Protein AF-A0A847LY54-F1 (afdb_monomer_lite)

Sequence (424 aa):
MKSSWKLTSFGIGLLILSSCANLAVPTSDQKTAAGLQSETESPLGGGNTGEVLPLSSDNLATEPVSVPRSSDPFVSGLALFYISVSSDLALVPADVGQGDAAIPEPVVRQFKAEYERALVSFVPLGGVLGADRLHRWTNKKGDGSTVTALVQNWKSTIPLPNGYGLPQLILAMDGSDGGPVYCIIPPILDLYSQNRGIGRAAGLAGYGKPMTGSFLMRDGESYVYAQRFSEALLYGSLDVQGKSSGKSFLEPAPSLSAIPPSTVGLLPDGTKSEAFVRTWSQALDRGLPSGSTGNPDGSVATLLLTELDNQTILFQSFDQGRWAIIQTSKVNGEPILITSPFIELFVTGQKDIASALAKAFSLYGMPVSDSYALPLAYVLQNPEIKTAIAGRITNEHPYIPLLVQRFQRGLWVAVAKGAVPKAD

Structure (mmCIF, N/CA/C/O backbone):
data_AF-A0A847LY54-F1
#
_entry.id   AF-A0A847LY54-F1
#
loop_
_atom_site.group_PDB
_atom_site.id
_atom_site.type_symbol
_atom_site.label_atom_id
_atom_site.label_alt_id
_atom_site.label_comp_id
_atom_site.label_asym_id
_atom_site.label_entity_id
_atom_site.label_seq_id
_atom_site.pdbx_PDB_ins_code
_atom_site.Cartn_x
_atom_site.Cartn_y
_atom_site.Cartn_z
_atom_site.occupancy
_atom_site.B_iso_or_equiv
_atom_site.auth_seq_id
_atom_site.auth_comp_id
_atom_site.auth_asym_id
_atom_site.auth_atom_id
_atom_site.pdbx_PDB_model_num
ATOM 1 N N . MET A 1 1 ? -7.994 -12.860 -53.972 1.00 38.91 1 MET A N 1
ATOM 2 C CA . MET A 1 1 ? -8.695 -14.161 -54.053 1.00 38.91 1 MET A CA 1
ATOM 3 C C . MET A 1 1 ? -9.860 -14.125 -53.071 1.00 38.91 1 MET A C 1
ATOM 5 O O . MET A 1 1 ? -9.635 -13.833 -51.906 1.00 38.91 1 MET A O 1
ATOM 9 N N . LYS A 1 2 ? -11.096 -14.285 -53.565 1.00 33.03 2 LYS A N 1
ATOM 10 C CA . LYS A 1 2 ? -12.345 -14.352 -52.780 1.00 33.03 2 LYS A CA 1
ATOM 11 C C . LYS A 1 2 ? -12.659 -15.816 -52.442 1.00 33.03 2 LYS A C 1
ATOM 13 O O . LYS A 1 2 ? -12.486 -16.651 -53.322 1.00 33.03 2 LYS A O 1
ATOM 18 N N . SER A 1 3 ? -13.158 -16.085 -51.232 1.00 27.23 3 SER A N 1
ATOM 19 C CA . SER A 1 3 ? -13.951 -17.272 -50.818 1.00 27.23 3 SER A CA 1
ATOM 20 C C . SER A 1 3 ? -14.069 -17.214 -49.281 1.00 27.23 3 SER A C 1
ATOM 22 O O . SER A 1 3 ? -13.033 -17.293 -48.634 1.00 27.23 3 SER A O 1
ATOM 24 N N . SER A 1 4 ? -15.168 -16.911 -48.572 1.00 29.95 4 SER A N 1
ATOM 25 C CA . SER A 1 4 ? -16.618 -17.220 -48.618 1.00 29.95 4 SER A CA 1
ATOM 26 C C . SER A 1 4 ? -17.025 -18.626 -48.145 1.00 29.95 4 SER A C 1
ATOM 28 O O . SER A 1 4 ? -17.230 -19.504 -48.973 1.00 29.95 4 SER A O 1
ATOM 30 N N . TRP A 1 5 ? -17.239 -18.814 -46.838 1.00 27.06 5 TRP A N 1
ATOM 31 C CA . TRP A 1 5 ? -17.983 -19.946 -46.246 1.00 27.06 5 TRP A CA 1
ATOM 32 C C . TRP A 1 5 ? -18.849 -19.370 -45.103 1.00 27.06 5 TRP A C 1
ATOM 34 O O . TRP A 1 5 ? -18.306 -18.880 -44.122 1.00 27.06 5 TRP A O 1
ATOM 44 N N . LYS A 1 6 ? -20.102 -18.977 -45.374 1.00 28.22 6 LYS A N 1
ATOM 45 C CA . LYS A 1 6 ? -21.385 -19.711 -45.247 1.00 28.22 6 LYS A CA 1
ATOM 46 C C . LYS A 1 6 ? -21.785 -20.091 -43.808 1.00 28.22 6 LYS A C 1
ATOM 48 O O . LYS A 1 6 ? -21.259 -21.035 -43.237 1.00 28.22 6 LYS A O 1
ATOM 53 N N . LEU A 1 7 ? -22.794 -19.361 -43.311 1.00 27.89 7 LEU A N 1
ATOM 54 C CA . LEU A 1 7 ? -23.718 -19.749 -42.242 1.00 27.89 7 LEU A CA 1
ATOM 55 C C . LEU A 1 7 ? -24.556 -20.967 -42.659 1.00 27.89 7 LEU A C 1
ATOM 57 O O . LEU A 1 7 ? -25.033 -21.026 -43.794 1.00 27.89 7 LEU A O 1
ATOM 61 N N . THR A 1 8 ? -24.868 -21.821 -41.688 1.00 30.94 8 THR A N 1
ATOM 62 C CA . THR A 1 8 ? -26.078 -22.653 -41.691 1.00 30.94 8 THR A CA 1
ATOM 63 C C . THR A 1 8 ? -26.722 -22.616 -40.312 1.00 30.94 8 THR A C 1
ATOM 65 O O . THR A 1 8 ? -26.123 -23.032 -39.324 1.00 30.94 8 THR A O 1
ATOM 68 N N . SER A 1 9 ? -27.949 -22.105 -40.287 1.00 29.50 9 SER A N 1
ATOM 69 C CA . SER A 1 9 ? -28.897 -22.101 -39.177 1.00 29.50 9 SER A CA 1
ATOM 70 C C . SER A 1 9 ? -29.832 -23.303 -39.318 1.00 29.50 9 SER A C 1
ATOM 72 O O . SER A 1 9 ? -30.367 -23.486 -40.401 1.00 29.50 9 SER A O 1
ATOM 74 N N . PHE A 1 10 ? -30.057 -24.067 -38.250 1.00 28.91 10 PHE A N 1
ATOM 75 C CA . PHE A 1 10 ? -31.198 -24.967 -37.979 1.00 28.91 10 PHE A CA 1
ATOM 76 C C . PHE A 1 10 ? -31.014 -25.403 -36.509 1.00 28.91 10 PHE A C 1
ATOM 78 O O . PHE A 1 10 ? -29.893 -25.681 -36.110 1.00 28.91 10 PHE A O 1
ATOM 85 N N . GLY A 1 11 ? -31.989 -25.463 -35.613 1.00 25.27 11 GLY A N 1
ATOM 86 C CA . GLY A 1 11 ? -33.422 -25.284 -35.702 1.00 25.27 11 GLY A CA 1
ATOM 87 C C . GLY A 1 11 ? -33.998 -25.213 -34.282 1.00 25.27 11 GLY A C 1
ATOM 88 O O . GLY A 1 11 ? -33.346 -25.536 -33.292 1.00 25.27 11 GLY A O 1
ATOM 89 N N . ILE A 1 12 ? -35.225 -24.719 -34.234 1.00 28.27 12 ILE A N 1
ATOM 90 C CA . ILE A 1 12 ? -36.079 -24.490 -33.073 1.00 28.27 12 ILE A CA 1
ATOM 91 C C . ILE A 1 12 ? -36.404 -25.811 -32.360 1.00 28.27 12 ILE A C 1
ATOM 93 O O . ILE A 1 12 ? -36.768 -26.790 -33.006 1.00 28.27 12 ILE A O 1
ATOM 97 N N . GLY A 1 13 ? -36.345 -25.797 -31.027 1.00 25.66 13 GLY A N 1
ATOM 98 C CA . GLY A 1 13 ? -36.837 -26.857 -30.149 1.00 25.66 13 GLY A CA 1
ATOM 99 C C . GLY A 1 13 ? -37.478 -26.250 -28.905 1.00 25.66 13 GLY A C 1
ATOM 100 O O . GLY A 1 13 ? -36.844 -26.139 -27.864 1.00 25.66 13 GLY A O 1
ATOM 101 N N . LEU A 1 14 ? -38.725 -25.801 -29.056 1.00 25.08 14 LEU A N 1
ATOM 102 C CA . LEU A 1 14 ? -39.623 -25.384 -27.983 1.00 25.08 14 LEU A CA 1
ATOM 103 C C . LEU A 1 14 ? -40.124 -26.642 -27.251 1.00 25.08 14 LEU A C 1
ATOM 105 O O . LEU A 1 14 ? -40.684 -27.529 -27.892 1.00 25.08 14 LEU A O 1
ATOM 109 N N . LEU A 1 15 ? -39.972 -26.708 -25.928 1.00 25.62 15 LEU A N 1
ATOM 110 C CA . LEU A 1 15 ? -40.658 -27.687 -25.081 1.00 25.62 15 LEU A CA 1
ATOM 111 C C . LEU A 1 15 ? -41.190 -26.970 -23.836 1.00 25.62 15 LEU A C 1
ATOM 113 O O . LEU A 1 15 ? -40.460 -26.654 -22.902 1.00 25.62 15 LEU A O 1
ATOM 117 N N . ILE A 1 16 ? -42.487 -26.675 -23.890 1.00 29.97 16 ILE A N 1
ATOM 118 C CA . ILE A 1 16 ? -43.351 -26.317 -22.765 1.00 29.97 16 ILE A CA 1
ATOM 119 C C . ILE A 1 16 ? -44.171 -27.570 -22.451 1.00 29.97 16 ILE A C 1
ATOM 121 O O . ILE A 1 16 ? -44.657 -28.183 -23.395 1.00 29.97 16 ILE A O 1
ATOM 125 N N . LEU A 1 17 ? -44.315 -27.906 -21.163 1.00 26.14 17 LEU A N 1
ATOM 126 C CA . LEU A 1 17 ? -45.436 -28.590 -20.475 1.00 26.14 17 LEU A CA 1
ATOM 127 C C . LEU A 1 17 ? -44.976 -28.754 -19.003 1.00 26.14 17 LEU A C 1
ATOM 129 O O . LEU A 1 17 ? -44.039 -29.492 -18.729 1.00 26.14 17 LEU A O 1
ATOM 133 N N . SER A 1 18 ? -45.340 -27.861 -18.078 1.00 25.06 18 SER A N 1
ATOM 134 C CA . SER A 1 18 ? -46.552 -27.873 -17.236 1.00 25.06 18 SER A CA 1
ATOM 135 C C . SER A 1 18 ? -46.674 -29.067 -16.274 1.00 25.06 18 SER A C 1
ATOM 137 O O . SER A 1 18 ? -47.041 -30.160 -16.693 1.00 25.06 18 SER A O 1
ATOM 139 N N . SER A 1 19 ? -46.541 -28.805 -14.970 1.00 24.81 19 SER A N 1
ATOM 140 C CA . SER A 1 19 ? -47.400 -29.418 -13.946 1.00 24.81 19 SER A CA 1
ATOM 141 C C . SER A 1 19 ? -47.397 -28.586 -12.664 1.00 24.81 19 SER A C 1
ATOM 143 O O . SER A 1 19 ? -46.353 -28.308 -12.077 1.00 24.81 19 SER A O 1
ATOM 145 N N . CYS A 1 20 ? -48.602 -28.188 -12.274 1.00 23.75 20 CYS A N 1
ATOM 146 C CA . CYS A 1 20 ? -48.973 -27.468 -11.068 1.00 23.75 20 CYS A CA 1
ATOM 147 C C . CYS A 1 20 ? -48.830 -28.336 -9.809 1.00 23.75 20 CYS A C 1
ATOM 149 O O . CYS A 1 20 ? -49.183 -29.511 -9.841 1.00 23.75 20 CYS A O 1
ATOM 151 N N . ALA A 1 21 ? -48.479 -27.719 -8.679 1.00 27.19 21 ALA A N 1
ATOM 152 C CA . ALA A 1 21 ? -49.024 -28.092 -7.375 1.00 27.19 21 ALA A CA 1
ATOM 153 C C . ALA A 1 21 ? -48.956 -26.883 -6.429 1.00 27.19 21 ALA A C 1
ATOM 155 O O . ALA A 1 21 ? -47.886 -26.463 -5.997 1.00 27.19 21 ALA A O 1
ATOM 156 N N . ASN A 1 22 ? -50.132 -26.322 -6.153 1.00 26.66 22 ASN A N 1
ATOM 157 C CA . ASN A 1 22 ? -50.392 -25.398 -5.057 1.00 26.66 22 ASN A CA 1
ATOM 158 C C . ASN A 1 22 ? -50.210 -26.118 -3.717 1.00 26.66 22 ASN A C 1
ATOM 160 O O . ASN A 1 22 ? -50.698 -27.237 -3.575 1.00 26.66 22 ASN A O 1
ATOM 164 N N . LEU A 1 23 ? -49.670 -25.429 -2.711 1.00 24.64 23 LEU A N 1
ATOM 165 C CA . LEU A 1 23 ? -50.144 -25.567 -1.333 1.00 24.64 23 LEU A CA 1
ATOM 166 C C . LEU A 1 23 ? -49.785 -24.312 -0.534 1.00 24.64 23 LEU A C 1
ATOM 168 O O . LEU A 1 23 ? -48.630 -24.043 -0.216 1.00 24.64 23 LEU A O 1
ATOM 172 N N . ALA A 1 24 ? -50.825 -23.528 -0.266 1.00 23.73 24 ALA A N 1
ATOM 173 C CA . ALA A 1 24 ? -50.826 -22.397 0.639 1.00 23.73 24 ALA A CA 1
ATOM 174 C C . ALA A 1 24 ? -51.053 -22.883 2.086 1.00 23.73 24 ALA A C 1
ATOM 176 O O . ALA A 1 24 ? -51.949 -23.690 2.306 1.00 23.73 24 ALA A O 1
ATOM 177 N N . VAL A 1 25 ? -50.220 -22.361 3.000 1.00 30.61 25 VAL A N 1
ATOM 178 C CA . VAL A 1 25 ? -50.463 -21.818 4.365 1.00 30.61 25 VAL A CA 1
ATOM 179 C C . VAL A 1 25 ? -51.388 -22.606 5.326 1.00 30.61 25 VAL A C 1
ATOM 181 O O . VAL A 1 25 ? -52.477 -23.035 4.960 1.00 30.61 25 VAL A O 1
ATOM 184 N N . PRO A 1 26 ? -51.021 -22.695 6.621 1.00 26.45 26 PRO A N 1
ATOM 185 C CA . PRO A 1 26 ? -51.700 -21.802 7.562 1.00 26.45 26 PRO A CA 1
ATOM 186 C C . PRO A 1 26 ? -50.772 -21.141 8.594 1.00 26.45 26 PRO A C 1
ATOM 188 O O . PRO A 1 26 ? -49.856 -21.741 9.151 1.00 26.45 26 PRO A O 1
ATOM 191 N N . THR A 1 27 ? -51.085 -19.878 8.856 1.00 29.38 27 THR A N 1
ATOM 192 C CA . THR A 1 27 ? -50.789 -19.112 10.064 1.00 29.38 27 THR A CA 1
ATOM 193 C C . THR A 1 27 ? -51.477 -19.732 11.285 1.00 29.38 27 THR A C 1
ATOM 195 O O . THR A 1 27 ? -52.611 -20.201 11.190 1.00 29.38 27 THR A O 1
ATOM 198 N N . SER A 1 28 ? -50.850 -19.640 12.461 1.00 24.45 28 SER A N 1
ATOM 199 C CA . SER A 1 28 ? -51.590 -19.565 13.727 1.00 24.45 28 SER A CA 1
ATOM 200 C C . SER A 1 28 ? -50.861 -18.693 14.749 1.00 24.45 28 SER A C 1
ATOM 202 O O . SER A 1 28 ? -49.747 -19.004 15.167 1.00 24.45 28 SER A O 1
ATOM 204 N N . ASP A 1 29 ? -51.542 -17.618 15.132 1.00 25.30 29 ASP A N 1
ATOM 205 C CA . ASP A 1 29 ? -51.276 -16.718 16.253 1.00 25.30 29 ASP A CA 1
ATOM 206 C C . ASP A 1 29 ? -51.541 -17.353 17.636 1.00 25.30 29 ASP A C 1
ATOM 208 O O . ASP A 1 29 ? -52.228 -18.369 17.740 1.00 25.30 29 ASP A O 1
ATOM 212 N N . GLN A 1 30 ? -51.148 -16.586 18.673 1.00 26.09 30 GLN A N 1
ATOM 213 C CA . GLN A 1 30 ? -51.548 -16.587 20.104 1.00 26.09 30 GLN A CA 1
ATOM 214 C C . GLN A 1 30 ? -50.579 -17.287 21.079 1.00 26.09 30 GLN A C 1
ATOM 216 O O . GLN A 1 30 ? -50.145 -18.398 20.825 1.00 26.09 30 GLN A O 1
ATOM 221 N N . LYS A 1 31 ? -50.231 -16.760 22.269 1.00 24.92 31 LYS A N 1
ATOM 222 C CA . LYS A 1 31 ? -50.610 -15.554 23.044 1.00 24.92 31 LYS A CA 1
ATOM 223 C C . LYS A 1 31 ? -49.627 -15.394 24.236 1.00 24.92 31 LYS A C 1
ATOM 225 O O . LYS A 1 31 ? -49.384 -16.355 24.950 1.00 24.92 31 LYS A O 1
ATOM 230 N N . THR A 1 32 ? -49.119 -14.173 24.425 1.00 25.92 32 THR A N 1
ATOM 231 C CA . THR A 1 32 ? -49.100 -13.315 25.646 1.00 25.92 32 THR A CA 1
ATOM 232 C C . THR A 1 32 ? -48.731 -13.842 27.055 1.00 25.92 32 THR A C 1
ATOM 234 O O . THR A 1 32 ? -49.431 -14.683 27.604 1.00 25.92 32 THR A O 1
ATOM 237 N N . ALA A 1 33 ? -47.785 -13.144 27.717 1.00 25.52 33 ALA A N 1
ATOM 238 C CA . ALA A 1 33 ? -47.862 -12.571 29.089 1.00 25.52 33 ALA A CA 1
ATOM 239 C C . ALA A 1 33 ? -46.629 -11.640 29.296 1.00 25.52 33 ALA A C 1
ATOM 241 O O . ALA A 1 33 ? -45.511 -12.116 29.164 1.00 25.52 33 ALA A O 1
ATOM 242 N N . ALA A 1 34 ? -46.706 -10.301 29.330 1.00 26.02 34 ALA A N 1
ATOM 243 C CA . ALA A 1 34 ? -47.303 -9.350 30.289 1.00 26.02 34 ALA A CA 1
ATOM 244 C C . ALA A 1 34 ? -46.384 -8.950 31.477 1.00 26.02 34 ALA A C 1
ATOM 246 O O . ALA A 1 34 ? -46.007 -9.797 32.279 1.00 26.02 34 ALA A O 1
ATOM 247 N N . GLY A 1 35 ? -46.145 -7.629 31.606 1.00 22.83 35 GLY A N 1
ATOM 248 C CA . GLY A 1 35 ? -45.613 -6.896 32.779 1.00 22.83 35 GLY A CA 1
ATOM 249 C C . GLY A 1 35 ? -44.132 -6.488 32.661 1.00 22.83 35 GLY A C 1
ATOM 250 O O . GLY A 1 35 ? -43.305 -7.350 32.424 1.00 22.83 35 GLY A O 1
ATOM 251 N N . LEU A 1 36 ? -43.684 -5.233 32.807 1.00 24.88 36 LEU A N 1
ATOM 252 C CA . LEU A 1 36 ? -44.243 -4.042 33.458 1.00 24.88 36 LEU A CA 1
ATOM 253 C C . LEU A 1 36 ? -43.760 -2.733 32.787 1.00 24.88 36 LEU A C 1
ATOM 255 O O . LEU A 1 36 ? -42.695 -2.675 32.181 1.00 24.88 36 LEU A O 1
ATOM 259 N N . GLN A 1 37 ? -44.583 -1.698 32.960 1.00 24.44 37 GLN A N 1
ATOM 260 C CA . GLN A 1 37 ? -44.458 -0.301 32.527 1.00 24.44 37 GLN A CA 1
ATOM 261 C C . GLN A 1 37 ? -43.404 0.512 33.305 1.00 24.44 37 GLN A C 1
ATOM 263 O O . GLN A 1 37 ? -43.166 0.231 34.477 1.00 24.44 37 GLN A O 1
ATOM 268 N N . SER A 1 38 ? -42.898 1.584 32.678 1.00 24.50 38 SER A N 1
ATOM 269 C CA . SER A 1 38 ? -42.789 2.958 33.232 1.00 24.50 38 SER A CA 1
ATOM 270 C C . SER A 1 38 ? -42.177 3.874 32.152 1.00 24.50 38 SER A C 1
ATOM 272 O O . SER A 1 38 ? -41.035 3.670 31.750 1.00 24.50 38 SER A O 1
ATOM 274 N N . GLU A 1 39 ? -43.016 4.580 31.389 1.00 24.52 39 GLU A N 1
ATOM 275 C CA . GLU A 1 39 ? -43.232 6.046 31.432 1.00 24.52 39 GLU A CA 1
ATOM 276 C C . GLU A 1 39 ? -42.025 6.894 30.972 1.00 24.52 39 GLU A C 1
ATOM 278 O O . GLU A 1 39 ? -41.015 7.006 31.651 1.00 24.52 39 GLU A O 1
ATOM 283 N N . THR A 1 40 ? -41.999 7.280 29.692 1.00 25.59 40 THR A N 1
ATOM 284 C CA . THR A 1 40 ? -42.357 8.613 29.143 1.00 25.59 40 THR A CA 1
ATOM 285 C C . THR A 1 40 ? -41.452 9.756 29.609 1.00 25.59 40 THR A C 1
ATOM 287 O O . THR A 1 40 ? -41.632 10.277 30.696 1.00 25.59 40 THR A O 1
ATOM 290 N N . GLU A 1 41 ? -40.576 10.228 28.718 1.00 25.38 41 GLU A N 1
ATOM 291 C CA . GLU A 1 41 ? -40.551 11.639 28.306 1.00 25.38 41 GLU A CA 1
ATOM 292 C C . GLU A 1 41 ? -39.705 11.802 27.032 1.00 25.38 41 GLU A C 1
ATOM 294 O O . GLU A 1 41 ? -38.524 11.471 26.968 1.00 25.38 41 GLU A O 1
ATOM 299 N N . SER A 1 42 ? -40.343 12.304 25.978 1.00 23.94 42 SER A N 1
ATOM 300 C CA . SER A 1 42 ? -39.691 13.018 24.882 1.00 23.94 42 SER A CA 1
ATOM 301 C C . SER A 1 42 ? -40.209 14.451 24.925 1.00 23.94 42 SER A C 1
ATOM 303 O O . SER A 1 42 ? -41.396 14.657 25.186 1.00 23.94 42 SER A O 1
ATOM 305 N N . PRO A 1 43 ? -39.375 15.427 24.549 1.00 30.17 43 PRO A N 1
ATOM 306 C CA . PRO A 1 43 ? -39.761 16.191 23.375 1.00 30.17 43 PRO A CA 1
ATOM 307 C C . PRO A 1 43 ? -38.617 16.336 22.367 1.00 30.17 43 PRO A C 1
ATOM 309 O O . PRO A 1 43 ? -37.552 16.877 22.641 1.00 30.17 43 PRO A O 1
ATOM 312 N N . LEU A 1 44 ? -38.913 15.830 21.171 1.00 27.17 44 LEU A N 1
ATOM 313 C CA . LEU A 1 44 ? -38.640 16.391 19.847 1.00 27.17 44 LEU A CA 1
ATOM 314 C C . LEU A 1 44 ? -37.743 17.645 19.790 1.00 27.17 44 LEU A C 1
ATOM 316 O O . LEU A 1 44 ? -38.195 18.772 19.979 1.00 27.17 44 LEU A O 1
ATOM 320 N N . GLY A 1 45 ? -36.507 17.427 19.344 1.00 23.81 45 GLY A N 1
ATOM 321 C CA . GLY A 1 45 ? -35.674 18.393 18.635 1.00 23.81 45 GLY A CA 1
ATOM 322 C C . GLY A 1 45 ? -34.925 17.642 17.536 1.00 23.81 45 GLY A C 1
ATOM 323 O O . GLY A 1 45 ? -34.036 16.850 17.826 1.00 23.81 45 GLY A O 1
ATOM 324 N N . GLY A 1 46 ? -35.358 17.809 16.286 1.00 26.92 46 GLY A N 1
ATOM 325 C CA . GLY A 1 46 ? -34.887 17.037 15.138 1.00 26.92 46 GLY A CA 1
ATOM 326 C C . GLY A 1 46 ? -33.397 17.222 14.849 1.00 26.92 46 GLY A C 1
ATOM 327 O O . GLY A 1 46 ? -32.944 18.308 14.503 1.00 26.92 46 GLY A O 1
ATOM 328 N N . GLY A 1 47 ? -32.666 16.118 14.914 1.00 22.94 47 GLY A N 1
ATOM 329 C CA . GLY A 1 47 ? -31.340 15.947 14.347 1.00 22.94 47 GLY A CA 1
ATOM 330 C C . GLY A 1 47 ? -31.091 14.452 14.243 1.00 22.94 47 GLY A C 1
ATOM 331 O O . GLY A 1 47 ? -31.183 13.756 15.247 1.00 22.94 47 GLY A O 1
ATOM 332 N N . ASN A 1 48 ? -30.836 13.947 13.035 1.00 25.56 48 ASN A N 1
ATOM 333 C CA . ASN A 1 48 ? -30.385 12.572 12.827 1.00 25.56 48 ASN A CA 1
ATOM 334 C C . ASN A 1 48 ? -29.071 12.369 13.597 1.00 25.56 48 ASN A C 1
ATOM 336 O O . ASN A 1 48 ? -27.991 12.632 13.070 1.00 25.56 48 ASN A O 1
ATOM 340 N N . THR A 1 49 ? -29.148 11.909 14.842 1.00 27.33 49 THR A N 1
ATOM 341 C CA . THR A 1 49 ? -28.022 11.278 15.518 1.00 27.33 49 THR A CA 1
ATOM 342 C C . THR A 1 49 ? -27.819 9.944 14.821 1.00 27.33 49 THR A C 1
ATOM 344 O O . THR A 1 49 ? -28.622 9.030 14.993 1.00 27.33 49 THR A O 1
ATOM 347 N N . GLY A 1 50 ? -26.809 9.875 13.951 1.00 30.16 50 GLY A N 1
ATOM 348 C CA . GLY A 1 50 ? -26.403 8.627 13.318 1.00 30.16 50 GLY A CA 1
ATOM 349 C C . GLY A 1 50 ? -26.191 7.573 14.397 1.00 30.16 50 GLY A C 1
ATOM 350 O O . GLY A 1 50 ? -25.427 7.806 15.334 1.00 30.16 50 GLY A O 1
ATOM 351 N N . GLU A 1 51 ? -26.924 6.467 14.296 1.00 28.62 51 GLU A N 1
ATOM 352 C CA . GLU A 1 51 ? -26.785 5.336 15.204 1.00 28.62 51 GLU A CA 1
ATOM 353 C C . GLU A 1 51 ? -25.322 4.889 15.217 1.00 28.62 51 GLU A C 1
ATOM 355 O O . GLU A 1 51 ? -24.753 4.465 14.210 1.00 28.62 51 GLU A O 1
ATOM 360 N N . VAL A 1 52 ? -24.700 5.062 16.379 1.00 39.38 52 VAL A N 1
ATOM 361 C CA . VAL A 1 52 ? -23.364 4.571 16.689 1.00 39.38 52 VAL A CA 1
ATOM 362 C C . VAL A 1 52 ? -23.471 3.057 16.820 1.00 39.38 52 VAL A C 1
ATOM 364 O O . VAL A 1 52 ? -24.296 2.563 17.587 1.00 39.38 52 VAL A O 1
ATOM 367 N N . LEU A 1 53 ? -22.636 2.317 16.088 1.00 44.09 53 LEU A N 1
ATOM 368 C CA . LEU A 1 53 ? -22.585 0.861 16.197 1.00 44.09 53 LEU A CA 1
ATOM 369 C C . LEU A 1 53 ? -22.263 0.470 17.648 1.00 44.09 53 LEU A C 1
ATOM 371 O O . LEU A 1 53 ? -21.229 0.902 18.175 1.00 44.09 53 LEU A O 1
ATOM 375 N N . PRO A 1 54 ? -23.090 -0.356 18.313 1.00 35.25 54 PRO A N 1
ATOM 376 C CA . PRO A 1 54 ? -22.718 -0.923 19.594 1.00 35.25 54 PRO A CA 1
ATOM 377 C C . PRO A 1 54 ? -21.573 -1.914 19.358 1.00 35.25 54 PRO A C 1
ATOM 379 O O . PRO A 1 54 ? -21.773 -3.067 18.995 1.00 35.25 54 PRO A O 1
ATOM 382 N N . LEU A 1 55 ? -20.340 -1.442 19.546 1.00 45.81 55 LEU A N 1
ATOM 383 C CA . LEU A 1 55 ? -19.141 -2.272 19.641 1.00 45.81 55 LEU A CA 1
ATOM 384 C C . LEU A 1 55 ? -19.222 -3.082 20.951 1.00 45.81 55 LEU A C 1
ATOM 386 O O . LEU A 1 55 ? -18.636 -2.677 21.961 1.00 45.81 55 LEU A O 1
ATOM 390 N N . SER A 1 56 ? -20.014 -4.159 20.953 1.00 37.19 56 SER A N 1
ATOM 391 C CA . SER A 1 56 ? -20.052 -5.186 22.002 1.00 37.19 56 SER A CA 1
ATOM 392 C C . SER A 1 56 ? -19.261 -6.414 21.554 1.00 37.19 56 SER A C 1
ATOM 394 O O . SER A 1 56 ? -19.405 -6.847 20.411 1.00 37.19 56 SER A O 1
ATOM 396 N N . SER A 1 57 ? -18.475 -6.994 22.464 1.00 39.94 57 SER A N 1
ATOM 397 C CA . SER A 1 57 ? -17.667 -8.211 22.266 1.00 39.94 57 SER A CA 1
ATOM 398 C C . SER A 1 57 ? -18.440 -9.400 21.691 1.00 39.94 57 SER A C 1
ATOM 400 O O . SER A 1 57 ? -17.847 -10.248 21.032 1.00 39.94 57 SER A O 1
ATOM 402 N N . ASP A 1 58 ? -19.753 -9.441 21.912 1.00 33.72 58 ASP A N 1
ATOM 403 C CA . ASP A 1 58 ? -20.579 -10.618 21.639 1.00 33.72 58 ASP A CA 1
ATOM 404 C C . ASP A 1 58 ? -21.101 -10.672 20.192 1.00 33.72 58 ASP A C 1
ATOM 406 O O . ASP A 1 58 ? -21.646 -11.687 19.778 1.00 33.72 58 ASP A O 1
ATOM 410 N N . ASN A 1 59 ? -20.890 -9.611 19.402 1.00 40.16 59 ASN A N 1
ATOM 411 C CA . ASN A 1 59 ? -21.314 -9.510 18.003 1.00 40.16 59 ASN A CA 1
ATOM 412 C C . ASN A 1 59 ? -20.202 -8.885 17.144 1.00 40.16 59 ASN A C 1
ATOM 414 O O . ASN A 1 59 ? -20.344 -7.777 16.623 1.00 40.16 59 ASN A O 1
ATOM 418 N N . LEU A 1 60 ? -19.078 -9.591 16.976 1.00 51.19 60 LEU A N 1
ATOM 419 C CA . LEU A 1 60 ? -18.156 -9.302 15.870 1.00 51.19 60 LEU A CA 1
ATOM 420 C C . LEU A 1 60 ? -18.958 -9.437 14.570 1.00 51.19 60 LEU A C 1
ATOM 422 O O . LEU A 1 60 ? -19.348 -10.543 14.209 1.00 51.19 60 LEU A O 1
ATOM 426 N N . ALA A 1 61 ? -19.275 -8.304 13.939 1.00 48.06 61 ALA A N 1
ATOM 427 C CA . ALA A 1 61 ? -20.314 -8.185 12.921 1.00 48.06 61 ALA A CA 1
ATOM 428 C C . ALA A 1 61 ? -20.253 -9.301 11.863 1.00 48.06 61 ALA A C 1
ATOM 430 O O . ALA A 1 61 ? -19.374 -9.328 11.000 1.00 48.06 61 ALA A O 1
ATOM 431 N N . THR A 1 62 ? -21.209 -10.227 11.941 1.00 49.22 62 THR A N 1
ATOM 432 C CA . THR A 1 62 ? -21.437 -11.279 10.945 1.00 49.22 62 THR A CA 1
ATOM 433 C C . THR A 1 62 ? -22.235 -10.766 9.746 1.00 49.22 62 THR A C 1
ATOM 435 O O . THR A 1 62 ? -22.188 -11.383 8.689 1.00 49.22 62 THR A O 1
ATOM 438 N N . GLU A 1 63 ? -22.906 -9.623 9.877 1.00 52.47 63 GLU A N 1
ATOM 439 C CA . GLU A 1 63 ? -23.693 -8.967 8.828 1.00 52.47 63 GLU A CA 1
ATOM 440 C C . GLU A 1 63 ? -22.965 -7.733 8.256 1.00 52.47 63 GLU A C 1
ATOM 442 O O . GLU A 1 63 ? -22.147 -7.128 8.961 1.00 52.47 63 GLU A O 1
ATOM 447 N N . PRO A 1 64 ? -23.234 -7.336 6.992 1.00 51.03 64 PRO A N 1
ATOM 448 C CA . PRO A 1 64 ? -22.655 -6.137 6.403 1.00 51.03 64 PRO A CA 1
ATOM 449 C C . PRO A 1 64 ? -22.970 -4.900 7.240 1.00 51.03 64 PRO A C 1
ATOM 451 O O . PRO A 1 64 ? -24.127 -4.539 7.461 1.00 51.03 64 PRO A O 1
ATOM 454 N N . VAL A 1 65 ? -21.920 -4.200 7.650 1.00 58.47 65 VAL A N 1
ATOM 455 C CA . VAL A 1 65 ? -22.043 -2.958 8.401 1.00 58.47 65 VAL A CA 1
ATOM 456 C C . VAL A 1 65 ? -22.109 -1.796 7.419 1.00 58.47 65 VAL A C 1
ATOM 458 O O . VAL A 1 65 ? -21.228 -1.611 6.573 1.00 58.47 65 VAL A O 1
ATOM 461 N N . SER A 1 66 ? -23.160 -0.985 7.534 1.00 51.16 66 SER A N 1
ATOM 462 C CA . SER A 1 66 ? -23.224 0.297 6.835 1.00 51.16 66 SER A CA 1
ATOM 463 C C . SER A 1 66 ? -22.374 1.314 7.589 1.00 51.16 66 SER A C 1
ATOM 465 O O . SER A 1 66 ? -22.667 1.621 8.742 1.00 51.16 66 SER A O 1
ATOM 467 N N . VAL A 1 67 ? -21.340 1.862 6.943 1.00 51.53 67 VAL A N 1
ATOM 468 C CA . VAL A 1 67 ? -20.649 3.047 7.478 1.00 51.53 67 VAL A CA 1
ATOM 469 C C . VAL A 1 67 ? -21.685 4.171 7.579 1.00 51.53 67 VAL A C 1
ATOM 471 O O . VAL A 1 67 ? -22.455 4.353 6.620 1.00 51.53 67 VAL A O 1
ATOM 474 N N . PRO A 1 68 ? -21.734 4.934 8.688 1.00 48.69 68 PRO A N 1
ATOM 475 C CA . PRO A 1 68 ? -22.469 6.195 8.726 1.00 48.69 68 PRO A CA 1
ATOM 476 C C . PRO A 1 68 ? -22.132 7.001 7.470 1.00 48.69 68 PRO A C 1
ATOM 478 O O . PRO A 1 68 ? -20.989 6.947 7.026 1.00 48.69 68 PRO A O 1
ATOM 481 N N . ARG A 1 69 ? -23.112 7.687 6.857 1.00 44.84 69 ARG A N 1
ATOM 482 C CA . ARG A 1 69 ? -22.923 8.416 5.585 1.00 44.84 69 ARG A CA 1
ATOM 483 C C . ARG A 1 69 ? -21.612 9.207 5.613 1.00 44.84 69 ARG A C 1
ATOM 485 O O . ARG A 1 69 ? -21.558 10.277 6.214 1.00 44.84 69 ARG A O 1
ATOM 492 N N . SER A 1 70 ? -20.586 8.665 4.961 1.00 51.00 70 SER A N 1
ATOM 493 C CA . SER A 1 70 ? -19.295 9.324 4.867 1.00 51.00 70 SER A CA 1
ATOM 494 C C . SER A 1 70 ? -19.485 10.581 4.025 1.00 51.00 70 SER A C 1
ATOM 496 O O . SER A 1 70 ? -20.105 10.534 2.958 1.00 51.00 70 SER A O 1
ATOM 498 N N . SER A 1 71 ? -18.997 11.717 4.522 1.00 49.09 71 SER A N 1
ATOM 499 C CA . SER A 1 71 ? -18.874 12.938 3.721 1.00 49.09 71 SER A CA 1
ATOM 500 C C . SER A 1 71 ? -17.795 12.792 2.646 1.00 49.09 71 SER A C 1
ATOM 502 O O . SER A 1 71 ? -17.721 13.625 1.743 1.00 49.09 71 SER A O 1
ATOM 504 N N . ASP A 1 72 ? -16.985 11.732 2.714 1.00 57.84 72 ASP A N 1
ATOM 505 C CA . ASP A 1 72 ? -15.972 11.433 1.726 1.00 57.84 72 ASP A CA 1
ATOM 506 C C . ASP A 1 72 ? -16.576 10.659 0.530 1.00 57.84 72 ASP A C 1
ATOM 508 O O . ASP A 1 72 ? -16.987 9.493 0.651 1.00 57.84 72 ASP A O 1
ATOM 512 N N . PRO A 1 73 ? -16.623 11.277 -0.668 1.00 54.66 73 PRO A N 1
ATOM 513 C CA . PRO A 1 73 ? -17.145 10.631 -1.868 1.00 54.66 73 PRO A CA 1
ATOM 514 C C . PRO A 1 73 ? -16.339 9.386 -2.259 1.00 54.66 73 PRO A C 1
ATOM 516 O O . PRO A 1 73 ? -16.868 8.521 -2.959 1.00 54.66 73 PRO A O 1
ATOM 519 N N . PHE A 1 74 ? -15.092 9.254 -1.804 1.00 59.34 74 PHE A N 1
ATOM 520 C CA . PHE A 1 74 ? -14.259 8.083 -2.045 1.00 59.34 74 PHE A CA 1
ATOM 521 C C . PHE A 1 74 ? -14.803 6.818 -1.375 1.00 59.34 74 PHE A C 1
ATOM 523 O O . PHE A 1 74 ? -14.541 5.722 -1.848 1.00 59.34 74 PHE A O 1
ATOM 530 N N . VAL A 1 75 ? -15.587 6.941 -0.307 1.00 64.94 75 VAL A N 1
ATOM 531 C CA . VAL A 1 75 ? -16.056 5.809 0.512 1.00 64.94 75 VAL A CA 1
ATOM 532 C C . VAL A 1 75 ? -17.558 5.564 0.375 1.00 64.94 75 VAL A C 1
ATOM 534 O O . VAL A 1 75 ? -18.087 4.533 0.799 1.00 64.94 75 VAL A O 1
ATOM 537 N N . SER A 1 76 ? -18.258 6.506 -0.263 1.00 66.44 76 SER A N 1
ATOM 538 C CA . SER A 1 76 ? -19.667 6.368 -0.611 1.00 66.44 76 SER A CA 1
ATOM 539 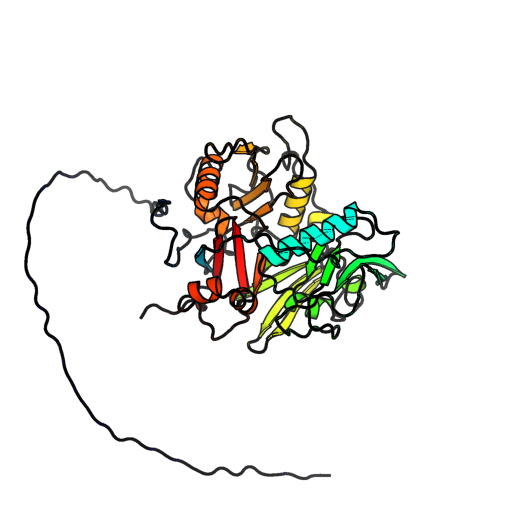C C . SER A 1 76 ? -19.893 5.162 -1.532 1.00 66.44 76 SER A C 1
ATOM 541 O O . SER A 1 76 ? -19.264 5.029 -2.577 1.00 66.44 76 SER A O 1
ATOM 543 N N . GLY A 1 77 ? -20.819 4.278 -1.156 1.00 72.50 77 GLY A N 1
ATOM 544 C CA . GLY A 1 77 ? -21.165 3.114 -1.978 1.00 72.50 77 GLY A CA 1
ATOM 545 C C . GLY A 1 77 ? -20.345 1.851 -1.705 1.00 72.50 77 GLY A C 1
ATOM 546 O O . GLY A 1 77 ? -20.508 0.882 -2.442 1.00 72.50 77 GLY A O 1
ATOM 547 N N . LEU A 1 78 ? -19.538 1.820 -0.640 1.00 80.19 78 LEU A N 1
ATOM 548 C CA . LEU A 1 78 ? -18.927 0.591 -0.127 1.00 80.19 78 LEU A CA 1
ATOM 549 C C . LEU A 1 78 ? -19.818 -0.084 0.936 1.00 80.19 78 LEU A C 1
ATOM 551 O O . LEU A 1 78 ? -20.567 0.578 1.658 1.00 80.19 78 LEU A O 1
ATOM 555 N N . ALA A 1 79 ? -19.747 -1.410 1.007 1.00 81.56 79 ALA A N 1
ATOM 556 C CA . ALA A 1 79 ? -20.262 -2.257 2.080 1.00 81.56 79 ALA A CA 1
ATOM 557 C C . ALA A 1 79 ? -19.078 -2.894 2.813 1.00 81.56 79 ALA A C 1
ATOM 559 O O . ALA A 1 79 ? -18.096 -3.262 2.162 1.00 81.56 79 ALA A O 1
ATOM 560 N N . LEU A 1 80 ? -19.158 -2.998 4.144 1.00 85.19 80 LEU A N 1
ATOM 561 C CA . LEU A 1 80 ? -18.064 -3.512 4.965 1.00 85.19 80 LEU A CA 1
ATOM 562 C C . LEU A 1 80 ? -18.422 -4.807 5.675 1.00 85.19 80 LEU A C 1
ATOM 564 O O . LEU A 1 80 ? -19.526 -4.963 6.189 1.00 85.19 80 LEU A O 1
ATOM 568 N N . PHE A 1 81 ? -17.433 -5.689 5.766 1.00 82.94 81 PHE A N 1
ATOM 569 C CA . PHE A 1 81 ? -17.533 -6.980 6.429 1.00 82.94 81 PHE A CA 1
ATOM 570 C C . PHE A 1 81 ? -16.326 -7.195 7.325 1.00 82.94 81 PHE A C 1
ATOM 572 O O . PHE A 1 81 ? -15.194 -6.932 6.910 1.00 82.94 81 PHE A O 1
ATOM 579 N N . TYR A 1 82 ? -16.563 -7.724 8.520 1.00 86.50 82 TYR A N 1
ATOM 580 C CA . TYR A 1 82 ? -15.496 -8.266 9.340 1.00 86.50 82 TYR A CA 1
ATOM 581 C C . TYR A 1 82 ? -15.379 -9.769 9.119 1.00 86.50 82 TYR A C 1
ATOM 583 O O . TYR A 1 82 ? -16.376 -10.487 9.016 1.00 86.50 82 TYR A O 1
ATOM 591 N N . ILE A 1 83 ? -14.140 -10.241 9.044 1.00 84.56 83 ILE A N 1
ATOM 592 C CA . ILE A 1 83 ? -13.820 -11.648 8.861 1.00 84.56 83 ILE A CA 1
ATOM 593 C C . ILE A 1 83 ? -12.784 -12.019 9.907 1.00 84.56 83 ILE A C 1
ATOM 595 O O . ILE A 1 83 ? -11.654 -11.524 9.874 1.00 84.56 83 ILE A O 1
ATOM 599 N N . SER A 1 84 ? -13.174 -12.883 10.842 1.00 84.19 84 SER A N 1
ATOM 600 C CA . SER A 1 84 ? -12.228 -13.457 11.792 1.00 84.19 84 SER A CA 1
ATOM 601 C C . SER A 1 84 ? -11.369 -14.489 11.069 1.00 84.19 84 SER A C 1
ATOM 603 O O . SER A 1 84 ? -11.895 -15.402 10.437 1.00 84.19 84 SER A O 1
ATOM 605 N N . VAL A 1 85 ? -10.056 -14.287 11.123 1.00 78.50 85 VAL A N 1
ATOM 606 C CA . VAL A 1 85 ? -9.039 -15.149 10.508 1.00 78.50 85 VAL A CA 1
ATOM 607 C C . VAL A 1 85 ? -7.823 -15.090 11.414 1.00 78.50 85 VAL A C 1
ATOM 609 O O . VAL A 1 85 ? -7.336 -13.985 11.716 1.00 78.50 85 VAL A O 1
ATOM 612 N N . SER A 1 86 ? -7.319 -16.249 11.839 1.00 67.19 86 SER A N 1
ATOM 613 C CA . SER A 1 86 ? -6.094 -16.308 12.634 1.00 67.19 86 SER A CA 1
ATOM 614 C C . SER A 1 86 ? -4.933 -15.699 11.846 1.00 67.19 86 SER A C 1
ATOM 616 O O . SER A 1 86 ? -4.813 -15.835 10.627 1.00 67.19 86 SER A O 1
ATOM 618 N N . SER A 1 87 ? -4.102 -14.915 12.528 1.00 60.12 87 SER A N 1
ATOM 619 C CA . SER A 1 87 ? -2.850 -14.436 11.951 1.00 60.12 87 SER A CA 1
ATOM 620 C C . SER A 1 87 ? -1.771 -15.464 12.238 1.00 60.12 87 SER A C 1
ATOM 622 O O . SER A 1 87 ? -1.030 -15.321 13.208 1.00 60.12 87 SER A O 1
ATOM 624 N N . ASP A 1 88 ? -1.665 -16.487 11.398 1.00 59.00 88 ASP A N 1
ATOM 625 C CA . ASP A 1 88 ? -0.455 -17.299 11.413 1.00 59.00 88 ASP A CA 1
ATOM 626 C C . ASP A 1 88 ? 0.686 -16.450 10.844 1.00 59.00 88 ASP A C 1
ATOM 628 O O . ASP A 1 88 ? 0.556 -15.836 9.781 1.00 59.00 88 ASP A O 1
ATOM 632 N N . LEU A 1 89 ? 1.795 -16.364 11.584 1.00 56.44 89 LEU A N 1
ATOM 633 C CA . LEU A 1 89 ? 3.010 -15.718 11.097 1.00 56.44 89 LEU A CA 1
ATOM 634 C C . LEU A 1 89 ? 3.458 -16.453 9.838 1.00 56.44 89 LEU A C 1
ATOM 636 O O . LEU A 1 89 ? 3.799 -17.638 9.876 1.00 56.44 89 LEU A O 1
ATOM 640 N N . ALA A 1 90 ? 3.423 -15.752 8.712 1.00 64.19 90 ALA A N 1
ATOM 641 C CA . ALA A 1 90 ? 3.774 -16.349 7.447 1.00 64.19 90 ALA A CA 1
ATOM 642 C C . ALA A 1 90 ? 5.298 -16.504 7.386 1.00 64.19 90 ALA A C 1
ATOM 644 O O . ALA A 1 90 ? 6.049 -15.538 7.519 1.00 64.19 90 ALA A O 1
ATOM 645 N N . LEU A 1 91 ? 5.767 -17.742 7.231 1.00 69.88 91 LEU A N 1
ATOM 646 C CA . LEU A 1 91 ? 7.193 -18.032 7.269 1.00 69.88 91 LEU A CA 1
ATOM 647 C C . LEU A 1 91 ? 7.849 -17.494 5.995 1.00 69.88 91 LEU A C 1
ATOM 649 O O . LEU A 1 91 ? 7.594 -17.997 4.902 1.00 69.88 91 LEU A O 1
ATOM 653 N N . VAL A 1 92 ? 8.675 -16.457 6.145 1.00 77.75 92 VAL A N 1
ATOM 654 C CA . VAL A 1 92 ? 9.406 -15.827 5.040 1.00 77.75 92 VAL A CA 1
ATOM 655 C C . VAL A 1 92 ? 10.440 -16.822 4.499 1.00 77.75 92 VAL A C 1
ATOM 657 O O . VAL A 1 92 ? 11.356 -17.206 5.235 1.00 77.75 92 VAL A O 1
ATOM 660 N N . PRO A 1 93 ? 10.328 -17.259 3.233 1.00 76.69 93 PRO A N 1
ATOM 661 C CA . PRO A 1 93 ? 11.296 -18.150 2.616 1.00 76.69 93 PRO A CA 1
ATOM 662 C C . PRO A 1 93 ? 12.718 -17.571 2.623 1.00 76.69 93 PRO A C 1
ATOM 664 O O . PRO A 1 93 ? 12.932 -16.361 2.522 1.00 76.69 93 PRO A O 1
ATOM 667 N N . ALA A 1 94 ? 13.719 -18.446 2.734 1.00 79.56 94 ALA A N 1
ATOM 668 C CA . ALA A 1 94 ? 15.121 -18.039 2.843 1.00 79.56 94 ALA A CA 1
ATOM 669 C C . ALA A 1 94 ? 15.680 -17.378 1.569 1.00 79.56 94 ALA A C 1
ATOM 671 O O . ALA A 1 94 ? 16.740 -16.755 1.632 1.00 79.56 94 ALA A O 1
ATOM 672 N N . ASP A 1 95 ? 15.010 -17.540 0.426 1.00 76.75 95 ASP A N 1
ATOM 673 C CA . ASP A 1 95 ? 15.337 -16.934 -0.870 1.00 76.75 95 ASP A CA 1
ATOM 674 C C . ASP A 1 95 ? 14.891 -15.465 -0.985 1.00 76.75 95 ASP A C 1
ATOM 676 O O . ASP A 1 95 ? 15.395 -14.730 -1.842 1.00 76.75 95 ASP A O 1
ATOM 680 N N . VAL A 1 96 ? 14.031 -14.985 -0.080 1.00 77.44 96 VAL A N 1
ATOM 681 C CA . VAL A 1 96 ? 13.653 -13.571 -0.014 1.00 77.44 96 VAL A CA 1
ATOM 682 C C . VAL A 1 96 ? 14.855 -12.717 0.366 1.00 77.44 96 VAL A C 1
ATOM 684 O O . VAL A 1 96 ? 15.491 -12.905 1.408 1.00 77.44 96 VAL A O 1
ATOM 687 N N . GLY A 1 97 ? 15.151 -11.740 -0.487 1.00 76.31 97 GLY A N 1
ATOM 688 C CA . GLY A 1 97 ? 16.272 -10.837 -0.292 1.00 76.31 97 GLY A CA 1
ATOM 689 C C . GLY A 1 97 ? 17.651 -11.476 -0.507 1.00 76.31 97 GLY A C 1
ATOM 690 O O . GLY A 1 97 ? 18.656 -10.858 -0.165 1.00 76.31 97 GLY A O 1
ATOM 691 N N . GLN A 1 98 ? 17.743 -12.686 -1.075 1.00 78.50 98 GLN A N 1
ATOM 692 C CA . GLN A 1 98 ? 19.037 -13.215 -1.512 1.00 78.50 98 GLN A CA 1
ATOM 693 C C . GLN A 1 98 ? 19.566 -12.381 -2.676 1.00 78.50 98 GLN A C 1
ATOM 695 O O . GLN A 1 98 ? 18.888 -12.229 -3.684 1.00 78.50 98 GLN A O 1
ATOM 700 N N . GLY A 1 99 ? 20.778 -11.852 -2.543 1.00 73.06 99 GLY A N 1
ATOM 701 C CA . GLY A 1 99 ? 21.433 -10.970 -3.506 1.00 73.06 99 GLY A CA 1
ATOM 702 C C . GLY A 1 99 ? 22.913 -11.293 -3.663 1.00 73.06 99 GLY A C 1
ATOM 703 O O . GLY A 1 99 ? 23.431 -12.207 -3.019 1.00 73.06 99 GLY A O 1
ATOM 704 N N . ASP A 1 100 ? 23.615 -10.523 -4.490 1.00 65.69 100 ASP A N 1
ATOM 705 C CA . ASP A 1 100 ? 25.079 -10.501 -4.446 1.00 65.69 100 ASP A CA 1
ATOM 706 C C . ASP A 1 100 ? 25.560 -10.037 -3.059 1.00 65.69 100 ASP A C 1
ATOM 708 O O . ASP A 1 100 ? 24.903 -9.223 -2.409 1.00 65.69 100 ASP A O 1
ATOM 712 N N . ALA A 1 101 ? 26.737 -10.496 -2.615 1.00 62.12 101 ALA A N 1
ATOM 713 C CA . ALA A 1 101 ? 27.297 -10.184 -1.288 1.00 62.12 101 ALA A CA 1
ATOM 714 C C . ALA A 1 101 ? 27.491 -8.674 -1.008 1.00 62.12 101 ALA A C 1
ATOM 716 O O . ALA A 1 101 ? 27.777 -8.283 0.119 1.00 62.12 101 ALA A O 1
ATOM 717 N N . ALA A 1 102 ? 27.344 -7.828 -2.030 1.00 72.25 102 ALA A N 1
ATOM 718 C CA . ALA A 1 102 ? 27.416 -6.376 -1.937 1.00 72.25 102 ALA A CA 1
ATOM 719 C C . ALA A 1 102 ? 26.092 -5.701 -1.524 1.00 72.25 102 ALA A C 1
ATOM 721 O O . ALA A 1 102 ? 26.083 -4.483 -1.354 1.00 72.25 102 ALA A O 1
ATOM 722 N N . ILE A 1 103 ? 24.975 -6.433 -1.399 1.00 78.06 103 ILE A N 1
ATOM 723 C CA . ILE A 1 103 ? 23.703 -5.845 -0.956 1.00 78.06 103 ILE A CA 1
ATOM 724 C C . ILE A 1 103 ? 23.698 -5.720 0.577 1.00 78.06 103 ILE A C 1
ATOM 726 O O . ILE A 1 103 ? 23.829 -6.732 1.264 1.00 78.06 103 ILE A O 1
ATOM 730 N N . PRO A 1 104 ? 23.531 -4.506 1.137 1.00 82.19 104 PRO A N 1
ATOM 731 C CA . PRO A 1 104 ? 23.547 -4.311 2.584 1.00 82.19 104 PRO A CA 1
ATOM 732 C C . PRO A 1 104 ? 22.404 -5.047 3.301 1.00 82.19 104 PRO A C 1
ATOM 734 O O . PRO A 1 104 ? 21.261 -5.024 2.850 1.00 82.19 104 PRO A O 1
ATOM 737 N N . GLU A 1 105 ? 22.674 -5.603 4.484 1.00 83.88 105 GLU A N 1
ATOM 738 C CA . GLU A 1 105 ? 21.665 -6.277 5.323 1.00 83.88 105 GLU A CA 1
ATOM 739 C C . GLU A 1 105 ? 20.399 -5.429 5.600 1.00 83.88 105 GLU A C 1
ATOM 741 O O . GLU A 1 105 ? 19.296 -5.979 5.557 1.00 83.88 105 GLU A O 1
ATOM 746 N N . PRO A 1 106 ? 20.477 -4.095 5.816 1.00 83.94 106 PRO A N 1
ATOM 747 C CA . PRO A 1 106 ? 19.275 -3.271 5.955 1.00 83.94 106 PRO A CA 1
ATOM 748 C C . PRO A 1 106 ? 18.351 -3.308 4.730 1.00 83.94 106 PRO A C 1
ATOM 750 O O . PRO A 1 106 ? 17.136 -3.256 4.891 1.00 83.94 106 PRO A O 1
ATOM 753 N N . VAL A 1 107 ? 18.904 -3.437 3.519 1.00 85.88 107 VAL A N 1
ATOM 754 C CA . VAL A 1 107 ? 18.135 -3.548 2.268 1.00 85.88 107 VAL A CA 1
ATOM 755 C C . VAL A 1 107 ? 17.434 -4.901 2.208 1.00 85.88 107 VAL A C 1
ATOM 757 O O . VAL A 1 107 ? 16.230 -4.963 1.967 1.00 85.88 107 VAL A O 1
ATOM 760 N N . VAL A 1 108 ? 18.164 -5.982 2.498 1.00 85.25 108 VAL A N 1
ATOM 761 C CA . VAL A 1 108 ? 17.619 -7.349 2.556 1.00 85.25 108 VAL A CA 1
ATOM 762 C C . VAL A 1 108 ? 16.455 -7.429 3.546 1.00 85.25 108 VAL A C 1
ATOM 764 O O . VAL A 1 108 ? 15.415 -8.016 3.242 1.00 85.25 108 VAL A O 1
ATOM 767 N N . ARG A 1 109 ? 16.593 -6.784 4.710 1.00 84.94 109 ARG A N 1
ATOM 768 C CA . ARG A 1 109 ? 15.540 -6.718 5.729 1.00 84.94 109 ARG A CA 1
ATOM 769 C C . ARG A 1 109 ? 14.257 -6.071 5.208 1.00 84.94 109 ARG A C 1
ATOM 771 O O . ARG A 1 109 ? 13.184 -6.563 5.533 1.00 84.94 109 ARG A O 1
ATOM 778 N N . GLN A 1 110 ? 14.351 -5.021 4.391 1.00 85.94 110 GLN A N 1
ATOM 779 C CA . GLN A 1 110 ? 13.171 -4.360 3.819 1.00 85.94 110 GLN A CA 1
ATOM 780 C C . GLN A 1 110 ? 12.425 -5.266 2.832 1.00 85.94 110 GLN A C 1
ATOM 782 O O . GLN A 1 110 ? 11.199 -5.328 2.868 1.00 85.94 110 GLN A O 1
ATOM 787 N N . PHE A 1 111 ? 13.142 -6.041 2.011 1.00 86.75 111 PHE A N 1
ATOM 788 C CA . PHE A 1 111 ? 12.514 -7.032 1.129 1.00 86.75 111 PHE A CA 1
ATOM 789 C C . PHE A 1 111 ? 11.812 -8.144 1.908 1.00 86.75 111 PHE A C 1
ATOM 791 O O . PHE A 1 111 ? 10.692 -8.514 1.566 1.00 86.75 111 PHE A O 1
ATOM 798 N N . LYS A 1 112 ? 12.443 -8.649 2.975 1.00 85.31 112 LYS A N 1
ATOM 799 C CA . LYS A 1 112 ? 11.825 -9.645 3.862 1.00 85.31 112 LYS A CA 1
ATOM 800 C C . LYS A 1 112 ? 10.581 -9.096 4.556 1.00 85.31 112 LYS A C 1
ATOM 802 O O . LYS A 1 112 ? 9.562 -9.777 4.573 1.00 85.31 112 LYS A O 1
ATOM 807 N N . ALA A 1 113 ? 10.653 -7.865 5.061 1.00 83.56 113 ALA A N 1
ATOM 808 C CA . ALA A 1 113 ? 9.535 -7.207 5.727 1.00 83.56 113 ALA A CA 1
ATOM 809 C C . ALA A 1 113 ? 8.348 -6.978 4.779 1.00 83.56 113 ALA A C 1
ATOM 811 O O . ALA A 1 113 ? 7.213 -7.277 5.139 1.00 83.56 113 ALA A O 1
ATOM 812 N N . GLU A 1 114 ? 8.588 -6.499 3.554 1.00 85.69 114 GLU A N 1
ATOM 813 C CA . GLU A 1 114 ? 7.506 -6.314 2.579 1.00 85.69 114 GLU A CA 1
ATOM 814 C C . GLU A 1 114 ? 6.933 -7.653 2.097 1.00 85.69 114 GLU A C 1
ATOM 816 O O . GLU A 1 114 ? 5.725 -7.773 1.911 1.00 85.69 114 GLU A O 1
ATOM 821 N N . TYR A 1 115 ? 7.763 -8.687 1.945 1.00 84.75 115 TYR A N 1
ATOM 822 C CA . TYR A 1 115 ? 7.287 -10.026 1.604 1.00 84.75 115 TYR A CA 1
ATOM 823 C C . TYR A 1 115 ? 6.371 -10.600 2.696 1.00 84.75 115 TYR A C 1
ATOM 825 O O . TYR A 1 115 ? 5.281 -11.090 2.400 1.00 84.75 115 TYR A O 1
ATOM 833 N N . GLU A 1 116 ? 6.781 -10.503 3.963 1.00 82.38 116 GLU A N 1
ATOM 834 C CA . GLU A 1 116 ? 5.957 -10.898 5.109 1.00 82.38 116 GLU A CA 1
ATOM 835 C C . GLU A 1 116 ? 4.641 -10.112 5.138 1.00 82.38 116 GLU A C 1
ATOM 837 O O . GLU A 1 116 ? 3.563 -10.701 5.244 1.00 82.38 116 GLU A O 1
ATOM 842 N N . ARG A 1 117 ? 4.708 -8.788 4.941 1.00 81.44 117 ARG A N 1
ATOM 843 C CA . ARG A 1 117 ? 3.528 -7.919 4.864 1.00 81.44 117 ARG A CA 1
ATOM 844 C C . ARG A 1 117 ? 2.591 -8.321 3.727 1.00 81.44 117 ARG A C 1
ATOM 846 O O . ARG A 1 117 ? 1.375 -8.322 3.923 1.00 81.44 117 ARG A O 1
ATOM 853 N N . ALA A 1 118 ? 3.124 -8.680 2.562 1.00 81.12 118 ALA A N 1
ATOM 854 C CA . ALA A 1 118 ? 2.340 -9.129 1.418 1.00 81.12 118 ALA A CA 1
ATOM 855 C C . ALA A 1 118 ? 1.633 -10.466 1.708 1.00 81.12 118 ALA A C 1
ATOM 857 O O . ALA A 1 118 ? 0.450 -10.603 1.398 1.00 81.12 118 ALA A O 1
ATOM 858 N N . LEU A 1 119 ? 2.306 -11.414 2.371 1.00 79.62 119 LEU A N 1
ATOM 859 C CA . LEU A 1 119 ? 1.695 -12.676 2.803 1.00 79.62 119 LEU A CA 1
ATOM 860 C C . LEU A 1 119 ? 0.578 -12.463 3.831 1.00 79.62 119 LEU A C 1
ATOM 862 O O . LEU A 1 119 ? -0.514 -13.010 3.678 1.00 79.62 119 LEU A O 1
ATOM 866 N N . VAL A 1 120 ? 0.822 -11.625 4.841 1.00 79.50 120 VAL A N 1
ATOM 867 C CA . VAL A 1 120 ? -0.190 -11.236 5.841 1.00 79.50 120 VAL A CA 1
ATOM 868 C C . VAL A 1 120 ? -1.371 -10.501 5.188 1.00 79.50 120 VAL A C 1
ATOM 870 O O . VAL A 1 120 ? -2.504 -10.586 5.666 1.00 79.50 120 VAL A O 1
ATOM 873 N N . SER A 1 121 ? -1.117 -9.832 4.061 1.00 77.31 121 SER A N 1
ATOM 874 C CA . SER A 1 121 ? -2.112 -9.170 3.209 1.00 77.31 121 SER A CA 1
ATOM 875 C C . SER A 1 121 ? -2.761 -10.096 2.164 1.00 77.31 121 SER A C 1
ATOM 877 O O . SER A 1 121 ? -3.393 -9.619 1.224 1.00 77.31 121 SER A O 1
ATOM 879 N N . PHE A 1 122 ? -2.605 -11.420 2.293 1.00 76.38 122 PHE A N 1
ATOM 880 C CA . PHE A 1 122 ? -3.162 -12.437 1.386 1.00 76.38 122 PHE A CA 1
ATOM 881 C C . PHE A 1 122 ? -2.770 -12.271 -0.085 1.00 76.38 122 PHE A C 1
ATOM 883 O O . PHE A 1 122 ? -3.468 -12.754 -0.981 1.00 76.38 122 PHE A O 1
ATOM 890 N N . VAL A 1 123 ? -1.640 -11.619 -0.362 1.00 75.94 123 VAL A N 1
ATOM 891 C CA . VAL A 1 123 ? -1.051 -11.659 -1.695 1.00 75.94 123 VAL A CA 1
ATOM 892 C C . VAL A 1 123 ? -0.565 -13.096 -1.906 1.00 75.94 123 VAL A C 1
ATOM 894 O O . VAL A 1 123 ? 0.292 -13.566 -1.155 1.00 75.94 123 VAL A O 1
ATOM 897 N N . PRO A 1 124 ? -1.107 -13.833 -2.890 1.00 68.94 124 PRO A N 1
ATOM 898 C CA . PRO A 1 124 ? -0.741 -15.218 -3.098 1.00 68.94 124 PRO A CA 1
ATOM 899 C C . PRO A 1 124 ? 0.671 -15.230 -3.662 1.00 68.94 124 PRO A C 1
ATOM 901 O O . PRO A 1 124 ? 0.834 -14.961 -4.842 1.00 68.94 124 PRO A O 1
ATOM 904 N N . LEU A 1 125 ? 1.689 -15.494 -2.850 1.00 71.44 125 LEU A N 1
ATOM 905 C CA . LEU A 1 125 ? 3.085 -15.604 -3.279 1.00 71.44 125 LEU A CA 1
ATOM 906 C C . LEU A 1 125 ? 3.458 -17.090 -3.314 1.00 71.44 125 LEU A C 1
ATOM 908 O O . LEU A 1 125 ? 3.220 -17.826 -2.364 1.00 71.44 125 LEU A O 1
ATOM 912 N N . GLY A 1 126 ? 3.963 -17.551 -4.455 1.00 58.22 126 GLY A N 1
ATOM 913 C CA . GLY A 1 126 ? 4.106 -18.968 -4.815 1.00 58.22 126 GLY A CA 1
ATOM 914 C C . GLY A 1 126 ? 5.539 -19.420 -5.117 1.00 58.22 126 GLY A C 1
ATOM 915 O O . GLY A 1 126 ? 5.711 -20.508 -5.661 1.00 58.22 126 GLY A O 1
ATOM 916 N N . GLY A 1 127 ? 6.549 -18.594 -4.815 1.00 62.00 127 GLY A N 1
ATOM 917 C CA . GLY A 1 127 ? 7.985 -18.897 -4.981 1.00 62.00 127 GLY A CA 1
ATOM 918 C C . GLY A 1 127 ? 8.701 -17.977 -5.976 1.00 62.00 127 GLY A C 1
ATOM 919 O O . GLY A 1 127 ? 8.047 -17.289 -6.739 1.00 62.00 127 GLY A O 1
ATOM 920 N N . VAL A 1 128 ? 10.032 -17.918 -5.999 1.00 61.38 128 VAL A N 1
ATOM 921 C CA . VAL A 1 128 ? 10.766 -17.035 -6.933 1.00 61.38 128 VAL A CA 1
ATOM 922 C C . VAL A 1 128 ? 10.649 -17.547 -8.375 1.00 61.38 128 VAL A C 1
ATOM 924 O O . VAL A 1 128 ? 10.814 -18.742 -8.639 1.00 61.38 128 VAL A O 1
ATOM 927 N N . LEU A 1 129 ? 10.388 -16.652 -9.336 1.00 57.59 129 LEU A N 1
ATOM 928 C CA . LEU A 1 129 ? 10.393 -16.984 -10.765 1.00 57.59 129 LEU A CA 1
ATOM 929 C C . LEU A 1 129 ? 11.835 -17.161 -11.263 1.00 57.59 129 LEU A C 1
ATOM 931 O O . LEU A 1 129 ? 12.384 -16.299 -11.928 1.00 57.59 129 LEU A O 1
ATOM 935 N N . GLY A 1 130 ? 12.442 -18.305 -10.939 1.00 49.47 130 GLY A N 1
ATOM 936 C CA . GLY A 1 130 ? 13.641 -18.790 -11.628 1.00 49.47 130 GLY A CA 1
ATOM 937 C C . GLY A 1 130 ? 14.990 -18.280 -11.111 1.00 49.47 130 GLY A C 1
ATOM 938 O O . GLY A 1 130 ? 15.855 -17.982 -11.922 1.00 49.47 130 GLY A O 1
ATOM 939 N N . ALA A 1 131 ? 15.211 -18.254 -9.792 1.00 47.53 131 ALA A N 1
ATOM 940 C CA . ALA A 1 131 ? 16.500 -17.884 -9.180 1.00 47.53 131 ALA A CA 1
ATOM 941 C C . ALA A 1 131 ? 16.920 -16.402 -9.325 1.00 47.53 131 ALA A C 1
ATOM 943 O O . ALA A 1 131 ? 18.097 -16.080 -9.145 1.00 47.53 131 ALA A O 1
ATOM 944 N N . ASP A 1 132 ? 15.965 -15.495 -9.561 1.00 59.88 132 ASP A N 1
ATOM 945 C CA . ASP A 1 132 ? 16.196 -14.049 -9.520 1.00 59.88 132 ASP A CA 1
ATOM 946 C C . ASP A 1 132 ? 16.486 -13.593 -8.085 1.00 59.88 132 ASP A C 1
ATOM 948 O O . ASP A 1 132 ? 15.604 -13.271 -7.281 1.00 59.88 132 ASP A O 1
ATOM 952 N N . ARG A 1 133 ? 17.781 -13.573 -7.775 1.00 74.62 133 ARG A N 1
ATOM 953 C CA . ARG A 1 133 ? 18.339 -12.800 -6.674 1.00 74.62 133 ARG A CA 1
ATOM 954 C C . ARG A 1 133 ? 17.927 -11.333 -6.819 1.00 74.62 133 ARG A C 1
ATOM 956 O O . ARG A 1 133 ? 17.634 -10.856 -7.919 1.00 74.62 133 ARG A O 1
ATOM 963 N N . LEU A 1 134 ? 17.947 -10.607 -5.706 1.00 81.94 134 LEU A N 1
ATOM 964 C CA . LEU A 1 134 ? 17.898 -9.153 -5.712 1.00 81.94 134 LEU A CA 1
ATOM 965 C C . LEU A 1 134 ? 18.874 -8.613 -6.754 1.00 81.94 134 LEU A C 1
ATOM 967 O O . LEU A 1 134 ? 20.076 -8.875 -6.682 1.00 81.94 134 LEU A O 1
ATOM 971 N N . HIS A 1 135 ? 18.348 -7.857 -7.709 1.00 79.44 135 HIS A N 1
ATOM 972 C CA . HIS A 1 135 ? 19.133 -7.298 -8.796 1.00 79.44 135 HIS A CA 1
ATOM 973 C C . HIS A 1 135 ? 18.768 -5.840 -9.032 1.00 79.44 135 HIS A C 1
ATOM 975 O O . HIS A 1 135 ? 17.692 -5.361 -8.668 1.00 79.44 135 HIS A O 1
ATOM 981 N N . ARG A 1 136 ? 19.708 -5.115 -9.640 1.00 83.19 136 ARG A N 1
ATOM 982 C CA . ARG A 1 136 ? 19.497 -3.732 -10.055 1.00 83.19 136 ARG A CA 1
ATOM 983 C C . ARG A 1 136 ? 18.764 -3.731 -11.387 1.00 83.19 136 ARG A C 1
ATOM 985 O O . ARG A 1 136 ? 19.311 -4.165 -12.398 1.00 83.19 136 ARG A O 1
ATOM 992 N N . TRP A 1 137 ? 17.546 -3.213 -11.385 1.00 82.44 137 TRP A N 1
ATOM 993 C CA . TRP A 1 137 ? 16.843 -2.860 -12.603 1.00 82.44 137 TRP A CA 1
ATOM 994 C C . TRP A 1 137 ? 17.246 -1.438 -12.985 1.00 82.44 137 TRP A C 1
ATOM 996 O O . TRP A 1 137 ? 16.873 -0.475 -12.315 1.00 82.44 137 TRP A O 1
ATOM 1006 N N . THR A 1 138 ? 18.081 -1.322 -14.016 1.00 84.38 138 THR A N 1
ATOM 1007 C CA . THR A 1 138 ? 18.655 -0.054 -14.470 1.00 84.38 138 THR A CA 1
ATOM 1008 C C . THR A 1 138 ? 18.169 0.280 -15.874 1.00 84.38 138 THR A C 1
ATOM 1010 O O . THR A 1 138 ? 18.372 -0.495 -16.809 1.00 84.38 138 THR A O 1
ATOM 1013 N N . ASN A 1 139 ? 17.595 1.470 -16.047 1.00 84.56 139 ASN A N 1
ATOM 1014 C CA . ASN A 1 139 ? 17.123 1.961 -17.336 1.00 84.56 139 ASN A CA 1
ATOM 1015 C C . ASN A 1 139 ? 17.723 3.335 -17.641 1.00 84.56 139 ASN A C 1
ATOM 1017 O O . ASN A 1 139 ? 17.882 4.173 -16.753 1.00 84.56 139 ASN A O 1
ATOM 1021 N N . LYS A 1 140 ? 17.999 3.593 -18.922 1.00 84.25 140 LYS A N 1
ATOM 1022 C CA . LYS A 1 140 ? 18.299 4.944 -19.406 1.00 84.25 140 LYS A CA 1
ATOM 1023 C C . LYS A 1 140 ? 17.000 5.666 -19.742 1.00 84.25 140 LYS A C 1
ATOM 1025 O O . LYS A 1 140 ? 16.158 5.117 -20.453 1.00 84.25 140 LYS A O 1
ATOM 1030 N N . LYS A 1 141 ? 16.856 6.888 -19.243 1.00 81.81 141 LYS A N 1
ATOM 1031 C CA . LYS A 1 141 ? 15.785 7.807 -19.626 1.00 81.81 141 LYS A CA 1
ATOM 1032 C C . LYS A 1 141 ? 16.102 8.463 -20.971 1.00 81.81 141 LYS A C 1
ATOM 1034 O O . LYS A 1 141 ? 17.243 8.448 -21.438 1.00 81.81 141 LYS A O 1
ATOM 1039 N N . GLY A 1 142 ? 15.080 9.051 -21.593 1.00 74.19 142 GLY A N 1
ATOM 1040 C CA . GLY A 1 142 ? 15.214 9.747 -22.879 1.00 74.19 142 GLY A CA 1
ATOM 1041 C C . GLY A 1 142 ? 16.158 10.957 -22.844 1.00 74.19 142 GLY A C 1
ATOM 1042 O O . GLY A 1 142 ? 16.700 11.328 -23.879 1.00 74.19 142 GLY A O 1
ATOM 1043 N N . ASP A 1 143 ? 16.399 11.529 -21.662 1.00 80.06 143 ASP A N 1
ATOM 1044 C CA . ASP A 1 143 ? 17.343 12.631 -21.421 1.00 80.06 143 ASP A CA 1
ATOM 1045 C C . ASP A 1 143 ? 18.800 12.165 -21.201 1.00 80.06 143 ASP A C 1
ATOM 1047 O O . ASP A 1 143 ? 19.685 12.978 -20.943 1.00 80.06 143 ASP A O 1
ATOM 1051 N N . GLY A 1 144 ? 19.066 10.858 -21.294 1.00 81.38 144 GLY A N 1
ATOM 1052 C CA . GLY A 1 144 ? 20.385 10.263 -21.075 1.00 81.38 144 GLY A CA 1
ATOM 1053 C C . GLY A 1 144 ? 20.725 9.980 -19.608 1.00 81.38 144 GLY A C 1
ATOM 1054 O O . GLY A 1 144 ? 21.728 9.308 -19.348 1.00 81.38 144 GLY A O 1
ATOM 1055 N N . SER A 1 145 ? 19.897 10.418 -18.654 1.00 85.06 145 SER A N 1
ATOM 1056 C CA . SER A 1 145 ? 20.047 10.057 -17.243 1.00 85.06 145 SER A CA 1
ATOM 1057 C C . SER A 1 145 ? 19.715 8.578 -17.011 1.00 85.06 145 SER A C 1
ATOM 1059 O O . SER A 1 145 ? 19.088 7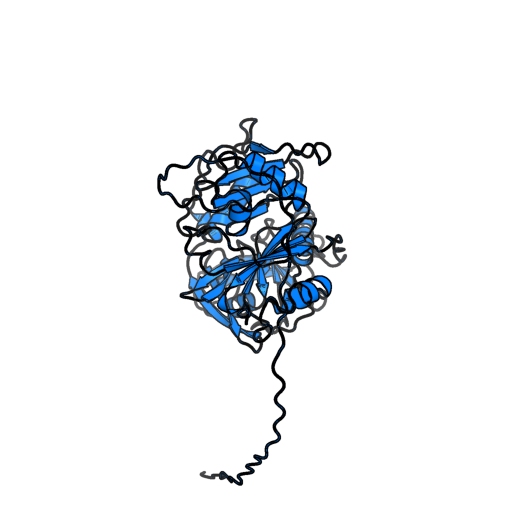.909 -17.837 1.00 85.06 145 SER A O 1
ATOM 1061 N N . THR A 1 146 ? 20.185 8.025 -15.893 1.00 84.25 146 THR A N 1
ATOM 1062 C CA . THR A 1 146 ? 19.963 6.619 -15.534 1.00 84.25 146 THR A CA 1
ATOM 1063 C C . THR A 1 146 ? 19.115 6.536 -14.275 1.00 84.25 146 THR A C 1
ATOM 1065 O O . THR A 1 146 ? 19.385 7.228 -13.297 1.00 84.25 146 THR A O 1
ATOM 1068 N N . VAL A 1 147 ? 18.109 5.667 -14.291 1.00 83.00 147 VAL A N 1
ATOM 1069 C CA . VAL A 1 147 ? 17.289 5.331 -13.127 1.00 83.00 147 VAL A CA 1
ATOM 1070 C C . VAL A 1 147 ? 17.525 3.877 -12.753 1.00 83.00 147 VAL A C 1
ATOM 1072 O O . VAL A 1 147 ? 17.515 3.000 -13.615 1.00 83.00 147 VAL A O 1
ATOM 1075 N N . THR A 1 148 ? 17.750 3.633 -11.464 1.00 85.00 148 THR A N 1
ATOM 1076 C CA . THR A 1 148 ? 18.016 2.299 -10.923 1.00 85.00 148 THR A CA 1
ATOM 1077 C C . THR A 1 148 ? 17.160 2.052 -9.691 1.00 85.00 148 THR A C 1
ATOM 1079 O O . THR A 1 148 ? 17.096 2.910 -8.808 1.00 85.00 148 THR A O 1
ATOM 1082 N N . ALA A 1 149 ? 16.558 0.869 -9.611 1.00 85.62 149 ALA A N 1
ATOM 1083 C CA . ALA A 1 149 ? 15.937 0.341 -8.400 1.00 85.62 149 ALA A CA 1
ATOM 1084 C C . ALA A 1 149 ? 16.438 -1.081 -8.133 1.00 85.62 149 ALA A C 1
ATOM 1086 O O . ALA A 1 149 ? 16.813 -1.796 -9.064 1.00 85.62 149 ALA A O 1
ATOM 1087 N N . LEU A 1 150 ? 16.451 -1.492 -6.866 1.00 88.00 150 LEU A N 1
ATOM 1088 C CA . LEU A 1 150 ? 16.593 -2.904 -6.522 1.00 88.00 150 LEU A CA 1
ATOM 1089 C C . LEU A 1 150 ? 15.226 -3.577 -6.596 1.00 88.00 150 LEU A C 1
ATOM 1091 O O . LEU A 1 150 ? 14.245 -3.030 -6.085 1.00 88.00 150 LEU A O 1
ATOM 1095 N N . VAL A 1 151 ? 15.167 -4.751 -7.221 1.00 86.94 151 VAL A N 1
ATOM 1096 C CA . VAL A 1 151 ? 13.928 -5.517 -7.378 1.00 86.94 151 VAL A CA 1
ATOM 1097 C C . VAL A 1 151 ? 14.135 -7.014 -7.159 1.00 86.94 151 VAL A C 1
ATOM 1099 O O . VAL A 1 151 ? 15.245 -7.532 -7.305 1.00 86.94 151 VAL A O 1
ATOM 1102 N N . GLN A 1 152 ? 13.045 -7.704 -6.826 1.00 85.44 152 GLN A N 1
ATOM 1103 C CA . GLN A 1 152 ? 12.956 -9.162 -6.804 1.00 85.44 152 GLN A CA 1
ATOM 1104 C C . GLN A 1 152 ? 11.641 -9.613 -7.450 1.00 85.44 152 GLN A C 1
ATOM 1106 O O . GLN A 1 152 ? 10.569 -9.117 -7.095 1.00 85.44 152 GLN A O 1
ATOM 1111 N N . ASN A 1 153 ? 11.719 -10.563 -8.382 1.00 83.06 153 ASN A N 1
ATOM 1112 C CA . ASN A 1 153 ? 10.569 -11.067 -9.136 1.00 83.06 153 ASN A CA 1
ATOM 1113 C C . ASN A 1 153 ? 9.966 -12.298 -8.451 1.00 83.06 153 ASN A C 1
ATOM 1115 O O . ASN A 1 153 ? 10.696 -13.202 -8.040 1.00 83.06 153 ASN A O 1
ATOM 1119 N N . TRP A 1 154 ? 8.636 -12.374 -8.373 1.00 77.25 154 TRP A N 1
ATOM 1120 C CA . TRP A 1 154 ? 7.960 -13.424 -7.609 1.00 77.25 154 TRP A CA 1
ATOM 1121 C C . TRP A 1 154 ? 6.858 -14.130 -8.385 1.00 77.25 154 TRP A C 1
ATOM 1123 O O . TRP A 1 154 ? 6.142 -13.526 -9.176 1.00 77.25 154 TRP A O 1
ATOM 1133 N N . LYS A 1 155 ? 6.739 -15.435 -8.115 1.00 75.75 155 LYS A N 1
ATOM 1134 C CA . LYS A 1 155 ? 5.611 -16.302 -8.449 1.00 75.75 155 LYS A CA 1
ATOM 1135 C C . LYS A 1 155 ? 4.519 -16.192 -7.347 1.00 75.75 155 LYS A C 1
ATOM 1137 O O . LYS A 1 155 ? 4.713 -15.609 -6.290 1.00 75.75 155 LYS A O 1
ATOM 1142 N N . SER A 1 156 ? 3.352 -16.770 -7.616 1.00 72.44 156 SER A N 1
ATOM 1143 C CA . SER A 1 156 ? 1.983 -16.462 -7.147 1.00 72.44 156 SER A CA 1
ATOM 1144 C C . SER A 1 156 ? 1.187 -17.637 -7.626 1.00 72.44 156 SER A C 1
ATOM 1146 O O . SER A 1 156 ? 1.454 -18.244 -8.670 1.00 72.44 156 SER A O 1
ATOM 1148 N N . THR A 1 157 ? 0.197 -17.992 -6.852 1.00 67.00 157 THR A N 1
ATOM 1149 C CA . THR A 1 157 ? -0.651 -19.114 -7.190 1.00 67.00 157 THR A CA 1
ATOM 1150 C C . THR A 1 157 ? -1.739 -18.720 -8.194 1.00 67.00 157 THR A C 1
ATOM 1152 O O . THR A 1 157 ? -2.390 -19.609 -8.734 1.00 67.00 157 THR A O 1
ATOM 1155 N N . ILE A 1 158 ? -1.889 -17.425 -8.524 1.00 70.81 158 ILE A N 1
ATOM 1156 C CA . ILE A 1 158 ? -2.884 -16.925 -9.482 1.00 70.81 158 ILE A CA 1
ATOM 1157 C C . ILE A 1 158 ? -2.195 -16.469 -10.782 1.00 70.81 158 ILE A C 1
ATOM 1159 O O . ILE A 1 158 ? -1.389 -15.537 -10.755 1.00 70.81 158 ILE A O 1
ATOM 1163 N N . PRO A 1 159 ? -2.488 -17.101 -11.935 1.00 67.38 159 PRO A N 1
ATOM 1164 C CA . PRO A 1 159 ? -1.851 -16.768 -13.205 1.00 67.38 159 PRO A CA 1
ATOM 1165 C C . PRO A 1 159 ? -2.518 -15.543 -13.850 1.00 67.38 159 PRO A C 1
ATOM 1167 O O . PRO A 1 159 ? -3.452 -15.684 -14.635 1.00 67.38 159 PRO A O 1
ATOM 1170 N N . LEU A 1 160 ? -2.033 -14.341 -13.529 1.00 70.38 160 LEU A N 1
ATOM 1171 C CA . LEU A 1 160 ? -2.413 -13.102 -14.217 1.00 70.38 160 LEU A CA 1
ATOM 1172 C C . LEU A 1 160 ? -1.250 -12.628 -15.102 1.00 70.38 160 LEU A C 1
ATOM 1174 O O . LEU A 1 160 ? -0.298 -12.056 -14.570 1.00 70.38 160 LEU A O 1
ATOM 1178 N N . PRO A 1 161 ? -1.292 -12.852 -16.429 1.00 63.94 161 PRO A N 1
ATOM 1179 C CA . PRO A 1 161 ? -0.187 -12.478 -17.305 1.00 63.94 161 PRO A CA 1
ATOM 1180 C C . PRO A 1 161 ? 0.042 -10.962 -17.275 1.00 63.94 161 PRO A C 1
ATOM 1182 O O . PRO A 1 161 ? -0.915 -10.192 -17.332 1.00 63.94 161 PRO A O 1
ATOM 1185 N N . ASN A 1 162 ? 1.306 -10.536 -17.224 1.00 69.00 162 ASN A N 1
ATOM 1186 C CA . ASN A 1 162 ? 1.687 -9.138 -17.433 1.00 69.00 162 ASN A CA 1
ATOM 1187 C C . ASN A 1 162 ? 2.490 -8.964 -18.728 1.00 69.00 162 ASN A C 1
ATOM 1189 O O . ASN A 1 162 ? 3.042 -9.923 -19.275 1.00 69.00 162 ASN A O 1
ATOM 1193 N N . GLY A 1 163 ? 2.579 -7.725 -19.211 1.00 60.50 163 GLY A N 1
ATOM 1194 C CA . GLY A 1 163 ? 3.288 -7.392 -20.446 1.00 60.50 163 GLY A CA 1
ATOM 1195 C C . GLY A 1 163 ? 4.808 -7.616 -20.444 1.00 60.50 163 GLY A C 1
ATOM 1196 O O . GLY A 1 163 ? 5.414 -7.510 -21.507 1.00 60.50 163 GLY A O 1
ATOM 1197 N N . TYR A 1 164 ? 5.431 -7.999 -19.320 1.00 69.75 164 TYR A N 1
ATOM 1198 C CA . TYR A 1 164 ? 6.822 -8.478 -19.294 1.00 69.75 164 TYR A CA 1
ATOM 1199 C C . TYR A 1 164 ? 6.952 -9.992 -19.525 1.00 69.75 164 TYR A C 1
ATOM 1201 O O . TYR A 1 164 ? 8.063 -10.518 -19.516 1.00 69.75 164 TYR A O 1
ATOM 1209 N N . GLY A 1 165 ? 5.844 -10.720 -19.705 1.00 63.75 165 GLY A N 1
ATOM 1210 C CA . GLY A 1 165 ? 5.857 -12.182 -19.827 1.00 63.75 165 GLY A CA 1
ATOM 1211 C C . GLY A 1 165 ? 6.227 -12.898 -18.525 1.00 63.75 165 GLY A C 1
ATOM 1212 O O . GLY A 1 165 ? 6.262 -14.129 -18.482 1.00 63.75 165 GLY A O 1
ATOM 1213 N N . LEU A 1 166 ? 6.454 -12.141 -17.447 1.00 64.56 166 LEU A N 1
ATOM 1214 C CA . LEU A 1 166 ? 6.447 -12.676 -16.103 1.00 64.56 166 LEU A CA 1
ATOM 1215 C C . LEU A 1 166 ? 5.005 -13.082 -15.841 1.00 64.56 166 LEU A C 1
ATOM 1217 O O . LEU A 1 166 ? 4.090 -12.292 -16.095 1.00 64.56 166 LEU A O 1
ATOM 1221 N N . PRO A 1 167 ? 4.745 -14.284 -15.321 1.00 53.41 167 PRO A N 1
ATOM 1222 C CA . PRO A 1 167 ? 3.375 -14.616 -15.022 1.00 53.41 167 PRO A CA 1
ATOM 1223 C C . PRO A 1 167 ? 2.768 -13.659 -13.976 1.00 53.41 167 PRO A C 1
ATOM 1225 O O . PRO A 1 167 ? 1.592 -13.874 -13.699 1.00 53.41 167 PRO A O 1
ATOM 1228 N N . GLN A 1 168 ? 3.544 -12.751 -13.310 1.00 71.75 168 GLN A N 1
ATOM 1229 C CA . GLN A 1 168 ? 3.188 -12.101 -12.028 1.00 71.75 168 GLN A CA 1
ATOM 1230 C C . GLN A 1 168 ? 4.079 -10.936 -11.491 1.00 71.75 168 GLN A C 1
ATOM 1232 O O . GLN A 1 168 ? 4.935 -10.430 -12.206 1.00 71.75 168 GLN A O 1
ATOM 1237 N N . LEU A 1 169 ? 3.833 -10.539 -10.224 1.00 69.25 169 LEU A N 1
ATOM 1238 C CA . LEU A 1 169 ? 4.274 -9.359 -9.458 1.00 69.25 169 LEU A CA 1
ATOM 1239 C C . LEU A 1 169 ? 5.786 -9.191 -9.212 1.00 69.25 169 LEU A C 1
ATOM 1241 O O . LEU A 1 169 ? 6.578 -10.131 -9.281 1.00 69.25 169 LEU A O 1
ATOM 1245 N N . ILE A 1 170 ? 6.157 -7.961 -8.846 1.00 74.75 170 ILE A N 1
ATOM 1246 C CA . ILE A 1 170 ? 7.527 -7.546 -8.517 1.00 74.75 170 ILE A CA 1
ATOM 1247 C C . ILE A 1 170 ? 7.528 -6.873 -7.141 1.00 74.75 170 ILE A C 1
ATOM 1249 O O . ILE A 1 170 ? 6.667 -6.038 -6.862 1.00 74.75 170 ILE A O 1
ATOM 1253 N N . LEU A 1 171 ? 8.509 -7.209 -6.301 1.00 72.62 171 LEU A N 1
ATOM 1254 C CA . LEU A 1 171 ? 8.889 -6.388 -5.152 1.00 72.62 171 LEU A CA 1
ATOM 1255 C C . LEU A 1 171 ? 9.932 -5.380 -5.621 1.00 72.62 171 LEU A C 1
ATOM 1257 O O . LEU A 1 171 ? 10.982 -5.782 -6.125 1.00 72.62 171 LEU A O 1
ATOM 1261 N N . ALA A 1 172 ? 9.654 -4.090 -5.477 1.00 78.81 172 ALA A N 1
ATOM 1262 C CA . ALA A 1 172 ? 10.531 -3.036 -5.966 1.00 78.81 172 ALA A CA 1
ATOM 1263 C C . ALA A 1 172 ? 10.777 -1.970 -4.897 1.00 78.81 172 ALA A C 1
ATOM 1265 O O . ALA A 1 172 ? 9.853 -1.519 -4.224 1.00 78.81 172 ALA A O 1
ATOM 1266 N N . MET A 1 173 ? 12.044 -1.588 -4.743 1.00 81.69 173 MET A N 1
ATOM 1267 C CA . MET A 1 173 ? 12.480 -0.588 -3.775 1.00 81.69 173 MET A CA 1
ATOM 1268 C C . MET A 1 173 ? 12.372 0.832 -4.350 1.00 81.69 173 MET A C 1
ATOM 1270 O O . MET A 1 173 ? 12.698 1.069 -5.515 1.00 81.69 173 MET A O 1
ATOM 1274 N N . ASP A 1 174 ? 11.997 1.790 -3.503 1.00 77.75 174 ASP A N 1
ATOM 1275 C CA . ASP A 1 174 ? 11.977 3.239 -3.793 1.00 77.75 174 ASP A CA 1
ATOM 1276 C C . ASP A 1 174 ? 13.395 3.828 -4.053 1.00 77.75 174 ASP A C 1
ATOM 1278 O O . ASP A 1 174 ? 13.610 4.941 -4.531 1.00 77.75 174 ASP A O 1
ATOM 1282 N N . GLY A 1 175 ? 14.444 3.042 -3.818 1.00 68.31 175 GLY A N 1
ATOM 1283 C CA . GLY A 1 175 ? 15.840 3.447 -3.946 1.00 68.31 175 GLY A CA 1
ATOM 1284 C C . GLY A 1 175 ? 16.744 2.327 -4.449 1.00 68.31 175 GLY A C 1
ATOM 1285 O O . GLY A 1 175 ? 16.438 1.145 -4.329 1.00 68.31 175 GLY A O 1
ATOM 1286 N N . SER A 1 176 ? 17.885 2.702 -5.029 1.00 61.22 176 SER A N 1
ATOM 1287 C CA . SER A 1 176 ? 18.953 1.757 -5.388 1.00 61.22 176 SER A CA 1
ATOM 1288 C C . SER A 1 176 ? 19.787 1.322 -4.183 1.00 61.22 176 SER A C 1
ATOM 1290 O O . SER A 1 176 ? 20.400 0.259 -4.228 1.00 61.22 176 SER A O 1
ATOM 1292 N N . ASP A 1 177 ? 19.802 2.142 -3.130 1.00 61.09 177 ASP A N 1
ATOM 1293 C CA . ASP A 1 177 ? 20.734 2.031 -2.001 1.00 61.09 177 ASP A CA 1
ATOM 1294 C C . ASP A 1 177 ? 20.010 1.950 -0.642 1.00 61.09 177 ASP A C 1
ATOM 1296 O O . ASP A 1 177 ? 20.642 1.997 0.411 1.00 61.09 177 ASP A O 1
ATOM 1300 N N . GLY A 1 178 ? 18.680 1.819 -0.657 1.00 71.38 178 GLY A N 1
ATOM 1301 C CA . GLY A 1 178 ? 17.834 1.766 0.534 1.00 71.38 178 GLY A CA 1
ATOM 1302 C C . GLY A 1 178 ? 16.481 2.445 0.328 1.00 71.38 178 GLY A C 1
ATOM 1303 O O . GLY A 1 178 ? 16.287 3.185 -0.632 1.00 71.38 178 GLY A O 1
ATOM 1304 N N . GLY A 1 179 ? 15.547 2.178 1.238 1.00 79.00 179 GLY A N 1
ATOM 1305 C CA . GLY A 1 179 ? 14.184 2.710 1.211 1.00 79.00 179 GLY A CA 1
ATOM 1306 C C . GLY A 1 179 ? 13.132 1.617 1.410 1.00 79.00 179 GLY A C 1
ATOM 1307 O O . GLY A 1 179 ? 13.487 0.443 1.556 1.00 79.00 179 GLY A O 1
ATOM 1308 N N . PRO A 1 180 ? 11.844 1.987 1.442 1.00 83.81 180 PRO A N 1
ATOM 1309 C CA . PRO A 1 180 ? 10.759 1.020 1.476 1.00 83.81 180 PRO A CA 1
ATOM 1310 C C . PRO A 1 180 ? 10.732 0.161 0.209 1.00 83.81 180 PRO A C 1
ATOM 1312 O O . PRO A 1 180 ? 11.113 0.602 -0.880 1.00 83.81 180 PRO A O 1
ATOM 1315 N N . VAL A 1 181 ? 10.257 -1.069 0.365 1.00 88.31 181 VAL A N 1
ATOM 1316 C CA . VAL A 1 181 ? 9.953 -1.980 -0.739 1.00 88.31 181 VAL A CA 1
ATOM 1317 C C . VAL A 1 181 ? 8.442 -2.044 -0.879 1.00 88.31 181 VAL A C 1
ATOM 1319 O O . VAL A 1 181 ? 7.737 -2.087 0.126 1.00 88.31 181 VAL A O 1
ATOM 1322 N N . TYR A 1 182 ? 7.959 -2.052 -2.116 1.00 88.69 182 TYR A N 1
ATOM 1323 C CA . TYR A 1 182 ? 6.540 -2.137 -2.426 1.00 88.69 182 TYR A CA 1
ATOM 1324 C C . TYR A 1 182 ? 6.262 -3.290 -3.381 1.00 88.69 182 TYR A C 1
ATOM 1326 O O . TYR A 1 182 ? 6.994 -3.513 -4.350 1.00 88.69 182 TYR A O 1
ATOM 1334 N N . CYS A 1 183 ? 5.162 -3.992 -3.135 1.00 87.50 183 CYS A N 1
ATOM 1335 C CA . CYS A 1 183 ? 4.601 -4.940 -4.087 1.00 87.50 183 CYS A CA 1
ATOM 1336 C C . CYS A 1 183 ? 3.888 -4.213 -5.245 1.00 87.50 183 CYS A C 1
ATOM 1338 O O . CYS A 1 183 ? 3.012 -3.374 -5.024 1.00 87.50 183 CYS A O 1
ATOM 1340 N N . ILE A 1 184 ? 4.241 -4.547 -6.490 1.00 88.00 184 ILE A N 1
ATOM 1341 C CA . ILE A 1 184 ? 3.540 -4.097 -7.702 1.00 88.00 184 ILE A CA 1
ATOM 1342 C C . ILE A 1 184 ? 2.641 -5.234 -8.193 1.00 88.00 184 ILE A C 1
ATOM 1344 O O . ILE A 1 184 ? 3.111 -6.212 -8.780 1.00 88.00 184 ILE A O 1
ATOM 1348 N N . ILE A 1 185 ? 1.336 -5.109 -7.948 1.00 82.06 185 ILE A N 1
ATOM 1349 C CA . ILE A 1 185 ? 0.348 -6.144 -8.285 1.00 82.06 185 ILE A CA 1
ATOM 1350 C C . ILE A 1 185 ? 0.101 -6.241 -9.804 1.00 82.06 185 ILE A C 1
ATOM 1352 O O . ILE A 1 185 ? 0.267 -5.247 -10.514 1.00 82.06 185 ILE A O 1
ATOM 1356 N N . PRO A 1 186 ? -0.365 -7.392 -10.332 1.00 80.94 186 PRO A N 1
ATOM 1357 C CA . PRO A 1 186 ? -0.499 -7.610 -11.776 1.00 80.94 186 PRO A CA 1
ATOM 1358 C C . PRO A 1 186 ? -1.263 -6.551 -12.587 1.00 80.94 186 PRO A C 1
ATOM 1360 O O . PRO A 1 186 ? -0.739 -6.168 -13.633 1.00 80.94 186 PRO A O 1
ATOM 1363 N N . PRO A 1 187 ? -2.433 -6.018 -12.161 1.00 84.56 187 PRO A N 1
ATOM 1364 C CA . PRO A 1 187 ? -3.121 -4.996 -12.955 1.00 84.56 187 PRO A CA 1
ATOM 1365 C C . PRO A 1 187 ? -2.276 -3.734 -13.156 1.00 84.56 187 PRO A C 1
ATOM 1367 O O . PRO A 1 187 ? -2.315 -3.133 -14.226 1.00 84.56 187 PRO A O 1
ATOM 1370 N N . ILE A 1 188 ? -1.477 -3.359 -12.155 1.00 90.44 188 ILE A N 1
ATOM 1371 C CA . ILE A 1 188 ? -0.556 -2.224 -12.241 1.00 90.44 188 ILE A CA 1
ATOM 1372 C C . ILE A 1 188 ? 0.695 -2.602 -13.026 1.00 90.44 188 ILE A C 1
ATOM 1374 O O . ILE A 1 188 ? 1.135 -1.833 -13.875 1.00 90.44 188 ILE A O 1
ATOM 1378 N N . LEU A 1 189 ? 1.257 -3.784 -12.772 1.00 87.94 189 LEU A N 1
ATOM 1379 C CA . LEU A 1 189 ? 2.475 -4.243 -13.429 1.00 87.94 189 LEU A CA 1
ATOM 1380 C C . LEU A 1 189 ? 2.302 -4.363 -14.947 1.00 87.94 189 LEU A C 1
ATOM 1382 O O . LEU A 1 189 ? 3.216 -4.022 -15.695 1.00 87.94 189 LEU A O 1
ATOM 1386 N N . ASP A 1 190 ? 1.124 -4.786 -15.412 1.00 87.50 190 ASP A N 1
ATOM 1387 C CA . ASP A 1 190 ? 0.818 -4.794 -16.840 1.00 87.50 190 ASP A CA 1
ATOM 1388 C C . ASP A 1 190 ? 0.899 -3.386 -17.443 1.00 87.50 190 ASP A C 1
ATOM 1390 O O . ASP A 1 190 ? 1.571 -3.192 -18.450 1.00 87.50 190 ASP A O 1
ATOM 1394 N N . LEU A 1 191 ? 0.316 -2.376 -16.792 1.00 90.12 191 LEU A N 1
ATOM 1395 C CA . LEU A 1 191 ? 0.402 -0.985 -17.249 1.00 90.12 191 LEU A CA 1
ATOM 1396 C C . LEU A 1 191 ? 1.828 -0.444 -17.176 1.00 90.12 191 LEU A C 1
ATOM 1398 O O . LEU A 1 191 ? 2.287 0.207 -18.110 1.00 90.12 191 LEU A O 1
ATOM 1402 N N . TYR A 1 192 ? 2.539 -0.757 -16.094 1.00 91.06 192 TYR A N 1
ATOM 1403 C CA . TYR A 1 192 ? 3.930 -0.370 -15.880 1.00 91.06 192 TYR A CA 1
ATOM 1404 C C . TYR A 1 192 ? 4.855 -0.934 -16.968 1.00 91.06 192 TYR A C 1
ATOM 1406 O O . TYR A 1 192 ? 5.860 -0.317 -17.309 1.00 91.06 192 TYR A O 1
ATOM 1414 N N . SER A 1 193 ? 4.490 -2.072 -17.567 1.00 88.12 193 SER A N 1
ATOM 1415 C CA . SER A 1 193 ? 5.235 -2.693 -18.666 1.00 88.12 193 SER A CA 1
ATOM 1416 C C . SER A 1 193 ? 5.035 -2.049 -20.036 1.00 88.12 193 SER A C 1
ATOM 1418 O O . SER A 1 193 ? 5.792 -2.317 -20.971 1.00 88.12 193 SER A O 1
ATOM 1420 N N . GLN A 1 194 ? 4.031 -1.186 -20.176 1.00 88.62 194 GLN A N 1
ATOM 1421 C CA . GLN A 1 194 ? 3.680 -0.603 -21.460 1.00 88.62 194 GLN A CA 1
ATOM 1422 C C . GLN A 1 194 ? 4.544 0.623 -21.765 1.00 88.62 194 GLN A C 1
ATOM 1424 O O . GLN A 1 194 ? 4.876 1.425 -20.900 1.00 88.62 194 GLN A O 1
ATOM 1429 N N . ASN A 1 195 ? 4.846 0.824 -23.047 1.00 89.69 195 ASN A N 1
ATOM 1430 C CA . ASN A 1 195 ? 5.586 1.982 -23.562 1.00 89.69 195 ASN A CA 1
ATOM 1431 C C . ASN A 1 195 ? 4.715 3.258 -23.614 1.00 89.69 195 ASN A C 1
ATOM 1433 O O . ASN A 1 195 ? 4.639 3.936 -24.642 1.00 89.69 195 ASN A O 1
ATOM 1437 N N . ARG A 1 196 ? 3.989 3.554 -22.528 1.00 90.31 196 ARG A N 1
ATOM 1438 C CA . ARG A 1 196 ? 3.094 4.718 -22.393 1.00 90.31 196 ARG A CA 1
ATOM 1439 C C . ARG A 1 196 ? 3.590 5.733 -21.354 1.00 90.31 196 ARG A C 1
ATOM 1441 O O . ARG A 1 196 ? 2.892 6.707 -21.096 1.00 90.31 196 ARG A O 1
ATOM 1448 N N . GLY A 1 197 ? 4.765 5.508 -20.767 1.00 90.19 197 GLY A N 1
ATOM 1449 C CA . GLY A 1 197 ? 5.405 6.434 -19.839 1.00 90.19 197 GLY A CA 1
ATOM 1450 C C . GLY A 1 197 ? 6.050 7.637 -20.528 1.00 90.19 197 GLY A C 1
ATOM 1451 O O . GLY A 1 197 ? 5.911 7.856 -21.739 1.00 90.19 197 GLY A O 1
ATOM 1452 N N . ILE A 1 198 ? 6.802 8.412 -19.750 1.00 90.31 198 ILE A N 1
ATOM 1453 C CA . ILE A 1 198 ? 7.600 9.543 -20.228 1.00 90.31 198 ILE A CA 1
ATOM 1454 C C . ILE A 1 198 ? 8.525 9.079 -21.358 1.00 90.31 198 ILE A C 1
ATOM 1456 O O . ILE A 1 198 ? 9.162 8.028 -21.292 1.00 90.31 198 ILE A O 1
ATOM 1460 N N . GLY A 1 199 ? 8.546 9.839 -22.456 1.00 88.81 199 GLY A N 1
ATOM 1461 C CA . GLY A 1 199 ? 9.344 9.497 -23.636 1.00 88.81 199 GLY A CA 1
ATOM 1462 C C . GLY A 1 199 ? 8.944 8.182 -24.319 1.00 88.81 199 GLY A C 1
ATOM 1463 O O . GLY A 1 199 ? 9.749 7.638 -25.069 1.00 88.81 199 GLY A O 1
ATOM 1464 N N . ARG A 1 200 ? 7.726 7.663 -24.079 1.00 90.00 200 ARG A N 1
ATOM 1465 C CA . ARG A 1 200 ? 7.268 6.329 -24.522 1.00 90.00 200 ARG A CA 1
ATOM 1466 C C . ARG A 1 200 ? 8.103 5.177 -23.952 1.00 90.00 200 ARG A C 1
ATOM 1468 O O . ARG A 1 200 ? 8.156 4.106 -24.551 1.00 90.00 200 ARG A O 1
ATOM 1475 N N . ALA A 1 201 ? 8.755 5.384 -22.812 1.00 89.50 201 ALA A N 1
ATOM 1476 C CA . ALA A 1 201 ? 9.434 4.317 -22.094 1.00 89.50 201 ALA A CA 1
ATOM 1477 C C . ALA A 1 201 ? 8.448 3.528 -21.214 1.00 89.50 201 ALA A C 1
ATOM 1479 O O . ALA A 1 201 ? 7.392 4.034 -20.830 1.00 89.50 201 ALA A O 1
ATOM 1480 N N . ALA A 1 202 ? 8.815 2.289 -20.899 1.00 89.75 202 ALA A N 1
ATOM 1481 C CA . ALA A 1 202 ? 8.161 1.451 -19.899 1.00 89.75 202 ALA A CA 1
ATOM 1482 C C . ALA A 1 202 ? 8.982 1.405 -18.600 1.00 89.75 202 ALA A C 1
ATOM 1484 O O . ALA A 1 202 ? 10.148 1.817 -18.555 1.00 89.75 202 ALA A O 1
ATOM 1485 N N . GLY A 1 203 ? 8.384 0.842 -17.556 1.00 89.19 203 GLY A N 1
ATOM 1486 C CA . GLY A 1 203 ? 9.023 0.564 -16.279 1.00 89.19 203 GLY A CA 1
ATOM 1487 C C . GLY A 1 203 ? 9.617 1.807 -15.621 1.00 89.19 203 GLY A C 1
ATOM 1488 O O . GLY A 1 203 ? 9.086 2.914 -15.740 1.00 89.19 203 GLY A O 1
ATOM 1489 N N . LEU A 1 204 ? 10.768 1.629 -14.969 1.00 89.69 204 LEU A N 1
ATOM 1490 C CA . LEU A 1 204 ? 11.450 2.686 -14.217 1.00 89.69 204 LEU A CA 1
ATOM 1491 C C . LEU A 1 204 ? 11.752 3.931 -15.057 1.00 89.69 204 LEU A C 1
ATOM 1493 O O . LEU A 1 204 ? 11.659 5.043 -14.546 1.00 89.69 204 LEU A O 1
ATOM 1497 N N . ALA A 1 205 ? 12.102 3.768 -16.337 1.00 89.31 205 ALA A N 1
ATOM 1498 C CA . ALA A 1 205 ? 12.411 4.902 -17.211 1.00 89.31 205 ALA A CA 1
ATOM 1499 C C . ALA A 1 205 ? 11.179 5.704 -17.642 1.00 89.31 205 ALA A C 1
ATOM 1501 O O . ALA A 1 205 ? 11.327 6.879 -17.963 1.00 89.31 205 ALA A O 1
ATOM 1502 N N . GLY A 1 206 ? 10.003 5.073 -17.697 1.00 91.75 206 GLY A N 1
ATOM 1503 C CA . GLY A 1 206 ? 8.771 5.722 -18.143 1.00 91.75 206 GLY A CA 1
ATOM 1504 C C . GLY A 1 206 ? 7.912 6.279 -17.013 1.00 91.75 206 GLY A C 1
ATOM 1505 O O . GLY A 1 206 ? 7.253 7.298 -17.198 1.00 91.75 206 GLY A O 1
ATOM 1506 N N . TYR A 1 207 ? 7.891 5.599 -15.870 1.00 93.00 207 TYR A N 1
ATOM 1507 C CA . TYR A 1 207 ? 6.961 5.885 -14.774 1.00 93.00 207 TYR A CA 1
ATOM 1508 C C . TYR A 1 207 ? 7.673 6.189 -13.451 1.00 93.00 207 TYR A C 1
ATOM 1510 O O . TYR A 1 207 ? 7.050 6.688 -12.515 1.00 93.00 207 TYR A O 1
ATOM 1518 N N . GLY A 1 208 ? 8.974 5.905 -13.363 1.00 91.56 208 GLY A N 1
ATOM 1519 C CA . GLY A 1 208 ? 9.747 6.078 -12.143 1.00 91.56 208 GLY A CA 1
ATOM 1520 C C . GLY A 1 208 ? 9.629 4.910 -11.162 1.00 91.56 208 GLY A C 1
ATOM 1521 O O . GLY A 1 208 ? 9.176 3.813 -11.506 1.00 91.56 208 GLY A O 1
ATOM 1522 N N . LYS A 1 209 ? 10.102 5.145 -9.937 1.00 90.81 209 LYS A N 1
ATOM 1523 C CA . LYS A 1 209 ? 10.172 4.151 -8.853 1.00 90.81 209 LYS A CA 1
ATOM 1524 C C . LYS A 1 209 ? 8.851 4.088 -8.087 1.00 90.81 209 LYS A C 1
ATOM 1526 O O . LYS A 1 209 ? 8.162 5.105 -8.049 1.00 90.81 209 LYS A O 1
ATOM 1531 N N . PRO A 1 210 ? 8.467 2.940 -7.506 1.00 91.81 210 PRO A N 1
ATOM 1532 C CA . PRO A 1 210 ? 7.253 2.866 -6.698 1.00 91.81 210 PRO A CA 1
ATOM 1533 C C . PRO A 1 210 ? 7.404 3.692 -5.415 1.00 91.81 210 PRO A C 1
ATOM 1535 O O . PRO A 1 210 ? 8.420 3.593 -4.736 1.00 91.81 210 PRO A O 1
ATOM 1538 N N . MET A 1 211 ? 6.365 4.459 -5.082 1.00 90.56 211 MET A N 1
ATOM 1539 C CA . MET A 1 211 ? 6.300 5.310 -3.882 1.00 90.56 211 MET A CA 1
ATOM 1540 C C . MET A 1 211 ? 5.285 4.784 -2.855 1.00 90.56 211 MET A C 1
ATOM 1542 O O . MET A 1 211 ? 5.265 5.203 -1.700 1.00 90.56 211 MET A O 1
ATOM 1546 N N . THR A 1 212 ? 4.387 3.890 -3.280 1.00 89.88 212 THR A N 1
ATOM 1547 C CA . THR A 1 212 ? 3.320 3.321 -2.447 1.00 89.88 212 THR A CA 1
ATOM 1548 C C . THR A 1 212 ? 3.084 1.852 -2.791 1.00 89.88 212 THR A C 1
ATOM 1550 O O . THR A 1 212 ? 3.381 1.407 -3.903 1.00 89.88 212 THR A O 1
ATOM 1553 N N . GLY A 1 213 ? 2.450 1.110 -1.877 1.00 87.56 213 GLY A N 1
ATOM 1554 C CA . GLY A 1 213 ? 1.727 -0.117 -2.228 1.00 87.56 213 GLY A CA 1
ATOM 1555 C C . GLY A 1 213 ? 0.470 0.184 -3.060 1.00 87.56 213 GLY A C 1
ATOM 1556 O O . GLY A 1 213 ? 0.144 1.354 -3.304 1.00 87.56 213 GLY A O 1
ATOM 1557 N N . SER A 1 214 ? -0.245 -0.858 -3.495 1.00 87.38 214 SER A N 1
ATOM 1558 C CA . SER A 1 214 ? -1.520 -0.700 -4.202 1.00 87.38 214 SER A CA 1
ATOM 1559 C C . SER A 1 214 ? -2.631 -0.219 -3.268 1.00 87.38 214 SER A C 1
ATOM 1561 O O . SER A 1 214 ? -2.836 -0.745 -2.173 1.00 87.38 214 SER A O 1
ATOM 1563 N N . PHE A 1 215 ? -3.398 0.759 -3.731 1.00 88.06 215 PHE A N 1
ATOM 1564 C CA . PHE A 1 215 ? -4.552 1.313 -3.032 1.00 88.06 215 PHE A CA 1
ATOM 1565 C C . PHE A 1 215 ? -5.759 1.369 -3.969 1.00 88.06 215 PHE A C 1
ATOM 1567 O O . PHE A 1 215 ? -5.647 1.127 -5.172 1.00 88.06 215 PHE A O 1
ATOM 1574 N N . LEU A 1 216 ? -6.939 1.615 -3.408 1.00 87.06 216 LEU A N 1
ATOM 1575 C CA . LEU A 1 216 ? -8.163 1.726 -4.192 1.00 87.06 216 LEU A CA 1
ATOM 1576 C C . LEU A 1 216 ? -8.300 3.161 -4.708 1.00 87.06 216 LEU A C 1
ATOM 1578 O O . LEU A 1 216 ? -7.927 4.094 -4.010 1.00 87.06 216 LEU A O 1
ATOM 1582 N N . MET A 1 217 ? -8.835 3.363 -5.905 1.00 85.50 217 MET A N 1
ATOM 1583 C CA . MET A 1 217 ? -9.174 4.696 -6.404 1.00 85.50 217 MET A CA 1
ATOM 1584 C C . MET A 1 217 ? -10.546 4.686 -7.058 1.00 85.50 217 MET A C 1
ATOM 1586 O O . MET A 1 217 ? -10.933 3.690 -7.664 1.00 85.50 217 MET A O 1
ATOM 1590 N N . ARG A 1 218 ? -11.292 5.787 -6.945 1.00 81.62 218 ARG A N 1
ATOM 1591 C CA . ARG A 1 218 ? -12.551 5.962 -7.672 1.00 81.62 218 ARG A CA 1
ATOM 1592 C C . ARG A 1 218 ? -12.263 6.509 -9.075 1.00 81.62 218 ARG A C 1
ATOM 1594 O O . ARG A 1 218 ? -11.670 7.575 -9.205 1.00 81.62 218 ARG A O 1
ATOM 1601 N N . ASP A 1 219 ? -12.699 5.800 -10.114 1.00 82.62 219 ASP A N 1
ATOM 1602 C CA . ASP A 1 219 ? -12.696 6.254 -11.514 1.00 82.62 219 ASP A CA 1
ATOM 1603 C C . ASP A 1 219 ? -14.152 6.296 -12.005 1.00 82.62 219 ASP A C 1
ATOM 1605 O O . ASP A 1 219 ? -14.762 5.275 -12.333 1.00 82.62 219 ASP A O 1
ATOM 1609 N N . GLY A 1 220 ? -14.751 7.489 -11.961 1.00 82.19 220 GLY A N 1
ATOM 1610 C CA . GLY A 1 220 ? -16.181 7.680 -12.212 1.00 82.19 220 GLY A CA 1
ATOM 1611 C C . GLY A 1 220 ? -17.059 7.009 -11.148 1.00 82.19 220 GLY A C 1
ATOM 1612 O O . GLY A 1 220 ? -17.025 7.367 -9.968 1.00 82.19 220 GLY A O 1
ATOM 1613 N N . GLU A 1 221 ? -17.877 6.045 -11.565 1.00 78.44 221 GLU A N 1
ATOM 1614 C CA . GLU A 1 221 ? -18.766 5.279 -10.676 1.00 78.44 221 GLU A CA 1
ATOM 1615 C C . GLU A 1 221 ? -18.142 3.972 -10.168 1.00 78.44 221 GLU A C 1
ATOM 1617 O O . GLU A 1 221 ? -18.740 3.291 -9.339 1.00 78.44 221 GLU A O 1
ATOM 1622 N N . SER A 1 222 ? -16.949 3.614 -10.648 1.00 79.50 222 SER A N 1
ATOM 1623 C CA . SER A 1 222 ? -16.281 2.353 -10.316 1.00 79.50 222 SER A CA 1
ATOM 1624 C C . SER A 1 222 ? -15.043 2.568 -9.455 1.00 79.50 222 SER A C 1
ATOM 1626 O O . SER A 1 222 ? -14.425 3.634 -9.468 1.00 79.50 222 SER A O 1
ATOM 1628 N N . TYR A 1 223 ? -14.660 1.522 -8.728 1.00 85.88 223 TYR A N 1
ATOM 1629 C CA . TYR A 1 223 ? -13.374 1.452 -8.049 1.00 85.88 223 TYR A CA 1
ATOM 1630 C C . TYR A 1 223 ? -12.360 0.700 -8.908 1.00 85.88 223 TYR A C 1
ATOM 1632 O O . TYR A 1 223 ? -12.704 -0.289 -9.552 1.00 85.88 223 TYR A O 1
ATOM 1640 N N . VAL A 1 224 ? -11.115 1.167 -8.903 1.00 89.38 224 VAL A N 1
ATOM 1641 C CA . VAL A 1 224 ? -9.979 0.599 -9.639 1.00 89.38 224 VAL A CA 1
ATOM 1642 C C . VAL A 1 224 ? -8.774 0.450 -8.712 1.00 89.38 224 VAL A C 1
ATOM 1644 O O . VAL A 1 224 ? -8.700 1.093 -7.663 1.00 89.38 224 VAL A O 1
ATOM 1647 N N . TYR A 1 225 ? -7.817 -0.393 -9.091 1.00 90.94 225 TYR A N 1
ATOM 1648 C CA . TYR A 1 225 ? -6.516 -0.447 -8.429 1.00 90.94 225 TYR A CA 1
ATOM 1649 C C . TYR A 1 225 ? -5.700 0.775 -8.828 1.00 90.94 225 TYR A C 1
ATOM 1651 O O . TYR A 1 225 ? -5.667 1.136 -10.003 1.00 90.94 225 TYR A O 1
ATOM 1659 N N . ALA A 1 226 ? -4.994 1.374 -7.883 1.00 92.44 226 ALA A N 1
ATOM 1660 C CA . ALA A 1 226 ? -4.060 2.449 -8.147 1.00 92.44 226 ALA A CA 1
ATOM 1661 C C . ALA A 1 226 ? -2.729 2.211 -7.436 1.00 92.44 226 ALA A C 1
ATOM 1663 O O . ALA A 1 226 ? -2.671 1.560 -6.392 1.00 92.44 226 ALA A O 1
ATOM 1664 N N . GLN A 1 227 ? -1.651 2.735 -8.009 1.00 93.75 227 GLN A N 1
ATOM 1665 C CA . GLN A 1 227 ? -0.342 2.759 -7.365 1.00 93.75 227 GLN A CA 1
ATOM 1666 C C . GLN A 1 227 ? 0.441 3.981 -7.833 1.00 93.75 227 GLN A C 1
ATOM 1668 O O . GLN A 1 227 ? 0.425 4.319 -9.024 1.00 93.75 227 GLN A O 1
ATOM 1673 N N . ARG A 1 228 ? 1.110 4.645 -6.886 1.00 94.44 228 ARG A N 1
ATOM 1674 C CA . ARG A 1 228 ? 1.923 5.824 -7.162 1.00 94.44 228 ARG A CA 1
ATOM 1675 C C . ARG A 1 228 ? 3.364 5.423 -7.434 1.00 94.44 228 ARG A C 1
ATOM 1677 O O . ARG A 1 228 ? 3.968 4.640 -6.699 1.00 94.44 228 ARG A O 1
ATOM 1684 N N . PHE A 1 229 ? 3.911 6.041 -8.466 1.00 94.31 229 PHE A N 1
ATOM 1685 C CA . PHE A 1 229 ? 5.316 6.046 -8.813 1.00 94.31 229 PHE A CA 1
ATOM 1686 C C . PHE A 1 229 ? 5.835 7.483 -8.800 1.00 94.31 229 PHE A C 1
ATOM 1688 O O . PHE A 1 229 ? 5.055 8.435 -8.851 1.00 94.31 229 PHE A O 1
ATOM 1695 N N . SER A 1 230 ? 7.155 7.648 -8.753 1.00 93.00 230 SER A N 1
ATOM 1696 C CA . SER A 1 230 ? 7.788 8.963 -8.640 1.00 93.00 230 SER A CA 1
ATOM 1697 C C . SER A 1 230 ? 7.433 9.908 -9.796 1.00 93.00 230 SER A C 1
ATOM 1699 O O . SER A 1 230 ? 7.489 11.119 -9.611 1.00 93.00 230 SER A O 1
ATOM 1701 N N . GLU A 1 231 ? 7.064 9.378 -10.970 1.00 93.81 231 GLU A N 1
ATOM 1702 C CA . GLU A 1 231 ? 6.707 10.168 -12.161 1.00 93.81 231 GLU A CA 1
ATOM 1703 C C . GLU A 1 231 ? 5.317 9.848 -12.728 1.00 93.81 231 GLU A C 1
ATOM 1705 O O . GLU A 1 231 ? 4.952 10.365 -13.788 1.00 93.81 231 GLU A O 1
ATOM 1710 N N . ALA A 1 232 ? 4.542 8.981 -12.068 1.00 95.25 232 ALA A N 1
ATOM 1711 C CA . ALA A 1 232 ? 3.219 8.626 -12.556 1.00 95.25 232 ALA A CA 1
ATOM 1712 C C . ALA A 1 232 ? 2.270 8.081 -11.486 1.00 95.25 232 ALA A C 1
ATOM 1714 O O . ALA A 1 232 ? 2.675 7.443 -10.519 1.00 95.25 232 ALA A O 1
ATOM 1715 N N . LEU A 1 233 ? 0.974 8.231 -11.741 1.00 94.94 233 LEU A N 1
ATOM 1716 C CA . LEU A 1 233 ? -0.093 7.454 -11.119 1.00 94.94 233 LEU A CA 1
ATOM 1717 C C . LEU A 1 233 ? -0.657 6.462 -12.132 1.00 94.94 233 LEU A C 1
ATOM 1719 O O . LEU A 1 233 ? -1.091 6.864 -13.214 1.00 94.94 233 LEU A O 1
ATOM 1723 N N . LEU A 1 234 ? -0.680 5.176 -11.789 1.00 95.00 234 LEU A N 1
ATOM 1724 C CA . LEU A 1 234 ? -1.257 4.142 -12.649 1.00 95.00 234 LEU A CA 1
ATOM 1725 C C . LEU A 1 234 ? -2.587 3.660 -12.085 1.00 95.00 234 LEU A C 1
ATOM 1727 O O . LEU A 1 234 ? -2.640 3.293 -10.916 1.00 95.00 234 LEU A O 1
ATOM 1731 N N . TYR A 1 235 ? -3.633 3.638 -12.917 1.00 93.75 235 TYR A N 1
ATOM 1732 C CA . TYR A 1 235 ? -4.955 3.084 -12.602 1.00 93.75 235 TYR A CA 1
ATOM 1733 C C . TYR A 1 235 ? -5.172 1.807 -13.394 1.00 93.75 235 TYR A C 1
ATOM 1735 O O . TYR A 1 235 ? -5.290 1.872 -14.616 1.00 93.75 235 TYR A O 1
ATOM 1743 N N . GLY A 1 236 ? -5.253 0.673 -12.706 1.00 91.25 236 GLY A N 1
ATOM 1744 C CA . GLY A 1 236 ? -5.486 -0.644 -13.283 1.00 91.25 236 GLY A CA 1
ATOM 1745 C C . GLY A 1 236 ? -6.849 -1.216 -12.923 1.00 91.25 236 GLY A C 1
ATOM 1746 O O . GLY A 1 236 ? -7.357 -1.056 -11.818 1.00 91.25 236 GLY A O 1
ATOM 1747 N N . SER A 1 237 ? -7.423 -1.944 -13.865 1.00 88.94 237 SER A N 1
ATOM 1748 C CA . SER A 1 237 ? -8.645 -2.728 -13.714 1.00 88.94 237 SER A CA 1
ATOM 1749 C C . SER A 1 237 ? -8.433 -4.084 -14.372 1.00 88.94 237 SER A C 1
ATOM 1751 O O . SER A 1 237 ? -7.602 -4.212 -15.270 1.00 88.94 237 SER A O 1
ATOM 1753 N N . LEU A 1 238 ? -9.170 -5.091 -13.921 1.00 86.50 238 LEU A N 1
ATOM 1754 C CA . LEU A 1 238 ? -9.158 -6.428 -14.499 1.00 86.50 238 LEU A CA 1
ATOM 1755 C C . LEU A 1 238 ? -10.557 -6.721 -15.037 1.00 86.50 238 LEU A C 1
ATOM 1757 O O . LEU A 1 238 ? -11.542 -6.499 -14.331 1.00 86.50 238 LEU A O 1
ATOM 1761 N N . ASP A 1 239 ? -10.649 -7.203 -16.274 1.00 84.25 239 ASP A N 1
ATOM 1762 C CA . ASP A 1 239 ? -11.911 -7.735 -16.790 1.00 84.25 239 ASP A CA 1
ATOM 1763 C C . ASP A 1 239 ? -12.229 -9.111 -16.180 1.00 84.25 239 ASP A C 1
ATOM 1765 O O . ASP A 1 239 ? -11.475 -9.651 -15.369 1.00 84.25 239 ASP A O 1
ATOM 1769 N N . VAL A 1 240 ? -13.358 -9.705 -16.570 1.00 80.75 240 VAL A N 1
ATOM 1770 C CA . VAL A 1 240 ? -13.814 -10.998 -16.031 1.00 80.75 240 VAL A CA 1
ATOM 1771 C C . VAL A 1 240 ? -12.909 -12.175 -16.417 1.00 80.75 240 VAL A C 1
ATOM 1773 O O . VAL A 1 240 ? -13.031 -13.245 -15.828 1.00 80.75 240 VAL A O 1
ATOM 1776 N N . GLN A 1 241 ? -12.001 -11.992 -17.381 1.00 81.81 241 GLN A N 1
ATOM 1777 C CA . GLN A 1 241 ? -10.969 -12.953 -17.773 1.00 81.81 241 GLN A CA 1
ATOM 1778 C C . GLN A 1 241 ? -9.610 -12.660 -17.113 1.00 81.81 241 GLN A C 1
ATOM 1780 O O . GLN A 1 241 ? -8.647 -13.388 -17.354 1.00 81.81 241 GLN A O 1
ATOM 1785 N N . GLY A 1 242 ? -9.513 -11.613 -16.288 1.00 79.19 242 GLY A N 1
ATOM 1786 C CA . GLY A 1 242 ? -8.276 -11.208 -15.626 1.00 79.19 242 GLY A CA 1
ATOM 1787 C C . GLY A 1 242 ? -7.321 -10.437 -16.537 1.00 79.19 242 GLY A C 1
ATOM 1788 O O . GLY A 1 242 ? -6.138 -10.315 -16.219 1.00 79.19 242 GLY A O 1
ATOM 1789 N N . LYS A 1 243 ? -7.790 -9.911 -17.673 1.00 84.06 243 LYS A N 1
ATOM 1790 C CA . LYS A 1 243 ? -6.977 -9.052 -18.536 1.00 84.06 243 LYS A CA 1
ATOM 1791 C C . LYS A 1 243 ? -6.925 -7.643 -17.955 1.00 84.06 243 LYS A C 1
ATOM 1793 O O . LYS A 1 243 ? -7.961 -7.051 -17.651 1.00 84.06 243 LYS A O 1
ATOM 1798 N N . SER A 1 244 ? -5.716 -7.095 -17.846 1.00 85.06 244 SER A N 1
ATOM 1799 C CA . SER A 1 244 ? -5.526 -5.731 -17.360 1.00 85.06 244 SER A CA 1
ATOM 1800 C C . SER A 1 244 ? -5.913 -4.685 -18.404 1.00 85.06 244 SER A C 1
ATOM 1802 O O . SER A 1 244 ? -5.656 -4.822 -19.604 1.00 85.06 244 SER A O 1
ATOM 1804 N N . SER A 1 245 ? -6.531 -3.608 -17.934 1.00 88.19 245 SER A N 1
ATOM 1805 C CA . SER A 1 245 ? -6.729 -2.376 -18.687 1.00 88.19 245 SER A CA 1
ATOM 1806 C C . SER A 1 245 ? -6.655 -1.179 -17.748 1.00 88.19 245 SER A C 1
ATOM 1808 O O . SER A 1 245 ? -6.834 -1.319 -16.535 1.00 88.19 245 SER A O 1
ATOM 1810 N N . GLY A 1 246 ? -6.381 0.010 -18.281 1.00 90.00 246 GLY A N 1
ATOM 1811 C CA . GLY A 1 246 ? -6.188 1.151 -17.405 1.00 90.00 246 GLY A CA 1
ATOM 1812 C C . GLY A 1 246 ? -5.638 2.408 -18.049 1.00 90.00 246 GLY A C 1
ATOM 1813 O O . GLY A 1 246 ? -5.463 2.498 -19.269 1.00 90.00 246 GLY A O 1
ATOM 1814 N N . LYS A 1 247 ? -5.373 3.382 -17.182 1.00 92.31 247 LYS A N 1
ATO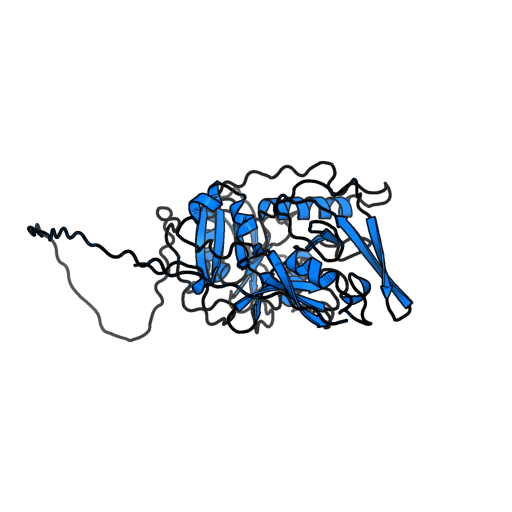M 1815 C CA . LYS A 1 247 ? -4.878 4.718 -17.515 1.00 92.31 247 LYS A CA 1
ATOM 1816 C C . LYS A 1 247 ? -3.583 4.984 -16.754 1.00 92.31 247 LYS A C 1
ATOM 1818 O O . LYS A 1 247 ? -3.365 4.459 -15.665 1.00 92.31 247 LYS A O 1
ATOM 1823 N N . SER A 1 248 ? -2.742 5.831 -17.329 1.00 93.12 248 SER A N 1
ATOM 1824 C CA . SER A 1 248 ? -1.537 6.351 -16.690 1.00 93.12 248 SER A CA 1
ATOM 1825 C C . SER A 1 248 ? -1.587 7.869 -16.705 1.00 93.12 248 SER A C 1
ATOM 1827 O O . SER A 1 248 ? -1.786 8.461 -17.768 1.00 93.12 248 SER A O 1
ATOM 1829 N N . PHE A 1 249 ? -1.371 8.488 -15.554 1.00 94.00 249 PHE A N 1
ATOM 1830 C CA . PHE A 1 249 ? -1.245 9.933 -15.413 1.00 94.00 249 PHE A CA 1
ATOM 1831 C C . PHE A 1 249 ? 0.220 10.236 -15.135 1.00 94.00 249 PHE A C 1
ATOM 1833 O O . PHE A 1 249 ? 0.753 9.795 -14.122 1.00 94.00 249 PHE A O 1
ATOM 1840 N N . LEU A 1 250 ? 0.886 10.910 -16.073 1.00 95.00 250 LEU A N 1
ATOM 1841 C CA . LEU A 1 250 ? 2.305 11.242 -15.964 1.00 95.00 250 LEU A CA 1
ATOM 1842 C C . LEU A 1 250 ? 2.439 12.548 -15.188 1.00 95.00 250 LEU A C 1
ATOM 1844 O O . LEU A 1 250 ? 2.332 13.636 -15.751 1.00 95.00 250 LEU A O 1
ATOM 1848 N N . GLU A 1 251 ? 2.611 12.415 -13.884 1.00 92.31 251 GLU A N 1
ATOM 1849 C CA . GLU A 1 251 ? 2.741 13.517 -12.943 1.00 92.31 251 GLU A CA 1
ATOM 1850 C C . GLU A 1 251 ? 3.688 13.093 -11.808 1.00 92.31 251 GLU A C 1
ATOM 1852 O O . GLU A 1 251 ? 3.635 11.936 -11.371 1.00 92.31 251 GLU A O 1
ATOM 1857 N N . PRO A 1 252 ? 4.558 13.994 -11.318 1.00 92.12 252 PRO A N 1
ATOM 1858 C CA . PRO A 1 252 ? 5.398 13.699 -10.167 1.00 92.12 252 PRO A CA 1
ATOM 1859 C C . PRO A 1 252 ? 4.569 13.319 -8.940 1.00 92.12 252 PRO A C 1
ATOM 1861 O O . PRO A 1 252 ? 3.473 13.846 -8.731 1.00 92.12 252 PRO A O 1
ATOM 1864 N N . ALA A 1 253 ? 5.106 12.432 -8.105 1.00 91.88 253 ALA A N 1
ATOM 1865 C CA . ALA A 1 253 ? 4.482 12.114 -6.826 1.00 91.88 253 ALA A CA 1
ATOM 1866 C C . ALA A 1 253 ? 4.357 13.386 -5.952 1.00 91.88 253 ALA A C 1
ATOM 1868 O O . ALA A 1 253 ? 5.347 14.117 -5.817 1.00 91.88 253 ALA A O 1
ATOM 1869 N N . PRO A 1 254 ? 3.174 13.679 -5.369 1.00 90.81 254 PRO A N 1
ATOM 1870 C CA . PRO A 1 254 ? 2.955 14.873 -4.550 1.00 90.81 254 PRO A CA 1
ATOM 1871 C C . PRO A 1 254 ? 4.001 15.064 -3.447 1.00 90.81 254 PRO A C 1
ATOM 1873 O O . PRO A 1 254 ? 4.462 16.187 -3.216 1.00 90.81 254 PRO A O 1
ATOM 1876 N N . SER A 1 255 ? 4.426 1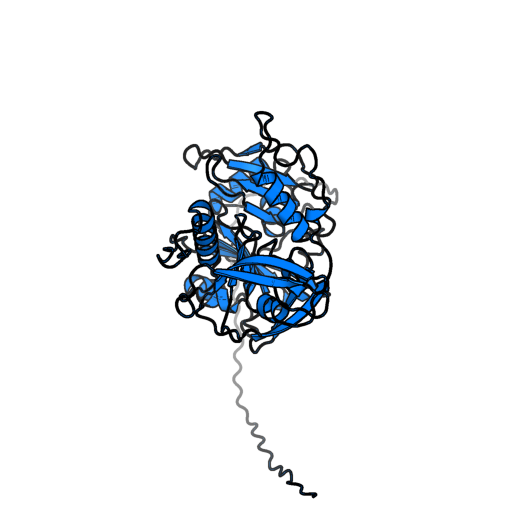3.967 -2.814 1.00 90.31 255 SER A N 1
ATOM 1877 C CA . SER A 1 255 ? 5.418 13.969 -1.738 1.00 90.31 255 SER A CA 1
ATOM 1878 C C . SER A 1 255 ? 6.770 14.568 -2.126 1.00 90.31 255 SER A C 1
ATOM 1880 O O . SER A 1 255 ? 7.453 15.112 -1.262 1.00 90.31 255 SER A O 1
ATOM 1882 N N . LEU A 1 256 ? 7.145 14.544 -3.410 1.00 89.31 256 LEU A N 1
ATOM 1883 C CA . LEU A 1 256 ? 8.422 15.086 -3.893 1.00 89.31 256 LEU A CA 1
ATOM 1884 C C . LEU A 1 256 ? 8.510 16.612 -3.779 1.00 89.31 256 LEU A C 1
ATOM 1886 O O . LEU A 1 256 ? 9.603 17.171 -3.818 1.00 89.31 256 LEU A O 1
ATOM 1890 N N . SER A 1 257 ? 7.365 17.286 -3.664 1.00 88.56 257 SER A N 1
ATOM 1891 C CA . SER A 1 257 ? 7.277 18.747 -3.548 1.00 88.56 257 SER A CA 1
ATOM 1892 C C . SER A 1 257 ? 6.608 19.218 -2.255 1.00 88.56 257 SER A C 1
ATOM 1894 O O . SER A 1 257 ? 6.628 20.411 -1.949 1.00 88.56 257 SER A O 1
ATOM 1896 N N . ALA A 1 258 ? 6.018 18.297 -1.492 1.00 87.75 258 ALA A N 1
ATOM 1897 C CA . ALA A 1 258 ? 5.309 18.613 -0.266 1.00 87.75 258 ALA A CA 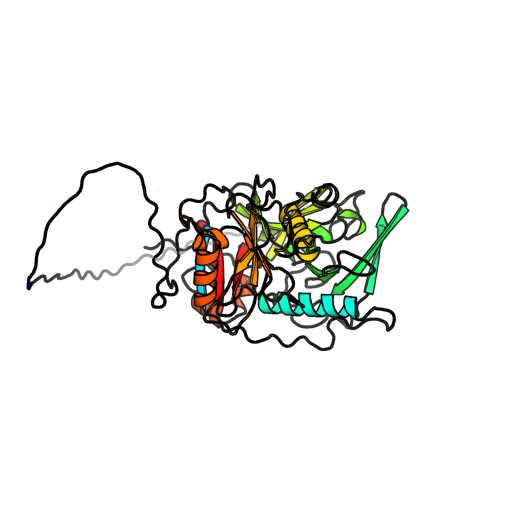1
ATOM 1898 C C . ALA A 1 258 ? 6.281 18.956 0.872 1.00 87.75 258 ALA A C 1
ATOM 1900 O O . ALA A 1 258 ? 7.283 18.276 1.090 1.00 87.75 258 ALA A O 1
ATOM 1901 N N . ILE A 1 259 ? 5.943 19.987 1.646 1.00 89.31 259 ILE A N 1
ATOM 1902 C CA . ILE A 1 259 ? 6.626 20.306 2.902 1.00 89.31 259 ILE A CA 1
ATOM 1903 C C . ILE A 1 259 ? 5.750 19.770 4.041 1.00 89.31 259 ILE A C 1
ATOM 1905 O O . ILE A 1 259 ? 4.628 20.259 4.200 1.00 89.31 259 ILE A O 1
ATOM 1909 N N . PRO A 1 260 ? 6.223 18.791 4.836 1.00 88.75 260 PRO A N 1
ATOM 1910 C CA . PRO A 1 260 ? 5.459 18.280 5.966 1.00 88.75 260 PRO A CA 1
ATOM 1911 C C . PRO A 1 260 ? 5.135 19.396 6.969 1.00 88.75 260 PRO A C 1
ATOM 1913 O O . PRO A 1 260 ? 6.048 20.130 7.368 1.00 88.75 260 PRO A O 1
ATOM 1916 N N . PRO A 1 261 ? 3.877 19.522 7.432 1.00 91.00 261 PRO A N 1
ATOM 1917 C CA . PRO A 1 261 ? 3.549 20.424 8.526 1.00 91.00 261 PRO A CA 1
ATOM 1918 C C . PRO A 1 261 ? 4.438 20.172 9.752 1.00 91.00 261 PRO A C 1
ATOM 1920 O O . PRO A 1 261 ? 4.782 19.033 10.084 1.00 91.00 261 PRO A O 1
ATOM 1923 N N . SER A 1 262 ? 4.785 21.240 10.475 1.00 91.12 262 SER A N 1
ATOM 1924 C CA . SER A 1 262 ? 5.734 21.197 11.600 1.00 91.12 262 SER A CA 1
ATOM 1925 C C . SER A 1 262 ? 5.283 20.326 12.774 1.00 91.12 262 SER A C 1
ATOM 1927 O O . SER A 1 262 ? 6.088 20.022 13.649 1.00 91.12 262 SER A O 1
ATOM 1929 N N . THR A 1 263 ? 4.039 19.862 12.789 1.00 93.12 263 THR A N 1
ATOM 1930 C CA . THR A 1 263 ? 3.452 18.958 13.786 1.00 93.12 263 THR A CA 1
ATOM 1931 C C . THR A 1 263 ? 3.448 17.488 13.348 1.00 93.12 263 THR A C 1
ATOM 1933 O O . THR A 1 263 ? 3.380 16.608 14.205 1.00 93.12 263 THR A O 1
ATOM 1936 N N . VAL A 1 264 ? 3.624 17.175 12.058 1.00 94.25 264 VAL A N 1
ATOM 1937 C CA . VAL A 1 264 ? 3.669 15.784 11.556 1.00 94.25 264 VAL A CA 1
ATOM 1938 C C . VAL A 1 264 ? 4.845 15.026 12.163 1.00 94.25 264 VAL A C 1
ATOM 1940 O O . VAL A 1 264 ? 5.992 15.455 12.044 1.00 94.25 264 VAL A O 1
ATOM 1943 N N . GLY A 1 265 ? 4.573 13.915 12.845 1.00 93.69 265 GLY A N 1
ATOM 1944 C CA . GLY A 1 265 ? 5.595 13.112 13.516 1.00 93.69 265 GLY A CA 1
ATOM 1945 C C . GLY A 1 265 ? 6.265 13.791 14.715 1.00 93.69 265 GLY A C 1
ATOM 1946 O O . GLY A 1 265 ? 7.330 13.342 15.126 1.00 93.69 265 GLY A O 1
ATOM 1947 N N . LEU A 1 266 ? 5.707 14.880 15.262 1.00 94.88 266 LEU A N 1
ATOM 1948 C CA . LEU A 1 266 ? 6.209 15.472 16.507 1.00 94.88 266 LEU A CA 1
ATOM 1949 C C . LEU A 1 266 ? 5.836 14.569 17.690 1.00 94.88 266 LEU A C 1
ATOM 1951 O O . LEU A 1 266 ? 4.654 14.438 18.003 1.00 94.88 266 LEU A O 1
ATOM 1955 N N . LEU A 1 267 ? 6.831 13.941 18.313 1.00 91.81 267 LEU A N 1
ATOM 1956 C CA . LEU A 1 267 ? 6.671 13.031 19.444 1.00 91.81 267 LEU A CA 1
ATOM 1957 C C . LEU A 1 267 ? 6.419 13.791 20.761 1.00 91.81 267 LEU A C 1
ATOM 1959 O O . LEU A 1 267 ? 6.773 14.968 20.864 1.00 91.81 267 LEU A O 1
ATOM 1963 N N . PRO A 1 268 ? 5.860 13.131 21.798 1.00 86.50 268 PRO A N 1
ATOM 1964 C CA . PRO A 1 268 ? 5.620 13.756 23.105 1.00 86.50 268 PRO A CA 1
ATOM 1965 C C . PRO A 1 268 ? 6.874 14.312 23.795 1.00 86.50 268 PRO A C 1
ATOM 1967 O O . PRO A 1 268 ? 6.775 15.220 24.613 1.00 86.50 268 PRO A O 1
ATOM 1970 N N . ASP A 1 269 ? 8.053 13.779 23.471 1.00 88.75 269 ASP A N 1
ATOM 1971 C CA . ASP A 1 269 ? 9.348 14.260 23.969 1.00 88.75 269 ASP A CA 1
ATOM 1972 C C . ASP A 1 269 ? 9.903 15.458 23.171 1.00 88.75 269 ASP A C 1
ATOM 1974 O O . ASP A 1 269 ? 11.015 15.918 23.428 1.00 88.75 269 ASP A O 1
ATOM 1978 N N . GLY A 1 270 ? 9.136 15.974 22.205 1.00 89.81 270 GLY A N 1
ATOM 1979 C CA . GLY A 1 270 ? 9.508 17.093 21.342 1.00 89.81 270 GLY A CA 1
ATOM 1980 C C . GLY A 1 270 ? 10.391 16.709 20.153 1.00 89.81 270 GLY A C 1
ATOM 1981 O O . GLY A 1 270 ? 10.705 17.573 19.333 1.00 89.81 270 GLY A O 1
ATOM 1982 N N . THR A 1 271 ? 10.785 15.439 20.019 1.00 92.06 271 THR A N 1
ATOM 1983 C CA . THR A 1 271 ? 11.592 14.974 18.883 1.00 92.06 271 THR A CA 1
ATOM 1984 C C . THR A 1 271 ? 10.736 14.689 17.647 1.00 92.06 271 THR A C 1
ATOM 1986 O O . THR A 1 271 ? 9.510 14.576 17.713 1.00 92.06 271 THR A O 1
ATOM 1989 N N . LYS A 1 272 ? 11.378 14.603 16.478 1.00 92.00 272 LYS A N 1
ATOM 1990 C CA . LYS A 1 272 ? 10.717 14.302 15.205 1.00 92.00 272 LYS A CA 1
ATOM 1991 C C . LYS A 1 272 ? 10.914 12.846 14.807 1.00 92.00 272 LYS A C 1
ATOM 1993 O O . LYS A 1 272 ? 12.039 12.369 14.735 1.00 92.00 272 LYS A O 1
ATOM 1998 N N . SER A 1 273 ? 9.815 12.172 14.483 1.00 91.56 273 SER A N 1
ATOM 1999 C CA . SER A 1 273 ? 9.818 10.826 13.917 1.00 91.56 273 SER A CA 1
ATOM 2000 C C . SER A 1 273 ? 9.815 10.876 12.389 1.00 91.56 273 SER A C 1
ATOM 2002 O O . SER A 1 273 ? 8.794 11.171 11.762 1.00 91.56 273 SER A O 1
ATOM 2004 N N . GLU A 1 274 ? 10.950 10.536 11.777 1.00 89.31 274 GLU A N 1
ATOM 2005 C CA . GLU A 1 274 ? 11.081 10.409 10.317 1.00 89.31 274 GLU A CA 1
ATOM 2006 C C . GLU A 1 274 ? 10.153 9.332 9.741 1.00 89.31 274 GLU A C 1
ATOM 2008 O O . GLU A 1 274 ? 9.667 9.464 8.621 1.00 89.31 274 GLU A O 1
ATOM 2013 N N . ALA A 1 275 ? 9.855 8.283 10.514 1.00 88.62 275 ALA A N 1
ATOM 2014 C CA . ALA A 1 275 ? 8.953 7.219 10.089 1.00 88.62 275 ALA A CA 1
ATOM 2015 C C . ALA A 1 275 ? 7.506 7.724 9.930 1.00 88.62 275 ALA A C 1
ATOM 2017 O O . ALA A 1 275 ? 6.838 7.384 8.951 1.00 88.62 275 ALA A O 1
ATOM 2018 N N . PHE A 1 276 ? 7.036 8.588 10.840 1.00 92.50 276 PHE A N 1
ATOM 2019 C CA . PHE A 1 276 ? 5.729 9.243 10.705 1.00 92.50 276 PHE A CA 1
ATOM 2020 C C . PHE A 1 276 ? 5.703 10.205 9.518 1.00 92.50 276 PHE A C 1
ATOM 2022 O O . PHE A 1 276 ? 4.751 10.182 8.746 1.00 92.50 276 PHE A O 1
ATOM 2029 N N . VAL A 1 277 ? 6.756 11.009 9.332 1.00 92.06 277 VAL A N 1
ATOM 2030 C CA . VAL A 1 277 ? 6.861 11.924 8.182 1.00 92.06 277 VAL A CA 1
ATOM 2031 C C . VAL A 1 277 ? 6.838 11.150 6.861 1.00 92.06 277 VAL A C 1
ATOM 2033 O O . VAL A 1 277 ? 6.099 11.510 5.949 1.00 92.06 277 VAL A O 1
ATOM 2036 N N . ARG A 1 278 ? 7.575 10.039 6.772 1.00 89.62 278 ARG A N 1
ATOM 2037 C CA . ARG A 1 278 ? 7.563 9.151 5.604 1.00 89.62 278 ARG A CA 1
ATOM 2038 C C . ARG A 1 278 ? 6.173 8.569 5.341 1.00 89.62 278 ARG A C 1
ATOM 2040 O O . ARG A 1 278 ? 5.717 8.580 4.203 1.00 89.62 278 ARG A O 1
ATOM 2047 N N . THR A 1 279 ? 5.495 8.081 6.376 1.00 91.19 279 THR A N 1
ATOM 2048 C CA . THR A 1 279 ? 4.152 7.484 6.240 1.00 91.19 279 THR A CA 1
ATOM 2049 C C . THR A 1 279 ? 3.106 8.537 5.858 1.00 91.19 279 THR A C 1
ATOM 2051 O O . THR A 1 279 ? 2.215 8.268 5.057 1.00 91.19 279 THR A O 1
ATOM 2054 N N . TRP A 1 280 ? 3.256 9.770 6.346 1.00 92.81 280 TRP A N 1
ATOM 2055 C CA . TRP A 1 280 ? 2.457 10.916 5.912 1.00 92.81 280 TRP A CA 1
ATOM 2056 C C . TRP A 1 280 ? 2.664 11.231 4.424 1.00 92.81 280 TRP A C 1
ATOM 2058 O O . TRP A 1 280 ? 1.690 11.370 3.688 1.00 92.81 280 TRP A O 1
ATOM 2068 N N . SER A 1 281 ? 3.914 11.256 3.950 1.00 90.75 281 SER A N 1
ATOM 2069 C CA . SER A 1 281 ? 4.220 11.439 2.525 1.00 90.75 281 SER A CA 1
ATOM 2070 C C . SER A 1 281 ? 3.592 10.345 1.658 1.00 90.75 281 SER A C 1
ATOM 2072 O O . SER A 1 281 ? 3.023 10.637 0.609 1.00 90.75 281 SER A O 1
ATOM 2074 N N . GLN A 1 282 ? 3.611 9.092 2.123 1.00 89.88 282 GLN A N 1
ATOM 2075 C CA . GLN A 1 282 ? 2.936 7.989 1.434 1.00 89.88 282 GLN A CA 1
ATOM 2076 C C . GLN A 1 282 ? 1.414 8.172 1.390 1.00 89.88 282 GLN A C 1
ATOM 2078 O O . GLN A 1 282 ? 0.792 7.815 0.392 1.00 89.88 282 GLN A O 1
ATOM 2083 N N . ALA A 1 283 ? 0.798 8.725 2.438 1.00 90.38 283 ALA A N 1
ATOM 2084 C CA . ALA A 1 283 ? -0.632 9.032 2.433 1.00 90.38 283 ALA A CA 1
ATOM 2085 C C . ALA A 1 283 ? -0.975 10.092 1.370 1.00 90.38 283 ALA A C 1
ATOM 2087 O O . ALA A 1 283 ? -1.926 9.902 0.606 1.00 90.38 283 ALA A O 1
ATOM 2088 N N . LEU A 1 284 ? -0.154 11.144 1.245 1.00 89.44 284 LEU A N 1
ATOM 2089 C CA . LEU A 1 284 ? -0.296 12.142 0.178 1.00 89.44 284 LEU A CA 1
ATOM 2090 C C . LEU A 1 284 ? -0.175 11.523 -1.217 1.00 89.44 284 LEU A C 1
ATOM 2092 O O . LEU A 1 284 ? -0.953 11.843 -2.113 1.00 89.44 284 LEU A O 1
ATOM 2096 N N . ASP A 1 285 ? 0.769 10.604 -1.396 1.00 90.25 285 ASP A N 1
ATOM 2097 C CA . ASP A 1 285 ? 1.020 9.940 -2.675 1.00 90.25 285 ASP A CA 1
ATOM 2098 C C . ASP A 1 285 ? -0.123 9.019 -3.119 1.00 90.25 285 ASP A C 1
ATOM 2100 O O . ASP A 1 285 ? -0.367 8.866 -4.324 1.00 90.25 285 ASP A O 1
ATOM 2104 N N . ARG A 1 286 ? -0.875 8.474 -2.154 1.00 87.25 286 ARG A N 1
ATOM 2105 C CA . ARG A 1 286 ? -2.139 7.758 -2.392 1.00 87.25 286 ARG A CA 1
ATOM 2106 C C . ARG A 1 286 ? -3.312 8.701 -2.701 1.00 87.25 286 ARG A C 1
ATOM 2108 O O . ARG A 1 286 ? -4.402 8.235 -3.019 1.00 87.25 286 ARG A O 1
ATOM 2115 N N . GLY A 1 287 ? -3.111 10.017 -2.608 1.00 80.25 287 GLY A N 1
ATOM 2116 C CA . GLY A 1 287 ? -4.176 11.016 -2.708 1.00 80.25 287 GLY A CA 1
ATOM 2117 C C . GLY A 1 287 ? -5.176 10.913 -1.557 1.00 80.25 287 GLY A C 1
ATOM 2118 O O . GLY A 1 287 ? -6.356 11.210 -1.753 1.00 80.25 287 GLY A O 1
ATOM 2119 N N . LEU A 1 288 ? -4.730 10.415 -0.394 1.00 71.19 288 LEU A N 1
ATOM 2120 C CA . LEU A 1 288 ? -5.617 10.022 0.689 1.00 71.19 288 LEU A CA 1
ATOM 2121 C C . LEU A 1 288 ? -5.760 11.077 1.792 1.00 71.19 288 LEU A C 1
ATOM 2123 O O . LEU A 1 288 ? -4.776 11.661 2.250 1.00 71.19 288 LEU A O 1
ATOM 2127 N N . PRO A 1 289 ? -6.989 11.182 2.324 1.00 60.38 289 PRO A N 1
ATOM 2128 C CA . PRO A 1 289 ? -8.253 10.966 1.614 1.00 60.38 289 PRO A CA 1
ATOM 2129 C C . PRO A 1 289 ? -8.484 12.057 0.548 1.00 60.38 289 PRO A C 1
ATOM 2131 O O . PRO A 1 289 ? -7.805 13.080 0.531 1.00 60.38 289 PRO A O 1
ATOM 2134 N N . SER A 1 290 ? -9.450 11.877 -0.357 1.00 57.72 290 SER A N 1
ATOM 2135 C CA . SER A 1 290 ? -9.715 12.877 -1.402 1.00 57.72 290 SER A CA 1
ATOM 2136 C C . SER A 1 290 ? -10.026 14.248 -0.780 1.00 57.72 290 SER A C 1
ATOM 2138 O O . SER A 1 290 ? -10.865 14.359 0.124 1.00 57.72 290 SER A O 1
ATOM 2140 N N . GLY A 1 291 ? -9.337 15.293 -1.251 1.00 58.09 291 GLY A N 1
ATOM 2141 C CA . GLY A 1 291 ? -9.438 16.653 -0.704 1.00 58.09 291 GLY A CA 1
ATOM 2142 C C . GLY A 1 291 ? -8.770 16.848 0.663 1.00 58.09 291 GLY A C 1
ATOM 2143 O O . GLY A 1 291 ? -8.959 17.890 1.284 1.00 58.09 291 GLY A O 1
ATOM 2144 N N . SER A 1 292 ? -8.018 15.856 1.139 1.00 68.62 292 SER A N 1
ATOM 2145 C CA . SER A 1 292 ? -7.155 15.967 2.309 1.00 68.62 292 SER A CA 1
ATOM 2146 C C . SER A 1 292 ? -6.049 16.979 2.075 1.00 68.62 292 SER A C 1
ATOM 2148 O O . SER A 1 292 ? -5.376 16.969 1.044 1.00 68.62 292 SER A O 1
ATOM 2150 N N . THR A 1 293 ? -5.843 17.829 3.071 1.00 69.50 293 THR A N 1
ATOM 2151 C CA . THR A 1 293 ? -4.671 18.704 3.146 1.00 69.50 293 THR A CA 1
ATOM 2152 C C . THR A 1 293 ? -3.505 18.035 3.873 1.00 69.50 293 THR A C 1
ATOM 2154 O O . THR A 1 293 ? -2.418 18.605 3.937 1.00 69.50 293 THR A O 1
ATOM 2157 N N . GLY A 1 294 ? -3.727 16.839 4.428 1.00 81.00 294 GLY A N 1
ATOM 2158 C CA . GLY A 1 294 ? -2.770 16.122 5.255 1.00 81.00 294 GLY A CA 1
ATOM 2159 C C . GLY A 1 294 ? -2.452 16.860 6.550 1.00 81.00 294 GLY A C 1
ATOM 2160 O O . GLY A 1 294 ? -1.335 16.758 7.058 1.00 81.00 294 GLY A O 1
ATOM 2161 N N . ASN A 1 295 ? -3.400 17.642 7.068 1.00 88.19 295 ASN A N 1
ATOM 2162 C CA . ASN A 1 295 ? -3.169 18.442 8.261 1.00 88.19 295 ASN A CA 1
ATOM 2163 C C . ASN A 1 295 ? -3.341 17.565 9.508 1.00 88.19 295 ASN A C 1
ATOM 2165 O O . ASN A 1 295 ? -4.401 16.963 9.679 1.00 88.19 295 ASN A O 1
ATOM 2169 N N . PRO A 1 296 ? -2.330 17.467 10.387 1.00 90.62 296 PRO A N 1
ATOM 2170 C CA . PRO A 1 296 ? -2.453 16.687 11.612 1.00 90.62 296 PRO A CA 1
ATOM 2171 C C . PRO A 1 296 ? -3.404 17.363 12.605 1.00 90.62 296 PRO A C 1
ATOM 2173 O O . PRO A 1 296 ? -3.355 18.579 12.791 1.00 90.62 296 PRO A O 1
ATOM 2176 N N . ASP A 1 297 ? -4.200 16.558 13.307 1.00 89.06 297 ASP A N 1
ATOM 2177 C CA . ASP A 1 297 ? -5.127 17.030 14.351 1.00 89.06 297 ASP A CA 1
ATOM 2178 C C . ASP A 1 297 ? -4.404 17.428 15.649 1.00 89.06 297 ASP A C 1
ATOM 2180 O O . ASP A 1 297 ? -4.966 18.083 16.525 1.00 89.06 297 ASP A O 1
ATOM 2184 N N . GLY A 1 298 ? -3.140 17.025 15.782 1.00 89.44 298 GLY A N 1
ATOM 2185 C CA . GLY A 1 298 ? -2.291 17.289 16.935 1.00 89.44 298 GLY A CA 1
ATOM 2186 C C . GLY A 1 298 ? -0.909 16.663 16.772 1.00 89.44 298 GLY A C 1
ATOM 2187 O O . GLY A 1 298 ? -0.571 16.146 15.707 1.00 89.44 298 GLY A O 1
ATOM 2188 N N . SER A 1 299 ? -0.087 16.713 17.820 1.00 92.00 299 SER A N 1
ATOM 2189 C CA . SER A 1 299 ? 1.166 15.949 17.882 1.00 92.00 299 SER A CA 1
ATOM 2190 C C . SER A 1 299 ? 0.896 14.442 17.955 1.00 92.00 299 SER A C 1
ATOM 2192 O O . SER A 1 299 ? -0.229 14.011 18.203 1.00 92.00 299 SER A O 1
ATOM 2194 N N . VAL A 1 300 ? 1.940 13.632 17.784 1.00 92.38 300 VAL A N 1
ATOM 2195 C CA . VAL A 1 300 ? 1.859 12.194 18.051 1.00 92.38 300 VAL A CA 1
ATOM 2196 C C . VAL A 1 300 ? 1.504 11.990 19.523 1.00 92.38 300 VAL A C 1
ATOM 2198 O O . VAL A 1 300 ? 2.126 12.578 20.410 1.00 92.38 300 VAL A O 1
ATOM 2201 N N . ALA A 1 301 ? 0.507 11.153 19.773 1.00 89.31 301 ALA A N 1
ATOM 2202 C CA . ALA A 1 301 ? 0.030 10.805 21.099 1.00 89.31 301 ALA A CA 1
ATOM 2203 C C . ALA A 1 301 ? 0.260 9.317 21.384 1.00 89.31 301 ALA A C 1
ATOM 2205 O O . ALA A 1 301 ? 0.420 8.500 20.476 1.00 89.31 301 ALA A O 1
ATOM 2206 N N . THR A 1 302 ? 0.285 8.972 22.669 1.00 86.50 302 THR A N 1
ATOM 2207 C CA . THR A 1 302 ? 0.425 7.590 23.129 1.00 86.50 302 THR A CA 1
ATOM 2208 C C . THR A 1 302 ? -0.950 7.004 23.425 1.00 86.50 302 THR A C 1
ATOM 2210 O O . THR A 1 302 ? -1.703 7.578 24.209 1.00 86.50 302 THR A O 1
ATOM 2213 N N . LEU A 1 303 ? -1.254 5.840 22.854 1.00 82.00 303 LEU A N 1
ATOM 2214 C CA . LEU A 1 303 ? -2.376 5.004 23.274 1.00 82.00 303 LEU A CA 1
ATOM 2215 C C . LEU A 1 303 ? -1.882 4.026 24.337 1.00 82.00 303 LEU A C 1
ATOM 2217 O O . LEU A 1 303 ? -0.933 3.274 24.109 1.00 82.00 303 LEU A O 1
ATOM 2221 N N . LEU A 1 304 ? -2.541 4.039 25.493 1.00 71.56 304 LEU A N 1
ATOM 2222 C CA . LEU A 1 304 ? -2.330 3.054 26.546 1.00 71.56 304 LEU A CA 1
ATOM 2223 C C . LEU A 1 304 ? -3.418 1.990 26.431 1.00 71.56 304 LEU A C 1
ATOM 2225 O O . LEU A 1 304 ? -4.592 2.269 26.665 1.00 71.56 304 LEU A O 1
ATOM 2229 N N . LEU A 1 305 ? -3.022 0.771 26.074 1.00 68.75 305 LEU A N 1
ATOM 2230 C CA . LEU A 1 305 ? -3.907 -0.388 26.109 1.00 68.75 305 LEU A CA 1
ATOM 2231 C C . LEU A 1 305 ? -3.675 -1.142 27.407 1.00 68.75 305 LEU A C 1
ATOM 2233 O O . LEU A 1 305 ? -2.675 -1.834 27.568 1.00 68.75 305 LEU A O 1
ATOM 2237 N N . THR A 1 306 ? -4.621 -1.013 28.331 1.00 60.09 306 THR A N 1
ATOM 2238 C CA . THR A 1 306 ? -4.580 -1.669 29.645 1.00 60.09 306 THR A CA 1
ATOM 2239 C C . THR A 1 306 ? -4.591 -3.197 29.561 1.00 60.09 306 THR A C 1
ATOM 2241 O O . THR A 1 306 ? -4.190 -3.852 30.514 1.00 60.09 306 THR A O 1
ATOM 2244 N N . GLU A 1 307 ? -5.029 -3.764 28.433 1.00 55.25 307 GLU A N 1
ATOM 2245 C CA . GLU A 1 307 ? -5.163 -5.213 28.216 1.00 55.25 307 GLU A CA 1
ATOM 2246 C C . GLU A 1 307 ? -3.980 -5.850 27.460 1.00 55.25 307 GLU A C 1
ATOM 2248 O O . GLU A 1 307 ? -3.922 -7.071 27.344 1.00 55.25 307 GLU A O 1
ATOM 2253 N N . LEU A 1 308 ? -3.041 -5.056 26.929 1.00 55.25 308 LEU A N 1
ATOM 2254 C CA . LEU A 1 308 ? -1.927 -5.536 26.099 1.00 55.25 308 LEU A CA 1
ATOM 2255 C C . LEU A 1 308 ? -0.585 -5.092 26.699 1.00 55.25 308 LEU A C 1
ATOM 2257 O O . LEU A 1 308 ? -0.011 -4.093 26.272 1.00 55.25 308 LEU A O 1
ATOM 2261 N N . ASP A 1 309 ? -0.123 -5.829 27.716 1.00 52.12 309 ASP A N 1
ATOM 2262 C CA . ASP A 1 309 ? 1.244 -5.864 28.276 1.00 52.12 309 ASP A CA 1
ATOM 2263 C C . ASP A 1 309 ? 2.160 -4.675 27.916 1.00 52.12 309 ASP A C 1
ATOM 2265 O O . ASP A 1 309 ? 3.127 -4.811 27.163 1.00 52.12 309 ASP A O 1
ATOM 2269 N N . ASN A 1 310 ? 1.878 -3.491 28.476 1.00 53.00 310 ASN A N 1
ATOM 2270 C CA . ASN A 1 310 ? 2.729 -2.293 28.395 1.00 53.00 310 ASN A CA 1
ATOM 2271 C C . ASN A 1 310 ? 3.189 -1.880 26.976 1.00 53.00 310 ASN A C 1
ATOM 2273 O O . ASN A 1 310 ? 4.182 -1.155 26.837 1.00 53.00 310 ASN A O 1
ATOM 2277 N N . GLN A 1 311 ? 2.488 -2.283 25.910 1.00 65.81 311 GLN A N 1
ATOM 2278 C CA . GLN A 1 311 ? 2.835 -1.833 24.563 1.00 65.81 311 GLN A CA 1
ATOM 2279 C C . GLN A 1 311 ? 2.455 -0.360 24.394 1.00 65.81 311 GLN A C 1
ATOM 2281 O O . GLN A 1 311 ? 1.286 0.018 24.375 1.00 65.81 311 GLN A O 1
ATOM 2286 N N . THR A 1 312 ? 3.476 0.491 24.279 1.00 75.06 312 THR A N 1
ATOM 2287 C CA . THR A 1 312 ? 3.306 1.906 23.939 1.00 75.06 312 THR A CA 1
ATOM 2288 C C . THR A 1 312 ? 3.025 2.012 22.449 1.00 75.06 312 THR A C 1
ATOM 2290 O O . THR A 1 312 ? 3.932 1.830 21.633 1.00 75.06 312 THR A O 1
ATOM 2293 N N . ILE A 1 313 ? 1.781 2.326 22.104 1.00 86.31 313 ILE A N 1
ATOM 2294 C CA . ILE A 1 313 ? 1.381 2.583 20.724 1.00 86.31 313 ILE A CA 1
ATOM 2295 C C . ILE A 1 313 ? 1.415 4.082 20.501 1.00 86.31 313 ILE A C 1
ATOM 2297 O O . ILE A 1 313 ? 0.850 4.848 21.278 1.00 86.31 313 ILE A O 1
ATOM 2301 N N . LEU A 1 314 ? 2.074 4.499 19.431 1.00 90.38 314 LEU A N 1
ATOM 2302 C CA . LEU A 1 314 ? 2.062 5.886 19.000 1.00 90.38 314 LEU A CA 1
ATOM 2303 C C . LEU A 1 314 ? 1.012 6.046 17.912 1.00 90.38 314 LEU A C 1
ATOM 2305 O O . LEU A 1 314 ? 0.917 5.205 17.020 1.00 90.38 314 LEU A O 1
ATOM 2309 N N . PHE A 1 315 ? 0.247 7.127 17.956 1.00 92.69 315 PHE A N 1
ATOM 2310 C CA . PHE A 1 315 ? -0.683 7.450 16.886 1.00 92.69 315 PHE A CA 1
ATOM 2311 C C . PHE A 1 315 ? -0.716 8.948 16.603 1.00 92.69 315 PHE A C 1
ATOM 2313 O O . PHE A 1 315 ? -0.459 9.772 17.480 1.00 92.69 315 PHE A O 1
ATOM 2320 N N . GLN A 1 316 ? -1.054 9.297 15.370 1.00 93.19 316 GLN A N 1
ATOM 2321 C CA . GLN A 1 316 ? -1.374 10.659 14.966 1.00 93.19 316 GLN A CA 1
ATOM 2322 C C . GLN A 1 316 ? -2.541 10.595 13.988 1.00 93.19 316 GLN A C 1
ATOM 2324 O O . GLN A 1 316 ? -2.491 9.821 13.031 1.00 93.19 316 GLN A O 1
ATOM 2329 N N . SER A 1 317 ? -3.588 11.373 14.247 1.00 91.75 317 SER A N 1
ATOM 2330 C CA . SER A 1 317 ? -4.738 11.505 13.356 1.00 91.75 317 SER A CA 1
ATOM 2331 C C . SER A 1 317 ? -4.642 12.776 12.519 1.00 91.75 317 SER A C 1
ATOM 2333 O O . SER A 1 317 ? -3.912 13.715 12.860 1.00 91.75 317 SER A O 1
ATOM 2335 N N . PHE A 1 318 ? -5.352 12.772 11.399 1.00 90.00 318 PHE A N 1
ATOM 2336 C CA . PHE A 1 318 ? -5.276 13.813 10.390 1.00 90.00 318 PHE A CA 1
ATOM 2337 C C . PHE A 1 318 ? -6.655 14.138 9.820 1.00 90.00 318 PHE A C 1
ATOM 2339 O O . PHE A 1 318 ? -7.528 13.269 9.710 1.00 90.00 318 PHE A O 1
ATOM 2346 N N . ASP A 1 319 ? -6.806 15.401 9.422 1.00 84.81 319 ASP A N 1
ATOM 2347 C CA . ASP A 1 319 ? -7.991 15.973 8.786 1.00 84.81 319 ASP A CA 1
ATOM 2348 C C . ASP A 1 319 ? -9.289 15.603 9.528 1.00 84.81 319 ASP A C 1
ATOM 2350 O O . ASP A 1 319 ? -10.251 15.122 8.929 1.00 84.81 319 ASP A O 1
ATOM 2354 N N . GLN A 1 320 ? -9.305 15.845 10.841 1.00 82.44 320 GLN A N 1
ATOM 2355 C CA . GLN A 1 320 ? -10.396 15.568 11.782 1.00 82.44 320 GLN A CA 1
ATOM 2356 C C . GLN A 1 320 ? -10.684 14.071 11.963 1.00 82.44 320 GLN A C 1
ATOM 2358 O O . GLN A 1 320 ? -11.838 13.647 12.026 1.00 82.44 320 GLN A O 1
ATOM 2363 N N . GLY A 1 321 ? -9.633 13.256 12.046 1.00 82.19 321 GLY A N 1
ATOM 2364 C CA . GLY A 1 321 ? -9.752 11.812 12.245 1.00 82.19 321 GLY A CA 1
ATOM 2365 C C . GLY A 1 321 ? -10.166 11.017 11.005 1.00 82.19 321 GLY A C 1
ATOM 2366 O O . GLY A 1 321 ? -10.544 9.855 11.138 1.00 82.19 321 GLY A O 1
ATOM 2367 N N . ARG A 1 322 ? -10.082 11.595 9.799 1.00 81.88 322 ARG A N 1
ATOM 2368 C CA . ARG A 1 322 ? -10.380 10.874 8.543 1.00 81.88 322 ARG A CA 1
ATOM 2369 C C . ARG A 1 322 ? -9.346 9.803 8.201 1.00 81.88 322 ARG A C 1
ATOM 2371 O O . ARG A 1 322 ? -9.606 8.924 7.384 1.00 81.88 322 ARG A O 1
ATOM 2378 N N . TRP A 1 323 ? -8.159 9.881 8.789 1.00 88.00 323 TRP A N 1
ATOM 2379 C CA . TRP A 1 323 ? -7.121 8.861 8.691 1.00 88.00 323 TRP A CA 1
ATOM 2380 C C . TRP A 1 323 ? -6.122 9.008 9.838 1.00 88.00 323 TRP A C 1
ATOM 2382 O O . TRP A 1 323 ? -6.076 10.037 10.518 1.00 88.00 323 TRP A O 1
ATOM 2392 N N . ALA A 1 324 ? -5.344 7.955 10.083 1.00 91.12 324 ALA A N 1
ATOM 2393 C CA . ALA A 1 324 ? -4.339 7.948 11.135 1.00 91.12 324 ALA A CA 1
ATOM 2394 C C . ALA A 1 324 ? -3.109 7.126 10.756 1.00 91.12 324 ALA A C 1
ATOM 2396 O O . ALA A 1 324 ? -3.188 6.137 10.024 1.00 91.12 324 ALA A O 1
ATOM 2397 N N . ILE A 1 325 ? -1.979 7.534 11.324 1.00 93.50 325 ILE A N 1
ATOM 2398 C CA . ILE A 1 325 ? -0.731 6.777 11.338 1.00 93.50 325 ILE A CA 1
ATOM 2399 C C . ILE A 1 325 ? -0.603 6.147 12.719 1.00 93.50 325 ILE A C 1
ATOM 2401 O O . ILE A 1 325 ? -0.697 6.854 13.723 1.00 93.50 325 ILE A O 1
ATOM 2405 N N . ILE A 1 326 ? -0.388 4.835 12.774 1.00 91.94 326 ILE A N 1
ATOM 2406 C CA . ILE A 1 326 ? -0.284 4.059 14.013 1.00 91.94 326 ILE A CA 1
ATOM 2407 C C . ILE A 1 326 ? 1.027 3.285 14.014 1.00 91.94 326 ILE A C 1
ATOM 2409 O O . ILE A 1 326 ? 1.313 2.540 13.088 1.00 91.94 326 ILE A O 1
ATOM 2413 N N . GLN A 1 327 ? 1.814 3.414 15.073 1.00 89.81 327 GLN A N 1
ATOM 2414 C CA . GLN A 1 327 ? 3.048 2.668 15.263 1.00 89.81 327 GLN A CA 1
ATOM 2415 C C . GLN A 1 327 ? 2.915 1.799 16.513 1.00 89.81 327 GLN A C 1
ATOM 2417 O O . GLN A 1 327 ? 2.845 2.299 17.635 1.00 89.81 327 GLN A O 1
ATOM 2422 N N . THR A 1 328 ? 2.881 0.485 16.310 1.00 78.31 328 THR A N 1
ATOM 2423 C CA . THR A 1 328 ? 2.608 -0.516 17.355 1.00 78.31 328 THR A CA 1
ATOM 2424 C C . THR A 1 328 ? 3.829 -0.845 18.221 1.00 78.31 328 THR A C 1
ATOM 2426 O O . THR A 1 328 ? 3.699 -1.475 19.265 1.00 78.31 328 THR A O 1
ATOM 2429 N N . SER A 1 329 ? 5.024 -0.397 17.822 1.00 72.62 329 SER A N 1
ATOM 2430 C CA . SER A 1 329 ? 6.261 -0.521 18.599 1.00 72.62 329 SER A CA 1
ATOM 2431 C C . SER A 1 329 ? 7.171 0.681 18.373 1.00 72.62 329 SER A C 1
ATOM 2433 O O . SER A 1 329 ? 7.563 0.957 17.240 1.00 72.62 329 SER A O 1
ATOM 2435 N N . LYS A 1 330 ? 7.564 1.356 19.462 1.00 59.53 330 LYS A N 1
ATOM 2436 C CA . LYS A 1 330 ? 8.432 2.548 19.437 1.00 59.53 330 LYS A CA 1
ATOM 2437 C C . LYS A 1 330 ? 9.828 2.281 18.853 1.00 59.53 330 LYS A C 1
ATOM 2439 O O . LYS A 1 330 ? 10.444 3.203 18.332 1.00 59.53 330 LYS A O 1
ATOM 2444 N N . VAL A 1 331 ? 10.341 1.051 18.967 1.00 55.25 331 VAL A N 1
ATOM 2445 C CA . VAL A 1 331 ? 11.741 0.730 18.623 1.00 55.25 331 VAL A CA 1
ATOM 2446 C C . VAL A 1 331 ? 11.879 0.229 17.186 1.00 55.25 331 VAL A C 1
ATOM 2448 O O . VAL A 1 331 ? 12.794 0.654 16.493 1.00 55.25 331 VAL A O 1
ATOM 2451 N N . ASN A 1 332 ? 10.977 -0.649 16.733 1.00 57.66 332 ASN A N 1
ATOM 2452 C CA . ASN A 1 332 ? 11.123 -1.356 15.450 1.00 57.66 332 ASN A CA 1
ATOM 2453 C C . ASN A 1 332 ? 9.822 -1.459 14.635 1.00 57.66 332 ASN A C 1
ATOM 2455 O O . ASN A 1 332 ? 9.819 -2.106 13.591 1.00 57.66 332 ASN A O 1
ATOM 2459 N N . GLY A 1 333 ? 8.708 -0.893 15.107 1.00 66.69 333 GLY A N 1
ATOM 2460 C CA . GLY A 1 333 ? 7.454 -0.944 14.359 1.00 66.69 333 GLY A CA 1
ATOM 2461 C C . GLY A 1 333 ? 7.496 0.039 13.198 1.00 66.69 333 GLY A C 1
ATOM 2462 O O . GLY A 1 333 ? 7.661 1.234 13.431 1.00 66.69 333 GLY A O 1
ATOM 2463 N N . GLU A 1 334 ? 7.327 -0.435 11.966 1.00 78.62 334 GLU A N 1
ATOM 2464 C CA . GLU A 1 334 ? 6.998 0.456 10.851 1.00 78.62 334 GLU A CA 1
ATOM 2465 C C . GLU A 1 334 ? 5.596 1.039 11.094 1.00 78.62 334 GLU A C 1
ATOM 2467 O O . GLU A 1 334 ? 4.683 0.276 11.432 1.00 78.62 334 GLU A O 1
ATOM 2472 N N . PRO A 1 335 ? 5.402 2.365 10.984 1.00 88.75 335 PRO A N 1
ATOM 2473 C CA . PRO A 1 335 ? 4.079 2.946 11.124 1.00 88.75 335 PRO A CA 1
ATOM 2474 C C . PRO A 1 335 ? 3.138 2.439 10.030 1.00 88.75 335 PRO A C 1
ATOM 2476 O O . PRO A 1 335 ? 3.542 2.209 8.893 1.00 88.75 335 PRO A O 1
ATOM 2479 N N . ILE A 1 336 ? 1.879 2.279 10.408 1.00 89.94 336 ILE A N 1
ATOM 2480 C CA . ILE A 1 336 ? 0.801 1.745 9.593 1.00 89.94 336 ILE A CA 1
ATOM 2481 C C . ILE A 1 336 ? -0.198 2.858 9.313 1.00 89.94 336 ILE A C 1
ATOM 2483 O O . ILE A 1 336 ? -0.643 3.554 10.230 1.00 89.94 336 ILE A O 1
ATOM 2487 N N . LEU A 1 337 ? -0.579 2.990 8.050 1.00 90.25 337 LEU A N 1
ATOM 2488 C CA . LEU A 1 337 ? -1.615 3.905 7.603 1.00 90.25 337 LEU A CA 1
ATOM 2489 C C . LEU A 1 337 ? -2.990 3.221 7.636 1.00 90.25 337 LEU A C 1
ATOM 2491 O O . LEU A 1 337 ? -3.242 2.290 6.866 1.00 90.25 337 LEU A O 1
ATOM 2495 N N . ILE A 1 338 ? -3.900 3.731 8.471 1.00 88.88 338 ILE A N 1
ATOM 2496 C CA . ILE A 1 338 ? -5.324 3.366 8.443 1.00 88.88 338 ILE A CA 1
ATOM 2497 C C . ILE A 1 338 ? -6.118 4.534 7.870 1.00 88.88 338 ILE A C 1
ATOM 2499 O O . ILE A 1 338 ? -6.061 5.653 8.384 1.00 88.88 338 ILE A O 1
ATOM 2503 N N . THR A 1 339 ? -6.893 4.264 6.823 1.00 85.75 339 THR A N 1
ATOM 2504 C CA . THR A 1 339 ? -7.718 5.273 6.147 1.00 85.75 339 THR A CA 1
ATOM 2505 C C . THR A 1 339 ? -9.203 4.948 6.237 1.00 85.75 339 THR A C 1
ATOM 2507 O O . THR A 1 339 ? -9.600 3.849 6.640 1.00 85.75 339 THR A O 1
ATOM 2510 N N . SER A 1 340 ? -10.052 5.893 5.831 1.00 82.12 340 SER A N 1
ATOM 2511 C CA . SER A 1 340 ? -11.453 5.598 5.531 1.00 82.12 340 SER A CA 1
ATOM 2512 C C . SER A 1 340 ? -11.566 4.445 4.515 1.00 82.12 340 SER A C 1
ATOM 2514 O O . SER A 1 340 ? -10.706 4.322 3.633 1.00 82.12 340 SER A O 1
ATOM 2516 N N . PRO A 1 341 ? -12.597 3.582 4.623 1.00 82.38 341 PRO A N 1
ATOM 2517 C CA . PRO A 1 341 ? -13.691 3.608 5.610 1.00 82.38 341 PRO A CA 1
ATOM 2518 C C . PRO A 1 341 ? -13.326 3.079 6.999 1.00 82.38 341 PRO A C 1
ATOM 2520 O O . PRO A 1 341 ? -14.122 3.202 7.924 1.00 82.38 341 PRO A O 1
ATOM 2523 N N . PHE A 1 342 ? -12.174 2.433 7.164 1.00 86.81 342 PHE A N 1
ATOM 2524 C CA . PHE A 1 342 ? -11.919 1.625 8.356 1.00 86.81 342 PHE A CA 1
ATOM 2525 C C . PHE A 1 342 ? -11.753 2.460 9.613 1.00 86.81 342 PHE A C 1
ATOM 2527 O O . PHE A 1 342 ? -12.275 2.084 10.654 1.00 86.81 342 PHE A O 1
ATOM 2534 N N . ILE A 1 343 ? -11.072 3.602 9.526 1.00 85.56 343 ILE A N 1
ATOM 2535 C CA . ILE A 1 343 ? -10.956 4.481 10.691 1.00 85.56 343 ILE A CA 1
ATOM 2536 C C . ILE A 1 343 ? -12.318 5.053 11.106 1.00 85.56 343 ILE A C 1
ATOM 2538 O O . ILE A 1 343 ? -12.614 5.101 12.297 1.00 85.56 343 ILE A O 1
ATOM 2542 N N . GLU A 1 344 ? -13.181 5.392 10.140 1.00 81.62 344 GLU A N 1
ATOM 2543 C CA . GLU A 1 344 ? -14.531 5.922 10.384 1.00 81.62 344 GLU A CA 1
ATOM 2544 C C . GLU A 1 344 ? -15.396 4.928 11.171 1.00 81.62 344 GLU A C 1
ATOM 2546 O O . GLU A 1 344 ? -16.118 5.336 12.078 1.00 81.62 344 GLU A O 1
ATOM 2551 N N . LEU A 1 345 ? -15.249 3.616 10.936 1.00 78.62 345 LEU A N 1
ATOM 2552 C CA . LEU A 1 345 ? -15.933 2.597 11.747 1.00 78.62 345 LEU A CA 1
ATOM 2553 C C . LEU A 1 345 ? -15.657 2.733 13.249 1.00 78.62 345 LEU A C 1
ATOM 2555 O O . LEU A 1 345 ? -16.500 2.358 14.064 1.00 78.62 345 LEU A O 1
ATOM 2559 N N . PHE A 1 346 ? -14.472 3.216 13.614 1.00 81.38 346 PHE A N 1
ATOM 2560 C CA . PHE A 1 346 ? -14.037 3.279 15.002 1.00 81.38 346 PHE A CA 1
ATOM 2561 C C . PHE A 1 346 ? -14.248 4.664 15.602 1.00 81.38 346 PHE A C 1
ATOM 2563 O O . PHE A 1 346 ? -14.643 4.763 16.760 1.00 81.38 346 PHE A O 1
ATOM 2570 N N . VAL A 1 347 ? -14.001 5.726 14.833 1.00 80.19 347 VAL A N 1
ATOM 2571 C CA . VAL A 1 347 ? -13.891 7.089 15.375 1.00 80.19 347 VAL A CA 1
ATOM 2572 C C . VAL A 1 347 ? -15.096 7.980 15.069 1.00 80.19 347 VAL A C 1
ATOM 2574 O O . VAL A 1 347 ? -15.241 9.032 15.690 1.00 80.19 347 VAL A O 1
ATOM 2577 N N . THR A 1 348 ? -15.988 7.602 14.144 1.00 72.12 348 THR A N 1
ATOM 2578 C CA . THR A 1 348 ? -17.133 8.452 13.788 1.00 72.12 348 THR A CA 1
ATOM 2579 C C . THR A 1 348 ? -18.045 8.698 14.993 1.00 72.12 348 THR A C 1
ATOM 2581 O O . THR A 1 348 ? -18.488 7.773 15.672 1.00 72.12 348 THR A O 1
ATOM 2584 N N . GLY A 1 349 ? -18.331 9.978 15.259 1.00 66.06 349 GLY A N 1
ATOM 2585 C CA . GLY A 1 349 ? -19.155 10.414 16.391 1.00 66.06 349 GLY A CA 1
ATOM 2586 C C . GLY A 1 349 ? -18.434 10.414 17.745 1.00 66.06 349 GLY A C 1
ATOM 2587 O O . GLY A 1 349 ? -19.035 10.807 18.745 1.00 66.06 349 GLY A O 1
ATOM 2588 N N . GLN A 1 350 ? -17.158 10.020 17.795 1.00 73.19 350 GLN A N 1
ATOM 2589 C CA . GLN A 1 350 ? -16.359 10.007 19.018 1.00 73.19 350 GLN A CA 1
ATOM 2590 C C . GLN A 1 350 ? -15.617 11.333 19.190 1.00 73.19 350 GLN A C 1
ATOM 2592 O O . GLN A 1 350 ? -14.965 11.824 18.273 1.00 73.19 350 GLN A O 1
ATOM 2597 N N . LYS A 1 351 ? -15.696 11.913 20.393 1.00 74.75 351 LYS A N 1
ATOM 2598 C CA . LYS A 1 351 ? -14.909 13.108 20.750 1.00 74.75 351 LYS A CA 1
ATOM 2599 C C . LYS A 1 351 ? -13.460 12.765 21.092 1.00 74.75 351 LYS A C 1
ATOM 2601 O O . LYS A 1 351 ? -12.584 13.605 20.928 1.00 74.75 351 LYS A O 1
ATOM 2606 N N . ASP A 1 352 ? -13.231 11.547 21.576 1.00 84.81 352 ASP A N 1
ATOM 2607 C CA . ASP A 1 352 ? -11.916 11.040 21.949 1.00 84.81 352 ASP A CA 1
ATOM 2608 C C . ASP A 1 352 ? -11.500 9.911 20.995 1.00 84.81 352 ASP A C 1
ATOM 2610 O O . ASP A 1 352 ? -11.849 8.741 21.177 1.00 84.81 352 ASP A O 1
ATOM 2614 N N . ILE A 1 353 ? -10.755 10.293 19.954 1.00 82.94 353 ILE A N 1
ATOM 2615 C CA . ILE A 1 353 ? -10.220 9.380 18.936 1.00 82.94 353 ILE A CA 1
ATOM 2616 C C . ILE A 1 353 ? -9.293 8.337 19.572 1.00 82.94 353 ILE A C 1
ATOM 2618 O O . ILE A 1 353 ? -9.300 7.179 19.156 1.00 82.94 353 ILE A O 1
ATOM 2622 N N . ALA A 1 354 ? -8.519 8.720 20.592 1.00 83.06 354 ALA A N 1
ATOM 2623 C CA . ALA A 1 354 ? -7.564 7.827 21.231 1.00 83.06 354 ALA A CA 1
ATOM 2624 C C . ALA A 1 354 ? -8.284 6.656 21.909 1.00 83.06 354 ALA A C 1
ATOM 2626 O O . ALA A 1 354 ? -7.984 5.491 21.639 1.00 83.06 354 ALA A O 1
ATOM 2627 N N . SER A 1 355 ? -9.288 6.966 22.730 1.00 82.56 355 SER A N 1
ATOM 2628 C CA . SER A 1 355 ? -10.110 5.956 23.403 1.00 82.56 355 SER A CA 1
ATOM 2629 C C . SER A 1 355 ? -10.872 5.069 22.413 1.00 82.56 355 SER A C 1
ATOM 2631 O O . SER A 1 355 ? -10.985 3.857 22.611 1.00 82.56 355 SER A O 1
ATOM 2633 N N . ALA A 1 356 ? -11.359 5.647 21.314 1.00 84.56 356 ALA A N 1
ATOM 2634 C CA . ALA A 1 356 ? -12.055 4.912 20.264 1.00 84.56 356 ALA A CA 1
ATOM 2635 C C . ALA A 1 356 ? -11.146 3.892 19.554 1.00 84.56 356 ALA A C 1
ATOM 2637 O O . ALA A 1 356 ? -11.515 2.724 19.403 1.00 84.56 356 ALA A O 1
ATOM 2638 N N . LEU A 1 357 ? -9.931 4.307 19.179 1.00 86.19 357 LEU A N 1
ATOM 2639 C CA . LEU A 1 357 ? -8.921 3.420 18.597 1.00 86.19 357 LEU A CA 1
ATOM 2640 C C . LEU A 1 357 ? -8.477 2.346 19.592 1.00 86.19 357 LEU A C 1
ATOM 2642 O O . LEU A 1 357 ? -8.363 1.181 19.220 1.00 86.19 357 LEU A O 1
ATOM 2646 N N . ALA A 1 358 ? -8.296 2.709 20.863 1.00 82.75 358 ALA A N 1
ATOM 2647 C CA . ALA A 1 358 ? -7.946 1.759 21.911 1.00 82.75 358 ALA A CA 1
ATOM 2648 C C . ALA A 1 358 ? -8.996 0.639 22.038 1.00 82.75 358 ALA A C 1
ATOM 2650 O O . ALA A 1 358 ? -8.649 -0.543 22.041 1.00 82.75 358 ALA A O 1
ATOM 2651 N N . LYS A 1 359 ? -10.287 0.998 22.044 1.00 82.81 359 LYS A N 1
ATOM 2652 C CA . LYS A 1 359 ? -11.396 0.032 22.042 1.00 82.81 359 LYS A CA 1
ATOM 2653 C C . LYS A 1 359 ? -11.428 -0.820 20.770 1.00 82.81 359 LYS A C 1
ATOM 2655 O O . LYS A 1 359 ? -11.690 -2.017 20.832 1.00 82.81 359 LYS A O 1
ATOM 2660 N N . ALA A 1 360 ? -11.173 -0.231 19.604 1.00 85.12 360 ALA A N 1
ATOM 2661 C CA . ALA A 1 360 ? -11.110 -0.997 18.363 1.00 85.12 360 ALA A CA 1
ATOM 2662 C C . ALA A 1 360 ? -9.988 -2.042 18.417 1.00 85.12 360 ALA A C 1
ATOM 2664 O O . ALA A 1 360 ? -10.199 -3.204 18.071 1.00 85.12 360 ALA A O 1
ATOM 2665 N N . PHE A 1 361 ? -8.809 -1.664 18.906 1.00 85.62 361 PHE A N 1
ATOM 2666 C CA . PHE A 1 361 ? -7.686 -2.586 18.970 1.00 85.62 361 PHE A CA 1
ATOM 2667 C C . PHE A 1 361 ? -7.817 -3.642 20.069 1.00 85.62 361 PHE A C 1
ATOM 2669 O O . PHE A 1 361 ? -7.301 -4.745 19.898 1.00 85.62 361 PHE A O 1
ATOM 2676 N N . SER A 1 362 ? -8.533 -3.366 21.163 1.00 81.31 362 SER A N 1
ATOM 2677 C CA . SER A 1 362 ? -8.852 -4.410 22.144 1.00 81.31 362 SER A CA 1
ATOM 2678 C C . SER A 1 362 ? -9.798 -5.467 21.573 1.00 81.31 362 SER A C 1
ATOM 2680 O O . SER A 1 362 ? -9.696 -6.635 21.941 1.00 81.31 362 SER A O 1
ATOM 2682 N N . LEU A 1 363 ? -10.665 -5.100 20.621 1.00 83.00 363 LEU A N 1
ATOM 2683 C CA . LEU A 1 363 ? -11.586 -6.019 19.946 1.00 83.00 363 LEU A CA 1
ATOM 2684 C C . LEU A 1 363 ? -10.906 -6.796 18.812 1.00 83.00 363 LEU A C 1
ATOM 2686 O O . LEU A 1 363 ? -10.925 -8.029 18.805 1.00 83.00 363 LEU A O 1
ATOM 2690 N N . TYR A 1 364 ? -10.274 -6.092 17.873 1.00 85.56 364 TYR A N 1
ATOM 2691 C CA . TYR A 1 364 ? -9.757 -6.669 16.625 1.00 85.56 364 TYR A CA 1
ATOM 2692 C C . TYR A 1 364 ? -8.262 -7.030 16.679 1.00 85.56 364 TYR A C 1
ATOM 2694 O O . TYR A 1 364 ? -7.755 -7.709 15.781 1.00 85.56 364 TYR A O 1
ATOM 2702 N N . GLY A 1 365 ? -7.559 -6.625 17.738 1.00 84.88 365 GLY A N 1
ATOM 2703 C CA . GLY A 1 365 ? -6.099 -6.667 17.834 1.00 84.88 365 GLY A CA 1
ATOM 2704 C C . GLY A 1 365 ? -5.429 -5.478 17.137 1.00 84.88 365 GLY A C 1
ATOM 2705 O O . GLY A 1 365 ? -6.099 -4.616 16.569 1.00 84.88 365 GLY A O 1
ATOM 2706 N N . MET A 1 366 ? -4.094 -5.429 17.167 1.00 85.38 366 MET A N 1
ATOM 2707 C CA . MET A 1 366 ? -3.330 -4.381 16.477 1.00 85.38 366 MET A CA 1
ATOM 2708 C C . MET A 1 366 ? -3.494 -4.459 14.957 1.00 85.38 366 MET A C 1
ATOM 2710 O O . MET A 1 366 ? -3.586 -5.569 14.420 1.00 85.38 366 MET A O 1
ATOM 2714 N N . PRO A 1 367 ? -3.465 -3.323 14.236 1.00 87.56 367 PRO A N 1
ATOM 2715 C CA . PRO A 1 367 ? -3.272 -3.348 12.793 1.00 87.56 367 PRO A CA 1
ATOM 2716 C C . PRO A 1 367 ? -1.885 -3.924 12.467 1.00 87.56 367 PRO A C 1
ATOM 2718 O O . PRO A 1 367 ? -0.921 -3.684 13.195 1.00 87.56 367 PRO A O 1
ATOM 2721 N N . VAL A 1 368 ? -1.784 -4.695 11.383 1.00 84.38 368 VAL A N 1
ATOM 2722 C CA . VAL A 1 368 ? -0.525 -5.366 10.971 1.00 84.38 368 VAL A CA 1
ATOM 2723 C C . VAL A 1 368 ? -0.078 -5.012 9.550 1.00 84.38 368 VAL A C 1
ATOM 2725 O O . VAL A 1 368 ? 1.025 -5.360 9.139 1.00 84.38 368 VAL A O 1
ATOM 2728 N N . SER A 1 369 ? -0.916 -4.302 8.798 1.00 85.06 369 SER A N 1
ATOM 2729 C CA . SER A 1 369 ? -0.614 -3.786 7.463 1.00 85.06 369 SER A CA 1
ATOM 2730 C C . SER A 1 369 ? -1.283 -2.430 7.280 1.00 85.06 369 SER A C 1
ATOM 2732 O O . SER A 1 369 ? -2.289 -2.151 7.936 1.00 85.06 369 SER A O 1
ATOM 2734 N N . ASP A 1 370 ? -0.801 -1.630 6.333 1.00 87.50 370 ASP A N 1
ATOM 2735 C CA . ASP A 1 370 ? -1.589 -0.516 5.795 1.00 87.50 370 ASP A CA 1
ATOM 2736 C C . ASP A 1 370 ? -2.932 -1.008 5.250 1.00 87.50 370 ASP A C 1
ATOM 2738 O O . ASP A 1 370 ? -3.102 -2.201 4.989 1.00 87.50 370 ASP A O 1
ATOM 2742 N N . SER A 1 371 ? -3.868 -0.095 5.007 1.00 86.81 371 SER A N 1
ATOM 2743 C CA . SER A 1 371 ? -4.991 -0.387 4.113 1.00 86.81 371 SER A CA 1
ATOM 2744 C C . SER A 1 371 ? -4.470 -0.650 2.689 1.00 86.81 371 SER A C 1
ATOM 2746 O O . SER A 1 371 ? -3.689 0.150 2.162 1.00 86.81 371 SER A O 1
ATOM 2748 N N . TYR A 1 372 ? -4.895 -1.750 2.061 1.00 85.56 372 TYR A N 1
ATOM 2749 C CA . TYR A 1 372 ? -4.420 -2.188 0.739 1.00 85.56 372 TYR A CA 1
ATOM 2750 C C . TYR A 1 372 ? -5.566 -2.616 -0.179 1.00 85.56 372 TYR A C 1
ATOM 2752 O O . TYR A 1 372 ? -6.634 -3.026 0.280 1.00 85.56 372 TYR A O 1
ATOM 2760 N N . ALA A 1 373 ? -5.338 -2.524 -1.493 1.00 87.75 373 ALA A N 1
ATOM 2761 C CA . ALA A 1 373 ? -6.281 -3.002 -2.500 1.00 87.75 373 ALA A CA 1
ATOM 2762 C C . ALA A 1 373 ? -5.803 -4.294 -3.168 1.00 87.75 373 ALA A C 1
ATOM 2764 O O . ALA A 1 373 ? -4.656 -4.370 -3.620 1.00 87.75 373 ALA A O 1
ATOM 2765 N N . LEU A 1 374 ? -6.702 -5.276 -3.285 1.00 85.00 374 LEU A N 1
ATOM 2766 C CA . LEU A 1 374 ? -6.438 -6.557 -3.946 1.00 85.00 374 LEU A CA 1
ATOM 2767 C C . LEU A 1 374 ? -7.665 -7.115 -4.687 1.00 85.00 374 LEU A C 1
ATOM 2769 O O . LEU A 1 374 ? -8.798 -6.744 -4.375 1.00 85.00 374 LEU A O 1
ATOM 2773 N N . PRO A 1 375 ? -7.471 -8.000 -5.680 1.00 86.25 375 PRO A N 1
ATOM 2774 C CA . PRO A 1 375 ? -8.575 -8.707 -6.323 1.00 86.25 375 PRO A CA 1
ATOM 2775 C C . PRO A 1 375 ? -9.274 -9.697 -5.396 1.00 86.25 375 PRO A C 1
ATOM 2777 O O . PRO A 1 375 ? -8.622 -10.407 -4.633 1.00 86.25 375 PRO A O 1
ATOM 2780 N N . LEU A 1 376 ? -10.595 -9.825 -5.532 1.00 85.31 376 LEU A N 1
ATOM 2781 C CA . LEU A 1 376 ? -11.382 -10.839 -4.821 1.00 85.31 376 LEU A CA 1
ATOM 2782 C C . LEU A 1 376 ? -10.799 -12.259 -4.981 1.00 85.31 376 LEU A C 1
ATOM 2784 O O . LEU A 1 376 ? -10.701 -13.002 -4.008 1.00 85.31 376 LEU A O 1
ATOM 2788 N N . ALA A 1 377 ? -10.312 -12.612 -6.172 1.00 83.31 377 ALA A N 1
ATOM 2789 C CA . ALA A 1 377 ? -9.692 -13.900 -6.484 1.00 83.31 377 ALA A CA 1
ATOM 2790 C C . ALA A 1 377 ? -8.511 -14.250 -5.566 1.00 83.31 377 ALA A C 1
ATOM 2792 O O . ALA A 1 377 ? -8.238 -15.432 -5.355 1.00 83.31 377 ALA A O 1
ATOM 2793 N N . TYR A 1 378 ? -7.817 -13.236 -5.041 1.00 81.31 378 TYR A N 1
ATOM 2794 C CA . TYR A 1 378 ? -6.654 -13.390 -4.167 1.00 81.31 378 TYR A CA 1
ATOM 2795 C C . TYR A 1 378 ? -7.113 -13.805 -2.777 1.00 81.31 378 TYR A C 1
ATOM 2797 O O . TYR A 1 378 ? -6.641 -14.792 -2.222 1.00 81.31 378 TYR A O 1
ATOM 2805 N N . VAL A 1 379 ? -8.127 -13.110 -2.271 1.00 77.56 379 VAL A N 1
ATOM 2806 C CA . VAL A 1 379 ? -8.742 -13.398 -0.979 1.00 77.56 379 VAL A CA 1
ATOM 2807 C C . VAL A 1 379 ? -9.409 -14.779 -0.973 1.00 77.56 379 VAL A C 1
ATOM 2809 O O . VAL A 1 379 ? -9.305 -15.515 0.005 1.00 77.56 379 VAL A O 1
ATOM 2812 N N . LEU A 1 380 ? -10.024 -15.177 -2.093 1.00 80.56 380 LEU A N 1
ATOM 2813 C CA . LEU A 1 380 ? -10.657 -16.491 -2.260 1.00 80.56 380 LEU A CA 1
ATOM 2814 C C . LEU A 1 380 ? -9.675 -17.679 -2.217 1.00 80.56 380 LEU A C 1
ATOM 2816 O O . LEU A 1 380 ? -10.131 -18.823 -2.165 1.00 80.56 380 LEU A O 1
ATOM 2820 N N . GLN A 1 381 ? -8.355 -17.447 -2.240 1.00 79.88 381 GLN A N 1
ATOM 2821 C CA . GLN A 1 381 ? -7.362 -18.511 -2.033 1.00 79.88 381 GLN A CA 1
ATOM 2822 C C . GLN A 1 381 ? -7.316 -18.982 -0.579 1.00 79.88 381 GLN A C 1
ATOM 2824 O O . GLN A 1 381 ? -6.964 -20.132 -0.329 1.00 79.88 381 GLN A O 1
ATOM 2829 N N . ASN A 1 382 ? -7.673 -18.118 0.375 1.00 80.25 382 ASN A N 1
ATOM 2830 C CA . ASN A 1 382 ? -7.774 -18.502 1.773 1.00 80.25 382 ASN A CA 1
ATOM 2831 C C . ASN A 1 382 ? -9.137 -19.191 2.015 1.00 80.25 382 ASN A C 1
ATOM 2833 O O . ASN A 1 382 ? -10.174 -18.547 1.830 1.00 80.25 382 ASN A O 1
ATOM 2837 N N . PRO A 1 383 ? -9.175 -20.473 2.430 1.00 81.00 383 PRO A N 1
ATOM 2838 C CA . PRO A 1 383 ? -10.429 -21.204 2.618 1.00 81.00 383 PRO A CA 1
ATOM 2839 C C . PRO A 1 383 ? -11.347 -20.606 3.689 1.00 81.00 383 PRO A C 1
ATOM 2841 O O . PRO A 1 383 ? -12.568 -20.622 3.516 1.00 81.00 383 PRO A O 1
ATOM 2844 N N . GLU A 1 384 ? -10.780 -20.061 4.768 1.00 80.62 384 GLU A N 1
ATOM 2845 C CA . GLU A 1 384 ? -11.545 -19.427 5.847 1.00 80.62 384 GLU A CA 1
ATOM 2846 C C . GLU A 1 384 ? -12.236 -18.175 5.324 1.00 80.62 384 GLU A C 1
ATOM 2848 O O . GLU A 1 384 ? -13.449 -18.021 5.474 1.00 80.62 384 GLU A O 1
ATOM 2853 N N . ILE A 1 385 ? -11.491 -17.329 4.604 1.00 82.06 385 ILE A N 1
ATOM 2854 C CA . ILE A 1 385 ? -12.073 -16.115 4.039 1.00 82.06 385 ILE A CA 1
ATOM 2855 C C . ILE A 1 385 ? -13.106 -16.462 2.978 1.00 82.06 385 ILE A C 1
ATOM 2857 O O . ILE A 1 385 ? -14.218 -15.943 3.028 1.00 82.06 385 ILE A O 1
ATOM 2861 N N . LYS A 1 386 ? -12.777 -17.373 2.056 1.00 83.69 386 LYS A N 1
ATOM 2862 C CA . LYS A 1 386 ? -13.695 -17.848 1.014 1.00 83.69 386 LYS A CA 1
ATOM 2863 C C . LYS A 1 386 ? -15.027 -18.308 1.600 1.00 83.69 386 LYS A C 1
ATOM 2865 O O . LYS A 1 386 ? -16.072 -17.989 1.041 1.00 83.69 386 LYS A O 1
ATOM 2870 N N . THR A 1 387 ? -14.983 -19.039 2.710 1.00 82.62 387 THR A N 1
ATOM 2871 C CA . THR A 1 387 ? -16.182 -19.499 3.415 1.00 82.62 387 THR A CA 1
ATOM 2872 C C . THR A 1 387 ? -16.938 -18.326 4.033 1.00 82.62 387 THR A C 1
ATOM 2874 O O . THR A 1 387 ? -18.150 -18.229 3.872 1.00 82.62 387 THR A O 1
ATOM 2877 N N . ALA A 1 388 ? -16.233 -17.396 4.678 1.00 79.75 388 ALA A N 1
ATOM 2878 C CA . ALA A 1 388 ? -16.845 -16.257 5.352 1.00 79.75 388 ALA A CA 1
ATOM 2879 C C . ALA A 1 388 ? -17.506 -15.237 4.408 1.00 79.75 388 ALA A C 1
ATOM 2881 O O . ALA A 1 388 ? -18.464 -14.577 4.808 1.00 79.75 388 ALA A O 1
ATOM 2882 N N . ILE A 1 389 ? -17.022 -15.093 3.169 1.00 80.31 389 ILE A N 1
ATOM 2883 C CA . ILE A 1 389 ? -17.627 -14.190 2.170 1.00 80.31 389 ILE A CA 1
ATOM 2884 C C . ILE A 1 389 ? -18.601 -14.883 1.216 1.00 80.31 389 ILE A C 1
ATOM 2886 O O . ILE A 1 389 ? -19.225 -14.211 0.389 1.00 80.31 389 ILE A O 1
ATOM 2890 N N . ALA A 1 390 ? -18.755 -16.205 1.314 1.00 79.25 390 ALA A N 1
ATOM 2891 C CA . ALA A 1 390 ? -19.702 -16.947 0.493 1.00 79.25 390 ALA A CA 1
ATOM 2892 C C . ALA A 1 390 ? -21.127 -16.409 0.706 1.00 79.25 390 ALA A C 1
ATOM 2894 O O . ALA A 1 390 ? -21.594 -16.279 1.833 1.00 79.25 390 ALA A O 1
ATOM 2895 N N . GLY A 1 391 ? -21.803 -16.047 -0.387 1.00 75.44 391 GLY A N 1
ATOM 2896 C CA . GLY A 1 391 ? -23.146 -15.459 -0.346 1.00 75.44 3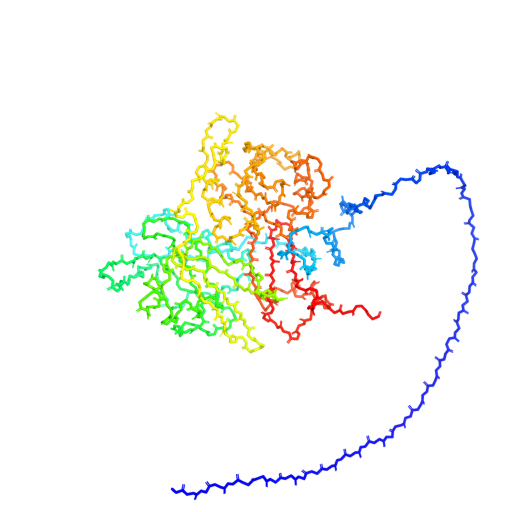91 GLY A CA 1
ATOM 2897 C C . GLY A 1 391 ? -23.203 -13.982 0.068 1.00 75.44 391 GLY A C 1
ATOM 2898 O O . GLY A 1 391 ? -24.256 -13.373 -0.066 1.00 75.44 391 GLY A O 1
ATOM 2899 N N . ARG A 1 392 ? -22.089 -13.376 0.508 1.00 76.62 392 ARG A N 1
ATOM 2900 C CA . ARG A 1 392 ? -22.012 -11.941 0.856 1.00 76.62 392 ARG A CA 1
ATOM 2901 C C . ARG A 1 392 ? -21.505 -11.074 -0.290 1.00 76.62 392 ARG A C 1
ATOM 2903 O O . ARG A 1 392 ? -21.816 -9.889 -0.359 1.00 76.62 392 ARG A O 1
ATOM 2910 N N . ILE A 1 393 ? -20.708 -11.663 -1.176 1.00 80.31 393 ILE A N 1
ATOM 2911 C CA . ILE A 1 393 ? -20.130 -11.007 -2.347 1.00 80.31 393 ILE A CA 1
ATOM 2912 C C . ILE A 1 393 ? -20.431 -11.873 -3.570 1.00 80.31 393 ILE A C 1
ATOM 2914 O O . ILE A 1 393 ? -20.269 -13.095 -3.537 1.00 80.31 393 ILE A O 1
ATOM 2918 N N . THR A 1 394 ? -20.882 -11.252 -4.657 1.00 75.38 394 THR A N 1
ATOM 2919 C CA . THR A 1 394 ? -21.117 -11.937 -5.927 1.00 75.38 394 THR A CA 1
ATOM 2920 C C . THR A 1 394 ? -19.788 -12.420 -6.504 1.00 75.38 394 THR A C 1
ATOM 2922 O O . THR A 1 394 ? -18.908 -11.615 -6.812 1.00 75.38 394 THR A O 1
ATOM 2925 N N . ASN A 1 395 ? -19.655 -13.729 -6.717 1.00 67.25 395 ASN A N 1
ATOM 2926 C CA . ASN A 1 395 ? -18.458 -14.322 -7.327 1.00 67.25 395 ASN A CA 1
ATOM 2927 C C . ASN A 1 395 ? -18.490 -14.308 -8.865 1.00 67.25 395 ASN A C 1
ATOM 2929 O O . ASN A 1 395 ? -17.588 -14.851 -9.499 1.00 67.25 395 ASN A O 1
ATOM 2933 N N . GLU A 1 396 ? -19.509 -13.691 -9.470 1.00 70.38 396 GLU A N 1
ATOM 2934 C CA . GLU A 1 396 ? -19.646 -13.560 -10.928 1.00 70.38 396 GLU A CA 1
ATOM 2935 C C . GLU A 1 396 ? -18.466 -12.797 -11.553 1.00 70.38 396 GLU A C 1
ATOM 2937 O O . GLU A 1 396 ? -18.122 -13.002 -12.719 1.00 70.38 396 GLU A O 1
ATOM 2942 N N . HIS A 1 397 ? -17.795 -11.959 -10.756 1.00 74.62 397 HIS A N 1
ATOM 2943 C CA . HIS A 1 397 ? -16.628 -11.180 -11.150 1.00 74.62 397 HIS A CA 1
ATOM 2944 C C . HIS A 1 397 ? -15.498 -11.360 -10.119 1.00 74.62 397 HIS A C 1
ATOM 2946 O O . HIS A 1 397 ? -15.350 -10.547 -9.206 1.00 74.62 397 HIS A O 1
ATOM 2952 N N . PRO A 1 398 ? -14.656 -12.404 -10.243 1.00 78.75 398 PRO A N 1
ATOM 2953 C CA . PRO A 1 398 ? -13.617 -12.705 -9.253 1.00 78.75 398 PRO A CA 1
ATOM 2954 C C . PRO A 1 398 ? -12.504 -11.647 -9.206 1.00 78.75 398 PRO A C 1
ATOM 2956 O O . PRO A 1 398 ? -11.655 -11.689 -8.326 1.00 78.75 398 PRO A O 1
ATOM 2959 N N . TYR A 1 399 ? -12.492 -10.680 -10.120 1.00 84.69 399 TYR A N 1
ATOM 2960 C CA . TYR A 1 399 ? -11.479 -9.630 -10.176 1.00 84.69 399 TYR A CA 1
ATOM 2961 C C . TYR A 1 399 ? -11.983 -8.261 -9.714 1.00 84.69 399 TYR A C 1
ATOM 2963 O O . TYR A 1 399 ? -11.332 -7.253 -9.982 1.00 84.69 399 TYR A O 1
ATOM 2971 N N . ILE A 1 400 ? -13.120 -8.209 -9.005 1.00 84.50 400 ILE A N 1
ATOM 2972 C CA . ILE A 1 400 ? -13.545 -6.959 -8.373 1.00 84.50 400 ILE A CA 1
ATOM 2973 C C . ILE A 1 400 ? -12.474 -6.469 -7.382 1.00 84.50 400 ILE A C 1
ATOM 2975 O O . ILE A 1 400 ? -11.897 -7.274 -6.635 1.00 84.50 400 ILE A O 1
ATOM 2979 N N . PRO A 1 401 ? -12.199 -5.158 -7.352 1.00 87.94 401 PRO A N 1
ATOM 2980 C CA . PRO A 1 401 ? -11.334 -4.571 -6.345 1.00 87.94 401 PRO A CA 1
ATOM 2981 C C . PRO A 1 401 ? -11.961 -4.631 -4.952 1.00 87.94 401 PRO A C 1
ATOM 2983 O O . PRO A 1 401 ? -13.083 -4.170 -4.738 1.00 87.94 401 PRO A O 1
ATOM 2986 N N . LEU A 1 402 ? -11.203 -5.169 -4.002 1.00 87.81 402 LEU A N 1
ATOM 2987 C CA . LEU A 1 402 ? -11.484 -5.086 -2.576 1.00 87.81 402 LEU A CA 1
ATOM 2988 C C . LEU A 1 402 ? -10.509 -4.099 -1.944 1.00 87.81 402 LEU A C 1
ATOM 2990 O O . LEU A 1 402 ? -9.329 -4.094 -2.294 1.00 87.81 402 LEU A O 1
ATOM 2994 N N . LEU A 1 403 ? -10.990 -3.309 -0.990 1.00 89.19 403 LEU A N 1
ATOM 2995 C CA . LEU A 1 403 ? -10.147 -2.568 -0.058 1.00 89.19 403 LEU A CA 1
ATOM 2996 C C . LEU A 1 403 ? -10.149 -3.320 1.272 1.00 89.19 403 LEU A C 1
ATOM 2998 O O . LEU A 1 403 ? -11.209 -3.715 1.751 1.00 89.19 403 LEU A O 1
ATOM 3002 N N . VAL A 1 404 ? -8.978 -3.540 1.861 1.00 89.06 404 VAL A N 1
ATOM 3003 C CA . VAL A 1 404 ? -8.829 -4.372 3.059 1.00 89.06 404 VAL A CA 1
ATOM 3004 C C . VAL A 1 404 ? -7.946 -3.691 4.096 1.00 89.06 404 VAL A C 1
ATOM 3006 O O . VAL A 1 404 ? -6.945 -3.065 3.754 1.00 89.06 404 VAL A O 1
ATOM 3009 N N . GLN A 1 405 ? -8.306 -3.852 5.369 1.00 90.06 405 GLN A N 1
ATOM 3010 C CA . GLN A 1 405 ? -7.472 -3.514 6.520 1.00 90.06 405 GLN A CA 1
ATOM 3011 C C . GLN A 1 405 ? -7.296 -4.750 7.402 1.00 90.06 405 GLN A C 1
ATOM 3013 O O . GLN A 1 405 ? -8.270 -5.294 7.931 1.00 90.06 405 GLN A O 1
ATOM 3018 N N . ARG A 1 406 ? -6.046 -5.191 7.582 1.00 88.25 406 ARG A N 1
ATOM 3019 C CA . ARG A 1 406 ? -5.712 -6.357 8.408 1.00 88.25 406 ARG A CA 1
ATOM 3020 C C . ARG A 1 406 ? -5.411 -5.947 9.850 1.00 88.25 406 ARG A C 1
ATOM 3022 O O . ARG A 1 406 ? -4.656 -5.004 10.095 1.00 88.25 406 ARG A O 1
ATOM 3029 N N . PHE A 1 407 ? -5.964 -6.714 10.783 1.00 87.75 407 PHE A N 1
ATOM 3030 C CA . PHE A 1 407 ? -5.678 -6.684 12.216 1.00 87.75 407 PHE A CA 1
ATOM 3031 C C . PHE A 1 407 ? -5.208 -8.065 12.689 1.00 87.75 407 PHE A C 1
ATOM 3033 O O . PHE A 1 407 ? -5.381 -9.046 11.973 1.00 87.75 407 PHE A O 1
ATOM 3040 N N . GLN A 1 408 ? -4.652 -8.186 13.894 1.00 85.69 408 GLN A N 1
ATOM 3041 C CA . GLN A 1 408 ? -4.163 -9.472 14.418 1.00 85.69 408 GLN A CA 1
ATOM 3042 C C . GLN A 1 408 ? -5.247 -10.565 14.502 1.00 85.69 408 GLN A C 1
ATOM 3044 O O . GLN A 1 408 ? -4.939 -11.735 14.293 1.00 85.69 408 GLN A O 1
ATOM 3049 N N . ARG A 1 409 ? -6.512 -10.212 14.788 1.00 86.00 409 ARG A N 1
ATOM 3050 C CA . ARG A 1 409 ? -7.607 -11.189 14.995 1.00 86.00 409 ARG A CA 1
ATOM 3051 C C . ARG A 1 409 ? -8.540 -11.367 13.792 1.00 86.00 409 ARG A C 1
ATOM 3053 O O . ARG A 1 409 ? -9.443 -12.200 13.822 1.00 86.00 409 ARG A O 1
ATOM 3060 N N . GLY A 1 410 ? -8.354 -10.578 12.736 1.00 88.00 410 GLY A N 1
ATOM 3061 C CA . GLY A 1 410 ? -9.177 -10.653 11.526 1.00 88.00 410 GLY A CA 1
ATOM 3062 C C . GLY A 1 410 ? -8.872 -9.549 10.521 1.00 88.00 410 GLY A C 1
ATOM 3063 O O . GLY A 1 410 ? -7.888 -8.821 10.656 1.00 88.00 410 GLY A O 1
ATOM 3064 N N . LEU A 1 411 ? -9.714 -9.414 9.507 1.00 89.06 411 LEU A N 1
ATOM 3065 C CA . LEU A 1 411 ? -9.638 -8.332 8.532 1.00 89.06 411 LEU A CA 1
ATOM 3066 C C . LEU A 1 411 ? -11.002 -7.680 8.334 1.00 89.06 411 LEU A C 1
ATOM 3068 O O . LEU A 1 411 ? -12.040 -8.339 8.387 1.00 89.06 411 LEU A O 1
ATOM 3072 N N . TRP A 1 412 ? -10.973 -6.381 8.070 1.00 89.25 412 TRP A N 1
ATOM 3073 C CA . TRP A 1 412 ? -12.108 -5.656 7.525 1.00 89.25 412 TRP A CA 1
ATOM 3074 C C . TRP A 1 412 ? -11.978 -5.594 6.008 1.00 89.25 412 TRP A C 1
ATOM 3076 O O . TRP A 1 412 ? -10.928 -5.217 5.490 1.00 89.25 412 TRP A O 1
ATOM 3086 N N . VAL A 1 413 ? -13.048 -5.951 5.303 1.00 87.56 413 VAL A N 1
ATOM 3087 C CA . VAL A 1 413 ? -13.143 -5.908 3.841 1.00 87.56 413 VAL A CA 1
ATOM 3088 C C . VAL A 1 413 ? -14.197 -4.886 3.455 1.00 87.56 413 VAL A C 1
ATOM 3090 O O . VAL A 1 413 ? -15.324 -4.961 3.935 1.00 87.56 413 VAL A O 1
ATOM 3093 N N . ALA A 1 414 ? -13.843 -3.963 2.569 1.00 87.62 414 ALA A N 1
ATOM 3094 C CA . ALA A 1 414 ? -14.752 -3.033 1.926 1.00 87.62 414 ALA A CA 1
ATOM 3095 C C . ALA A 1 414 ? -14.876 -3.373 0.432 1.00 87.62 414 ALA A C 1
ATOM 3097 O O . ALA A 1 414 ? -13.875 -3.538 -0.271 1.00 87.62 414 ALA A O 1
ATOM 3098 N N . VAL A 1 415 ? -16.112 -3.468 -0.054 1.00 85.56 415 VAL A N 1
ATOM 3099 C CA . VAL A 1 415 ? -16.448 -3.816 -1.445 1.00 85.56 415 VAL A CA 1
ATOM 3100 C C . VAL A 1 415 ? -17.567 -2.917 -1.960 1.00 85.56 415 VAL A C 1
ATOM 3102 O O . VAL A 1 415 ? -18.398 -2.453 -1.183 1.00 85.56 415 VAL A O 1
ATOM 3105 N N . ALA A 1 416 ? -17.617 -2.658 -3.265 1.00 82.25 416 ALA A N 1
ATOM 3106 C CA . ALA A 1 416 ? -18.706 -1.890 -3.864 1.00 82.25 416 ALA A CA 1
ATOM 3107 C C . ALA A 1 416 ? -20.071 -2.562 -3.620 1.00 82.25 416 ALA A C 1
ATOM 3109 O O . ALA A 1 416 ? -20.227 -3.759 -3.855 1.00 82.25 416 ALA A O 1
ATOM 3110 N N . LYS A 1 417 ? -21.087 -1.786 -3.216 1.00 79.44 417 LYS A N 1
ATOM 3111 C CA . LYS A 1 417 ? -22.452 -2.279 -2.934 1.00 79.44 417 LYS A CA 1
ATOM 3112 C C . LYS A 1 417 ? -23.090 -3.026 -4.106 1.00 79.44 417 LYS A C 1
ATOM 3114 O O . LYS A 1 417 ? -23.888 -3.923 -3.878 1.00 79.44 417 LYS A O 1
ATOM 3119 N N . GLY A 1 418 ? -22.735 -2.682 -5.345 1.00 77.69 418 GLY A N 1
ATOM 3120 C CA . GLY A 1 418 ? -23.214 -3.394 -6.535 1.00 77.69 418 GLY A CA 1
ATOM 3121 C C . GLY A 1 418 ? -22.732 -4.846 -6.637 1.00 77.69 418 GLY A C 1
ATOM 3122 O O . GLY A 1 418 ? -23.350 -5.627 -7.346 1.00 77.69 418 GLY A O 1
ATOM 3123 N N . ALA A 1 419 ? -21.664 -5.211 -5.920 1.00 76.38 419 ALA A N 1
ATOM 3124 C CA . ALA A 1 419 ? -21.152 -6.578 -5.837 1.00 76.38 419 ALA A CA 1
ATOM 3125 C C . ALA A 1 419 ? -21.689 -7.350 -4.617 1.00 76.38 419 ALA A C 1
ATOM 3127 O O . ALA A 1 419 ? -21.262 -8.475 -4.365 1.00 76.38 419 ALA A O 1
ATOM 3128 N N . VAL A 1 420 ? -22.599 -6.761 -3.835 1.00 76.19 420 VAL A N 1
ATOM 3129 C CA . VAL A 1 420 ? -23.306 -7.447 -2.746 1.00 76.19 420 VAL A CA 1
ATOM 3130 C C . VAL A 1 420 ? -24.643 -7.945 -3.303 1.00 76.19 420 VAL A C 1
ATOM 3132 O O . VAL A 1 420 ? -25.369 -7.144 -3.901 1.00 76.19 420 VAL A O 1
ATOM 3135 N N . PRO A 1 421 ? -24.993 -9.236 -3.142 1.00 72.00 421 PRO A N 1
ATOM 3136 C CA . PRO A 1 421 ? -26.306 -9.736 -3.536 1.00 72.00 421 PRO A CA 1
ATOM 3137 C C . PRO A 1 421 ? -27.418 -8.916 -2.876 1.00 72.00 421 PRO A C 1
ATOM 3139 O O . PRO A 1 421 ? -27.319 -8.549 -1.704 1.00 72.00 421 PRO A O 1
ATOM 3142 N N . LYS A 1 422 ? -28.484 -8.609 -3.620 1.00 71.00 422 LYS A N 1
ATOM 3143 C CA . LYS A 1 422 ? -29.676 -8.007 -3.013 1.00 71.00 422 LYS A CA 1
ATOM 3144 C C . LYS A 1 422 ? -30.300 -9.045 -2.079 1.00 71.00 422 LYS A C 1
ATOM 3146 O O . LYS A 1 422 ? -30.425 -10.197 -2.477 1.00 71.00 422 LYS A O 1
ATOM 3151 N N . ALA A 1 423 ? -30.654 -8.641 -0.860 1.00 59.12 423 ALA A N 1
ATOM 3152 C CA . ALA A 1 423 ? -31.511 -9.463 -0.016 1.00 59.12 423 ALA A CA 1
ATOM 3153 C C . ALA A 1 423 ? -32.869 -9.603 -0.723 1.00 59.12 423 ALA A C 1
ATOM 3155 O O . ALA A 1 423 ? -33.421 -8.584 -1.152 1.00 59.12 423 ALA A O 1
ATOM 3156 N N . ASP A 1 424 ? -33.320 -10.844 -0.901 1.00 44.84 424 ASP A N 1
ATOM 3157 C CA . ASP A 1 424 ? -34.612 -11.179 -1.514 1.00 44.84 424 ASP A CA 1
ATOM 3158 C C . ASP A 1 424 ? -35.803 -10.664 -0.693 1.00 44.84 424 ASP A C 1
ATOM 3160 O O . ASP A 1 424 ? -35.726 -10.688 0.562 1.00 44.84 424 ASP A O 1
#

Radius of gyration: 25.47 Å; chains: 1; bounding box: 79×51×88 Å

Foldseek 3Di:
DDDDDDDDDDDDDDDDDDDDDDDDDDDDDDDDDDDDDDDDDDDDDDDPPPDQPPPDLVPQDLDWDDQDPDPFPFFPQKIKDWFFDAQDQDDQDPQFQAAPPPQDPQASVLSSLQVSQCVSVLQFFDAFPPSDHFDWDWDQAPVRDIAIKTKGHTDGPDQQAAPVRRSWWMFIALDNRDHHTEIQGRLRRNVQQFLPAVVSDHHCRRQNGWLEYWDWGDDDPAIFIWTHHQQWIWTWAAFLVNHIDTDIDGHGQPLVPDDDDPQQQQDPVRDRDPLSVSVLSRCVSVCPPPVFPSAWPGHWDWQDQPVPDPFTKTKIAGPQQQKMWIFRHPPDGRIAIEHPPVSSSQPPPHPDSSVSVSSVCVNQNAWDHHWHKFFQLSQCVDVSSVVSCVLQFACSRRGFIWTWTDHNRTIMIMGRNVRGDDDD

pLDDT: mean 73.04, std 20.96, range [22.83, 95.25]

Secondary structure (DSSP, 8-state):
--------------------------------------------------------TT----SPBPPP--S-TTTTTEEEEEEE---------TTTT-B-TTS-HHHHHHHHHHHHHHHHTT----EESSS--BEEEEEE-TTS-EEEEEEEEEE-SS----TTS-SS-EEEES-SSS--EEEE-HHHHHHHTSTTSGGG--HHHHH-SB-S--EEEEETTEEEEEEEETTEEEEEEE-TT--EEEEEE----GGGTPPPPTTTTB-TTS-B-HHHHHHHHHHHHTTPSTT----BSSS-EEEE-TTSTT-EEEEEEETTTTEEEEES-TTTPPPEEEETTHHHHHHTT-S-HHHHHHHHHHHH--B-S--EEEEHHHHTTSHHHHHHHTTTS-TT-TT-EEEEEEETTEEEEEEEGGGSPPP-